Protein AF-A0A8I1U226-F1 (afdb_monomer_lite)

pLDDT: mean 81.76, std 13.39, range [40.84, 98.75]

Sequence (430 aa):
MSIFFKITAPNGEVSYLFGVLHKGDTEDVTLPLEVKKAFEQATTCVFEVDTVSLMNDPIITSELTLEWQNAQTPYLSRIPQDYIYSIRRNYIKTLDKQMKESPGLSFLLDKITENLVKLPPIQFVQEMMARDAEPVDSAKLINGLDILLMKYATLKNKKTVYLESHEEQLSAGYGYKLNILEQIVLYRFIESELAKGRKFSSLKELEHAYHQQDIQKLQDMFRVFPDTMDVPVPVRRYFDELSVSRDIIMAERMKPSLDNGNAFVAVGACHLKGITDKLKMEGYTIESVSLGKRHYPIEGSIEDGEKVAAFRKIYTALFSAQTSFFKKRGFVPTDDRVVSLQEIQDYMSTNKNTRTHKAWELAEKHYKNISSANCELLKSICQEGYARSSSFLGLFRRTKINLNDAQSVAEASPETRTGAVRAILNGPPI

Radius of gyration: 27.27 Å; chains: 1; bounding box: 68×65×68 Å

Secondary structure (DSSP, 8-state):
--SEEEEE-TTS-EEEEEEE-S---TTTTEE-HHHHHHHHH-SEEEESS-HHHHHH-HHHHHHHHHHHHHHHGGGGGGS-HHHHHHHHHHHHHHHHHHHHH-TTHHHHHHHHHHHHTTS-HHHHHHHHHHTTSPPP-HHHHTT-HHHHHHHHHHHTTPEEEESS-HHHHHHHHTTTTS-HHHHHHHHHHHHHHHHTTPPPPPHHHHHHHHHTT-HHHHHHHHT-S-TTS---HHHHHHHHHHTHHHHHHHHHHHHHHHHT--EEEEEETTTHHHHHHHHHHTT-EEEEPPP--S-EESSS-HHHHHHHHHHHHHHHHHHHTS-GGGTTSS----TT----HHHHHHHHHH-TT-HHHHHHHHHHHHTT--STT-HHHHHHHHHHHHHTS--STT-S------TT-HHHHHT--TTSHHHHHHHHHHSPP-

Foldseek 3Di:
DAQKKWKADPVRFIAIEGAWDLWDDLLLLFFFPVLLVLLVQFLEEEEAEPVVVCVVDVPLVVVVLVVLLVVCVVCPVVPDPVLLVLLLVLVCVLCVVVCVVPVVCPVVSNVVSVVLLSDQLLVNVVVLQCSPADDDDVVGSVSTSRNLSVVVCVVVVRHYHHLDYPCLLVCLSRPVVDDSVLSSLQNVVSSVCVVVVDHQDYPVNLVVCVVVNPLVSLLVSQQRDDPPDPRPPSNNVSSCSNALVSLLSSLVSCVVVRVVHSYYYYYHSNSVVNSVVNVVVVPMDIGRDDGDRGQHRSDDDVLQSLLRLQLLLLLVLLLLLADPVPNPDDDDDDPPRHDHPVNLVVRPVVDPPDSSVLSSVLSVVASVPQALLPLVSLLSSNVSRVVNYDPPVVPDDPPPQVSVDSVSLVPDDCPDSSVVSRCSSHDDGD

Structure (mmCIF, N/CA/C/O backbone):
data_AF-A0A8I1U226-F1
#
_entry.id   AF-A0A8I1U226-F1
#
loop_
_atom_site.group_PDB
_atom_site.id
_atom_site.type_symbol
_atom_site.label_atom_id
_atom_site.label_alt_id
_atom_site.label_comp_id
_atom_site.label_asym_id
_atom_site.label_entity_id
_atom_site.label_seq_id
_atom_site.pdbx_PDB_ins_code
_atom_site.Cartn_x
_atom_site.Cartn_y
_atom_site.Cartn_z
_atom_site.occupancy
_atom_site.B_iso_or_equiv
_atom_site.auth_seq_id
_atom_site.auth_comp_id
_atom_site.auth_asym_id
_atom_site.auth_atom_id
_atom_site.pdbx_PDB_model_num
ATOM 1 N N . MET A 1 1 ? -14.201 -2.824 -6.798 1.00 61.69 1 MET A N 1
ATOM 2 C CA . MET A 1 1 ? -13.405 -3.999 -6.365 1.00 61.69 1 MET A CA 1
ATOM 3 C C . MET A 1 1 ? -12.846 -3.682 -4.978 1.00 61.69 1 MET A C 1
ATOM 5 O O . MET A 1 1 ? -13.134 -2.597 -4.500 1.00 61.69 1 MET A O 1
ATOM 9 N N . SER A 1 2 ? -12.190 -4.614 -4.281 1.00 88.12 2 SER A N 1
ATOM 10 C CA . SER A 1 2 ? -11.558 -4.355 -2.970 1.00 88.12 2 SER A CA 1
ATOM 11 C C . SER A 1 2 ? -10.037 -4.310 -3.132 1.00 88.12 2 SER A C 1
ATOM 13 O O . SER A 1 2 ? -9.522 -4.883 -4.086 1.00 88.12 2 SER A O 1
ATOM 15 N N . ILE A 1 3 ? -9.323 -3.668 -2.206 1.00 94.12 3 ILE A N 1
ATOM 16 C CA . ILE A 1 3 ? -7.851 -3.745 -2.083 1.00 94.12 3 ILE A CA 1
ATOM 17 C C . ILE A 1 3 ? -7.411 -4.750 -1.005 1.00 94.12 3 ILE A C 1
ATOM 19 O O . ILE A 1 3 ? -6.229 -4.836 -0.682 1.00 94.12 3 ILE A O 1
ATOM 23 N N . PHE A 1 4 ? -8.355 -5.490 -0.418 1.00 97.38 4 PHE A N 1
ATOM 24 C CA . PHE A 1 4 ? -8.091 -6.491 0.608 1.00 97.38 4 PHE A CA 1
ATOM 25 C C . PHE A 1 4 ? -8.834 -7.789 0.308 1.00 97.38 4 PHE A C 1
ATOM 27 O O . PHE A 1 4 ? -10.051 -7.803 0.098 1.00 97.38 4 PHE A O 1
ATOM 34 N N . PHE A 1 5 ? -8.089 -8.888 0.294 1.00 98.31 5 PHE A N 1
ATOM 35 C CA . PHE A 1 5 ? -8.583 -10.193 -0.111 1.00 98.31 5 PHE A CA 1
ATOM 36 C C . PHE A 1 5 ? -8.291 -11.240 0.947 1.00 98.31 5 PHE A C 1
ATOM 38 O O . PHE A 1 5 ? -7.192 -11.301 1.496 1.00 98.31 5 PHE A O 1
ATOM 45 N N . LYS A 1 6 ? -9.271 -12.109 1.171 1.00 98.62 6 LYS A N 1
ATOM 46 C CA . LYS A 1 6 ? -9.060 -13.399 1.809 1.00 98.62 6 LYS A CA 1
ATOM 47 C C . LYS A 1 6 ? -8.684 -14.399 0.719 1.00 98.62 6 LYS A C 1
ATOM 49 O O . LYS A 1 6 ? -9.369 -14.503 -0.299 1.00 98.62 6 LYS A O 1
ATOM 54 N N . ILE A 1 7 ? -7.590 -15.110 0.941 1.00 98.69 7 ILE A N 1
ATOM 55 C CA . ILE A 1 7 ? -7.069 -16.148 0.060 1.00 98.69 7 ILE A CA 1
ATOM 56 C C . ILE A 1 7 ? -7.265 -17.486 0.758 1.00 98.69 7 ILE A C 1
ATOM 58 O O . ILE A 1 7 ? -6.809 -17.666 1.886 1.00 98.69 7 ILE A O 1
ATOM 62 N N . THR A 1 8 ? -7.920 -18.425 0.084 1.00 98.75 8 THR A N 1
ATOM 63 C CA . THR A 1 8 ? -8.005 -19.818 0.526 1.00 98.75 8 THR A CA 1
ATOM 64 C C . THR A 1 8 ? -7.235 -20.696 -0.449 1.00 98.75 8 THR A C 1
ATOM 66 O O . THR A 1 8 ? -7.557 -20.744 -1.639 1.00 98.75 8 THR A O 1
ATOM 69 N N . ALA A 1 9 ? -6.194 -21.349 0.060 1.00 98.50 9 ALA A N 1
ATOM 70 C CA . ALA A 1 9 ? -5.361 -22.276 -0.689 1.00 98.50 9 ALA A CA 1
ATOM 71 C C . ALA A 1 9 ? -6.122 -23.573 -1.024 1.00 98.50 9 ALA A C 1
ATOM 73 O O . ALA A 1 9 ? -7.107 -23.897 -0.353 1.00 98.50 9 ALA A O 1
ATOM 74 N N . PRO A 1 10 ? -5.684 -24.351 -2.034 1.00 98.25 10 PRO A N 1
ATOM 75 C CA . PRO A 1 10 ? -6.336 -25.614 -2.400 1.00 98.25 10 PRO A CA 1
ATOM 76 C C . PRO A 1 10 ? -6.427 -26.633 -1.253 1.00 98.25 10 PRO A C 1
ATOM 78 O O . PRO A 1 10 ? -7.324 -27.473 -1.238 1.00 98.25 10 PRO A O 1
ATOM 81 N N . ASN A 1 11 ? -5.515 -26.554 -0.280 1.00 97.25 11 ASN A N 1
ATOM 82 C CA . ASN A 1 11 ? -5.513 -27.385 0.925 1.00 97.25 11 ASN A CA 1
ATOM 83 C C . ASN A 1 11 ? -6.445 -26.866 2.045 1.00 97.25 11 ASN A C 1
ATOM 85 O O . ASN A 1 11 ? -6.537 -27.501 3.092 1.00 97.25 11 ASN A O 1
ATOM 89 N N . GLY A 1 12 ? -7.143 -25.746 1.832 1.00 98.00 12 GLY A N 1
ATOM 90 C CA . GLY A 1 12 ? -8.072 -25.135 2.785 1.00 98.00 12 GLY A CA 1
ATOM 91 C C . GLY A 1 12 ? -7.453 -24.085 3.710 1.00 98.00 12 GLY A C 1
ATOM 92 O O . GLY A 1 12 ? -8.197 -23.423 4.435 1.00 98.00 12 GLY A O 1
ATOM 93 N N . GLU A 1 13 ? -6.133 -23.889 3.670 1.00 98.38 13 GLU A N 1
ATOM 94 C CA . GLU A 1 13 ? -5.461 -22.881 4.489 1.00 98.38 13 GLU A CA 1
ATOM 95 C C . GLU A 1 13 ? -5.864 -21.458 4.091 1.00 98.38 13 GLU A C 1
ATOM 97 O O . GLU A 1 13 ? -6.092 -21.152 2.917 1.00 98.38 13 GLU A O 1
ATOM 102 N N . VAL A 1 14 ? -5.971 -20.571 5.085 1.00 98.50 14 VAL A N 1
ATOM 103 C CA . VAL A 1 14 ? -6.454 -19.196 4.896 1.00 98.50 14 VAL A CA 1
ATOM 104 C C . VAL A 1 14 ? -5.346 -18.193 5.178 1.00 98.50 14 VAL A C 1
ATOM 106 O O . VAL A 1 14 ? -4.723 -18.219 6.236 1.00 98.50 14 VAL A O 1
ATOM 109 N N . SER A 1 15 ? -5.161 -17.264 4.247 1.00 98.75 15 SER A N 1
ATOM 110 C CA . SER A 1 15 ? -4.250 -16.123 4.346 1.00 98.75 15 SER A CA 1
ATOM 111 C C . SER A 1 15 ? -4.931 -14.859 3.814 1.00 98.75 15 SER A C 1
ATOM 113 O O . SER A 1 15 ? -6.027 -14.920 3.255 1.00 98.75 15 SER A O 1
ATOM 115 N N . TYR A 1 16 ? -4.302 -13.699 3.979 1.00 98.75 16 TYR A N 1
ATOM 116 C CA . TYR A 1 16 ? -4.841 -12.423 3.507 1.00 98.75 16 TYR A CA 1
ATOM 117 C C . TYR A 1 16 ? -3.837 -11.678 2.633 1.00 98.75 16 TYR A C 1
ATOM 119 O O . TYR A 1 16 ? -2.643 -11.700 2.913 1.00 98.75 16 TYR A O 1
ATOM 127 N N . LEU A 1 17 ? -4.333 -10.998 1.600 1.00 98.62 17 LEU A N 1
ATOM 128 C CA . LEU A 1 17 ? -3.557 -10.160 0.686 1.00 98.62 17 LEU A CA 1
ATOM 129 C C . LEU A 1 17 ? -4.091 -8.732 0.719 1.00 98.62 17 LEU A C 1
ATOM 131 O O . LEU A 1 17 ? -5.279 -8.498 0.492 1.00 98.62 17 LEU A O 1
ATOM 135 N N . PHE A 1 18 ? -3.204 -7.782 0.985 1.00 97.62 18 PHE A N 1
ATOM 136 C CA . PHE A 1 18 ? -3.514 -6.372 1.137 1.00 97.62 18 PHE A CA 1
ATOM 137 C C . PHE A 1 18 ? -2.693 -5.517 0.170 1.00 97.62 18 PHE A C 1
ATOM 139 O O . PHE A 1 18 ? -1.472 -5.640 0.096 1.00 97.62 18 PHE A O 1
ATOM 146 N N . GLY A 1 19 ? -3.381 -4.640 -0.560 1.00 95.38 19 GLY A N 1
ATOM 147 C CA . GLY A 1 19 ? -2.763 -3.615 -1.390 1.00 95.38 19 GLY A CA 1
ATOM 148 C C . GLY A 1 19 ? -2.311 -2.435 -0.547 1.00 95.38 19 GLY A C 1
ATOM 149 O O . GLY A 1 19 ? -3.132 -1.855 0.159 1.00 95.38 19 GLY A O 1
ATOM 150 N N . VAL A 1 20 ? -1.045 -2.047 -0.658 1.00 92.69 20 VAL A N 1
ATOM 151 C CA . VAL A 1 20 ? -0.460 -0.897 0.045 1.00 92.69 20 VAL A CA 1
ATOM 152 C C . VAL A 1 20 ? -0.028 0.198 -0.932 1.00 92.69 20 VAL A C 1
ATOM 154 O O . VAL A 1 20 ? 0.165 -0.055 -2.122 1.00 92.69 20 VAL A O 1
ATOM 157 N N . LEU A 1 21 ? 0.110 1.427 -0.433 1.00 86.12 21 LEU A N 1
ATOM 158 C CA . LEU A 1 21 ? 0.778 2.522 -1.138 1.00 86.12 21 LEU A CA 1
ATOM 159 C C . LEU A 1 21 ? 2.082 2.864 -0.413 1.00 86.12 21 LEU A C 1
ATOM 161 O O . LEU A 1 21 ? 2.112 2.925 0.816 1.00 86.12 21 LEU A O 1
ATOM 165 N N . HIS A 1 22 ? 3.128 3.178 -1.178 1.00 78.62 22 HIS A N 1
ATOM 166 C CA . HIS A 1 22 ? 4.405 3.697 -0.670 1.00 78.62 22 HIS A CA 1
ATOM 167 C C . HIS A 1 22 ? 4.305 5.192 -0.316 1.00 78.62 22 HIS A C 1
ATOM 169 O O . HIS A 1 22 ? 5.108 6.019 -0.748 1.00 78.62 22 HIS A O 1
ATOM 175 N N . LYS A 1 23 ? 3.256 5.563 0.420 1.00 70.06 23 LYS A N 1
ATOM 176 C CA . LYS A 1 23 ? 3.022 6.913 0.926 1.00 70.06 23 LYS A CA 1
ATOM 177 C C . LYS A 1 23 ? 2.471 6.826 2.346 1.00 70.06 23 LYS A C 1
ATOM 179 O O . LYS A 1 23 ? 1.689 5.932 2.651 1.00 70.06 23 LYS A O 1
ATOM 184 N N . GLY A 1 24 ? 2.931 7.743 3.188 1.00 58.28 24 GLY A N 1
ATOM 185 C CA . GLY A 1 24 ? 2.425 8.003 4.523 1.00 58.28 24 GLY A CA 1
ATOM 186 C C . GLY A 1 24 ? 1.699 9.339 4.580 1.00 58.28 24 GLY A C 1
ATOM 187 O O . GLY A 1 24 ? 2.328 10.379 4.772 1.00 58.28 24 GLY A O 1
ATOM 188 N N . ASP A 1 25 ? 0.382 9.349 4.418 1.00 56.69 25 ASP A N 1
ATOM 189 C CA . ASP A 1 25 ? -0.462 10.363 5.050 1.00 56.69 25 ASP A CA 1
ATOM 190 C C . ASP A 1 25 ? -0.946 9.882 6.434 1.00 56.69 25 ASP A C 1
ATOM 192 O O . ASP A 1 25 ? -0.798 8.727 6.822 1.00 56.69 25 ASP A O 1
ATOM 196 N N . THR A 1 26 ? -1.545 10.782 7.203 1.00 50.59 26 THR A N 1
ATOM 197 C CA . THR A 1 26 ? -2.247 10.519 8.465 1.00 50.59 26 THR A CA 1
ATOM 198 C C . THR A 1 26 ? -3.309 9.415 8.361 1.00 50.59 26 THR A C 1
ATOM 200 O O . THR A 1 26 ? -3.564 8.724 9.346 1.00 50.59 26 THR A O 1
ATOM 203 N N . GLU A 1 27 ? -3.898 9.182 7.183 1.00 54.16 27 GLU A N 1
ATOM 204 C CA . GLU A 1 27 ? -4.762 8.015 6.954 1.00 54.16 27 GLU A CA 1
ATOM 205 C C . GLU A 1 27 ? -3.971 6.703 6.811 1.00 54.16 27 GLU A C 1
ATOM 207 O O . GLU A 1 27 ? -4.455 5.646 7.225 1.00 54.16 27 GLU A O 1
ATOM 212 N N . ASP A 1 28 ? -2.742 6.766 6.293 1.00 60.16 28 ASP A N 1
ATOM 213 C CA . ASP A 1 28 ? -1.876 5.615 6.009 1.00 60.16 28 ASP A CA 1
ATOM 214 C C . ASP A 1 28 ? -1.169 5.071 7.254 1.00 60.16 28 ASP A C 1
ATOM 216 O O . ASP A 1 28 ? -0.664 3.955 7.227 1.00 60.16 28 ASP A O 1
ATOM 220 N N . VAL A 1 29 ? -1.188 5.792 8.380 1.00 68.88 29 VAL A N 1
ATOM 221 C CA . VAL A 1 29 ? -0.778 5.237 9.686 1.00 68.88 29 VAL A CA 1
ATOM 222 C C . VAL A 1 29 ? -1.887 4.411 10.349 1.00 68.88 29 VAL A C 1
ATOM 224 O O . VAL A 1 29 ? -1.701 3.881 11.449 1.00 68.88 29 VAL A O 1
ATOM 227 N N . THR A 1 30 ? -3.047 4.286 9.693 1.00 77.94 30 THR A N 1
ATOM 228 C CA . THR A 1 30 ? -4.180 3.496 10.176 1.00 77.94 30 THR A CA 1
ATOM 229 C C . THR A 1 30 ? -4.708 2.500 9.143 1.00 77.94 30 THR A C 1
ATOM 231 O O . THR A 1 30 ? -4.589 2.647 7.927 1.00 77.94 30 THR A O 1
ATOM 234 N N . LEU A 1 31 ? -5.334 1.454 9.662 1.00 86.06 31 LEU A N 1
ATOM 235 C CA . LEU A 1 31 ? -5.888 0.327 8.943 1.00 86.06 31 LEU A CA 1
ATOM 236 C C . LEU A 1 31 ? -7.405 0.267 9.153 1.00 86.06 31 LEU A C 1
ATOM 238 O O . LEU A 1 31 ? -7.915 0.673 10.207 1.00 86.06 31 LEU A O 1
ATOM 242 N N . PRO A 1 32 ? -8.146 -0.290 8.185 1.00 88.31 32 PRO A N 1
ATOM 243 C CA . PRO A 1 32 ? -9.465 -0.848 8.449 1.00 88.31 32 PRO A CA 1
ATOM 244 C C . PRO A 1 32 ? -9.381 -1.990 9.474 1.00 88.31 32 PRO A C 1
ATOM 246 O O . PRO A 1 32 ? -8.353 -2.668 9.582 1.00 88.31 32 PRO A O 1
ATOM 249 N N . LEU A 1 33 ? -10.471 -2.235 10.206 1.00 87.88 33 LEU A N 1
ATOM 250 C CA . LEU A 1 33 ? -10.517 -3.251 11.266 1.00 87.88 33 LEU A CA 1
ATOM 251 C C . LEU A 1 33 ? -10.161 -4.647 10.749 1.00 87.88 33 LEU A C 1
ATOM 253 O O . LEU A 1 33 ? -9.456 -5.403 11.414 1.00 87.88 33 LEU A O 1
ATOM 257 N N . GLU A 1 34 ? -10.662 -4.992 9.569 1.00 93.38 34 GLU A N 1
ATOM 258 C CA . GLU A 1 34 ? -10.491 -6.299 8.941 1.00 93.38 34 GLU A CA 1
ATOM 259 C C . GLU A 1 34 ? -9.014 -6.559 8.628 1.00 93.38 34 GLU A C 1
ATOM 261 O O . GLU A 1 34 ? -8.491 -7.629 8.938 1.00 93.38 34 GLU A O 1
ATOM 266 N N . VAL A 1 35 ? -8.324 -5.540 8.108 1.00 95.12 35 VAL A N 1
ATOM 267 C CA . VAL A 1 35 ? -6.887 -5.589 7.815 1.00 95.12 35 VAL A CA 1
ATOM 268 C C . VAL A 1 35 ? -6.087 -5.696 9.109 1.00 95.12 35 VAL A C 1
ATOM 270 O O . VAL A 1 35 ? -5.216 -6.556 9.214 1.00 95.12 35 VAL A O 1
ATOM 273 N N . LYS A 1 36 ? -6.415 -4.884 10.127 1.00 93.38 36 LYS A N 1
ATOM 274 C CA . LYS A 1 36 ? -5.753 -4.943 11.441 1.00 93.38 36 LYS A CA 1
ATOM 275 C C . LYS A 1 36 ? -5.896 -6.329 12.071 1.00 93.38 36 LYS A C 1
ATOM 277 O O . LYS A 1 36 ? -4.908 -6.879 12.540 1.00 93.38 36 LYS A O 1
ATOM 282 N N . LYS A 1 37 ? -7.092 -6.925 12.053 1.00 94.56 37 LYS A N 1
ATOM 283 C CA . LYS A 1 37 ? -7.327 -8.277 12.588 1.00 94.56 37 LYS A CA 1
ATOM 284 C C . LYS A 1 37 ? -6.486 -9.329 11.871 1.00 94.56 37 LYS A C 1
ATOM 286 O O . LYS A 1 37 ? -5.826 -10.116 12.543 1.00 94.56 37 LYS A O 1
ATOM 291 N N . ALA A 1 38 ? -6.485 -9.320 10.539 1.00 97.06 38 ALA A N 1
ATOM 292 C CA . ALA A 1 38 ? -5.687 -10.256 9.753 1.00 97.06 38 ALA A CA 1
ATOM 293 C C . ALA A 1 38 ? -4.185 -10.093 10.020 1.00 97.06 38 ALA A C 1
ATOM 295 O O . ALA A 1 38 ? -3.486 -11.081 10.231 1.00 97.06 38 ALA A O 1
ATOM 296 N N . PHE A 1 39 ? -3.700 -8.850 10.085 1.00 96.62 39 PHE A N 1
ATOM 297 C CA . PHE A 1 39 ? -2.306 -8.560 10.403 1.00 96.62 39 PHE A CA 1
ATOM 298 C C . PHE A 1 39 ? -1.920 -9.052 11.808 1.00 96.62 39 PHE A C 1
ATOM 300 O O . PHE A 1 39 ? -0.888 -9.700 11.977 1.00 96.62 39 PHE A O 1
ATOM 307 N N . GLU A 1 40 ? -2.745 -8.784 12.827 1.00 94.44 40 GLU A N 1
ATOM 308 C CA . GLU A 1 40 ? -2.479 -9.209 14.210 1.00 94.44 40 GLU A CA 1
ATOM 309 C C . GLU A 1 40 ? -2.463 -10.735 14.358 1.00 94.44 40 GLU A C 1
ATOM 311 O O . GLU A 1 40 ? -1.587 -11.268 15.040 1.00 94.44 40 GLU A O 1
ATOM 316 N N . GLN A 1 41 ? -3.380 -11.436 13.688 1.00 95.50 41 GLN A N 1
ATOM 317 C CA . GLN A 1 41 ? -3.505 -12.898 13.753 1.00 95.50 41 GLN A CA 1
ATOM 318 C C . GLN A 1 41 ? -2.405 -13.633 12.979 1.00 95.50 41 GLN A C 1
ATOM 320 O O . GLN A 1 41 ? -2.010 -14.730 13.381 1.00 95.50 41 GLN A O 1
ATOM 325 N N . ALA A 1 42 ? -1.884 -13.025 11.912 1.00 97.81 42 ALA A N 1
ATOM 326 C CA . ALA A 1 42 ? -0.868 -13.639 11.072 1.00 97.81 42 ALA A CA 1
ATOM 327 C C . ALA A 1 42 ? 0.424 -13.957 11.839 1.00 97.81 42 ALA A C 1
ATOM 329 O O . ALA A 1 42 ? 0.971 -13.127 12.572 1.00 97.81 42 ALA A O 1
ATOM 330 N N . THR A 1 43 ? 0.951 -15.159 11.629 1.00 95.56 43 THR A N 1
ATOM 331 C CA . THR A 1 43 ? 2.266 -15.584 12.139 1.00 95.56 43 THR A CA 1
ATOM 332 C C . THR A 1 43 ? 3.388 -15.242 11.162 1.00 95.56 43 THR A C 1
ATOM 334 O O . THR A 1 43 ? 4.524 -15.017 11.587 1.00 95.56 43 THR A O 1
ATOM 337 N N . THR A 1 44 ? 3.064 -15.169 9.868 1.00 98.31 44 THR A N 1
ATOM 338 C CA . THR A 1 44 ? 3.988 -14.789 8.794 1.00 98.31 44 THR A CA 1
ATOM 339 C C . THR A 1 44 ? 3.485 -13.536 8.084 1.00 98.31 44 THR A C 1
ATOM 341 O O . THR A 1 44 ? 2.342 -13.491 7.636 1.00 98.31 44 THR A O 1
ATOM 344 N N . CYS A 1 45 ? 4.343 -12.533 7.942 1.00 98.44 45 CYS A N 1
ATOM 345 C CA . CYS A 1 45 ? 4.113 -11.367 7.102 1.00 98.44 45 CYS A CA 1
ATOM 346 C C . CYS A 1 45 ? 4.974 -11.471 5.841 1.00 98.44 45 CYS A C 1
ATOM 348 O O . CYS A 1 45 ? 6.173 -11.727 5.924 1.00 98.44 45 CYS A O 1
ATOM 350 N N . VAL A 1 46 ? 4.361 -11.280 4.681 1.00 98.62 46 VAL A N 1
ATOM 351 C CA . VAL A 1 46 ? 5.019 -11.350 3.377 1.00 98.62 46 VAL A CA 1
ATOM 352 C C . VAL A 1 46 ? 4.969 -9.964 2.744 1.00 98.62 46 VAL A C 1
ATOM 354 O O . VAL A 1 46 ? 3.894 -9.375 2.666 1.00 98.62 46 VAL A O 1
ATOM 357 N N . PHE A 1 47 ? 6.107 -9.445 2.302 1.00 97.81 47 PHE A N 1
ATOM 358 C CA . PHE A 1 47 ? 6.241 -8.123 1.688 1.00 97.81 47 PHE A CA 1
ATOM 359 C C . PHE A 1 47 ? 6.923 -8.240 0.324 1.00 97.81 47 PHE A C 1
ATOM 361 O O . PHE A 1 47 ? 7.568 -9.249 0.049 1.00 97.81 47 PHE A O 1
ATOM 368 N N . GLU A 1 48 ? 6.807 -7.224 -0.533 1.00 95.25 48 GLU A N 1
ATOM 369 C CA . GLU A 1 48 ? 7.498 -7.235 -1.833 1.00 95.25 48 GLU A CA 1
ATOM 370 C C . GLU A 1 48 ? 9.008 -7.329 -1.665 1.00 95.25 48 GLU A C 1
ATOM 372 O O . GLU A 1 48 ? 9.632 -8.258 -2.156 1.00 95.25 48 GLU A O 1
ATOM 377 N N . VAL A 1 49 ? 9.577 -6.399 -0.905 1.00 93.44 49 VAL A N 1
ATOM 378 C CA . VAL A 1 49 ? 11.015 -6.216 -0.730 1.00 93.44 49 VAL A CA 1
ATOM 379 C C . VAL A 1 49 ? 11.278 -5.718 0.690 1.00 93.44 49 VAL A C 1
ATOM 381 O O . VAL A 1 49 ? 10.394 -5.131 1.320 1.00 93.44 49 VAL A O 1
ATOM 384 N N . ASP A 1 50 ? 12.493 -5.903 1.199 1.00 91.69 50 ASP A N 1
ATOM 385 C CA . ASP A 1 50 ? 12.904 -5.307 2.472 1.00 91.69 50 ASP A CA 1
ATOM 386 C C . ASP A 1 50 ? 13.232 -3.811 2.312 1.00 91.69 50 ASP A C 1
ATOM 388 O O . ASP A 1 50 ? 14.397 -3.397 2.295 1.00 91.69 50 ASP A O 1
ATOM 392 N N . THR A 1 51 ? 12.191 -2.987 2.175 1.00 85.00 51 THR A N 1
ATOM 393 C CA . THR A 1 51 ? 12.322 -1.528 2.029 1.00 85.00 51 THR A CA 1
ATOM 394 C C . THR A 1 51 ? 12.966 -0.892 3.261 1.00 85.00 51 THR A C 1
ATOM 396 O O . THR A 1 51 ? 13.674 0.106 3.147 1.00 85.00 51 THR A O 1
ATOM 399 N N . VAL A 1 52 ? 12.763 -1.465 4.453 1.00 82.44 52 VAL A N 1
ATOM 400 C CA . VAL A 1 52 ? 13.344 -0.937 5.696 1.00 82.44 52 VAL A CA 1
ATOM 401 C C . VAL A 1 52 ? 14.867 -1.020 5.651 1.00 82.44 52 VAL A C 1
ATOM 403 O O . VAL A 1 52 ? 15.536 -0.035 5.967 1.00 82.44 52 VAL A O 1
ATOM 406 N N . SER A 1 53 ? 15.417 -2.155 5.216 1.00 82.81 53 SER A N 1
ATOM 407 C CA . SER A 1 53 ? 16.863 -2.300 5.032 1.00 82.81 53 SER A CA 1
ATOM 408 C C . SER A 1 53 ? 17.400 -1.368 3.940 1.00 82.81 53 SER A C 1
ATOM 410 O O . SER A 1 53 ? 18.410 -0.711 4.176 1.00 82.81 53 SER A O 1
ATOM 412 N N . LEU A 1 54 ? 16.692 -1.201 2.810 1.00 76.50 54 LEU A N 1
ATOM 413 C CA . LEU A 1 54 ? 17.077 -0.227 1.769 1.00 76.50 54 LEU A CA 1
ATOM 414 C C . LEU A 1 54 ? 17.168 1.206 2.293 1.00 76.50 54 LEU A C 1
ATOM 416 O O . LEU A 1 54 ? 18.080 1.943 1.936 1.00 76.50 54 LEU A O 1
ATOM 420 N N . MET A 1 55 ? 16.204 1.621 3.114 1.00 72.69 55 MET A N 1
ATOM 421 C CA . MET A 1 55 ? 16.160 2.986 3.640 1.00 72.69 55 MET A CA 1
ATOM 422 C C . MET A 1 55 ? 17.250 3.256 4.675 1.00 72.69 55 MET A C 1
ATOM 424 O O . MET A 1 55 ? 17.705 4.391 4.804 1.00 72.69 55 MET A O 1
ATOM 428 N N . ASN A 1 56 ? 17.635 2.231 5.433 1.00 73.06 56 ASN A N 1
ATOM 429 C CA . ASN A 1 56 ? 18.658 2.349 6.463 1.00 73.06 56 ASN A CA 1
ATOM 430 C C . ASN A 1 56 ? 20.079 2.218 5.899 1.00 73.06 56 ASN A C 1
ATOM 432 O O . ASN A 1 56 ? 21.022 2.631 6.574 1.00 73.06 56 ASN A O 1
ATOM 436 N N . ASP A 1 57 ? 20.230 1.681 4.685 1.00 72.31 57 ASP A N 1
ATOM 437 C CA . ASP A 1 57 ? 21.517 1.520 4.020 1.00 72.31 57 ASP A CA 1
ATOM 438 C C . ASP A 1 57 ? 21.584 2.283 2.679 1.00 72.31 57 ASP A C 1
ATOM 440 O O . ASP A 1 57 ? 21.309 1.732 1.605 1.00 72.31 57 ASP A O 1
ATOM 444 N N . PRO A 1 58 ? 21.987 3.569 2.703 1.00 69.94 58 PRO A N 1
ATOM 445 C CA . PRO A 1 58 ? 22.136 4.359 1.485 1.00 69.94 58 PRO A CA 1
ATOM 446 C C . PRO A 1 58 ? 23.247 3.831 0.563 1.00 69.94 58 PRO A C 1
ATOM 448 O O . PRO A 1 58 ? 23.284 4.225 -0.605 1.00 69.94 58 PRO A O 1
ATOM 451 N N . ILE A 1 59 ? 24.130 2.942 1.043 1.00 76.69 59 ILE A N 1
ATOM 452 C CA . ILE A 1 59 ? 25.227 2.388 0.245 1.00 76.69 59 ILE A CA 1
ATOM 453 C C . ILE A 1 59 ? 24.651 1.545 -0.890 1.00 76.69 59 ILE A C 1
ATOM 455 O O . ILE A 1 59 ? 25.020 1.782 -2.037 1.00 76.69 59 ILE A O 1
ATOM 459 N N . ILE A 1 60 ? 23.668 0.682 -0.611 1.00 72.06 60 ILE A N 1
ATOM 460 C CA . ILE A 1 60 ? 23.059 -0.227 -1.600 1.00 72.06 60 ILE A CA 1
ATOM 461 C C . ILE A 1 60 ? 22.544 0.542 -2.824 1.00 72.06 60 ILE A C 1
ATOM 463 O O . ILE A 1 60 ? 22.867 0.223 -3.970 1.00 72.06 60 ILE A O 1
ATOM 467 N N . THR A 1 61 ? 21.762 1.601 -2.593 1.00 71.62 61 THR A N 1
ATOM 468 C CA . THR A 1 61 ? 21.204 2.410 -3.692 1.00 71.62 61 THR A CA 1
ATOM 469 C C . THR A 1 61 ? 22.286 3.191 -4.439 1.00 71.62 61 THR A C 1
ATOM 471 O O . THR A 1 61 ? 22.218 3.327 -5.664 1.00 71.62 61 THR A O 1
ATOM 474 N N . SER A 1 62 ? 23.309 3.678 -3.731 1.00 78.12 62 SER A N 1
ATOM 475 C CA . SER A 1 62 ? 24.427 4.401 -4.337 1.00 78.12 62 SER A CA 1
ATOM 476 C C . SER A 1 62 ? 25.330 3.494 -5.181 1.00 78.12 62 SER A C 1
ATOM 478 O O . SER A 1 62 ? 25.716 3.888 -6.282 1.00 78.12 62 SER A O 1
ATOM 480 N N . GLU A 1 63 ? 25.598 2.269 -4.723 1.00 81.38 63 GLU A N 1
ATOM 481 C CA . GLU A 1 63 ? 26.429 1.278 -5.409 1.00 81.38 63 GLU A CA 1
ATOM 482 C C . GLU A 1 63 ? 25.764 0.820 -6.700 1.00 81.38 63 GLU A C 1
ATOM 484 O O . GLU A 1 63 ? 26.379 0.917 -7.757 1.00 81.38 63 GLU A O 1
ATOM 489 N N . LEU A 1 64 ? 24.483 0.443 -6.655 1.00 76.56 64 LEU A N 1
ATOM 490 C CA . LEU A 1 64 ? 23.744 0.026 -7.850 1.00 76.56 64 LEU A CA 1
ATOM 491 C C . LEU A 1 64 ? 23.583 1.159 -8.870 1.00 76.56 64 LEU A C 1
ATOM 493 O O . LEU A 1 64 ? 23.581 0.922 -10.078 1.00 76.56 64 LEU A O 1
ATOM 497 N N . THR A 1 65 ? 23.460 2.405 -8.403 1.00 80.94 65 THR A N 1
ATOM 498 C CA . THR A 1 65 ? 23.440 3.584 -9.286 1.00 80.94 65 THR A CA 1
ATOM 499 C C . THR A 1 65 ? 24.785 3.778 -9.963 1.00 80.94 65 THR A C 1
ATOM 501 O O . THR A 1 65 ? 24.833 3.996 -11.174 1.00 80.94 65 THR A O 1
ATOM 504 N N . LEU A 1 66 ? 25.875 3.670 -9.207 1.00 83.12 66 LEU A N 1
ATOM 505 C CA . LEU A 1 66 ? 27.221 3.805 -9.742 1.00 83.12 66 LEU A CA 1
ATOM 506 C C . LEU A 1 66 ? 27.560 2.658 -10.702 1.00 83.12 66 LEU A C 1
ATOM 508 O O . LEU A 1 66 ? 28.120 2.898 -11.768 1.00 83.12 66 LEU A O 1
ATOM 512 N N . GLU A 1 67 ? 27.186 1.426 -10.363 1.00 84.25 67 GLU A N 1
ATOM 513 C CA . GLU A 1 67 ? 27.331 0.252 -11.221 1.00 84.25 67 GLU A CA 1
ATOM 514 C C . GLU A 1 67 ? 26.588 0.446 -12.542 1.00 84.25 67 GLU A C 1
ATOM 516 O O . GLU A 1 67 ? 27.188 0.314 -13.612 1.00 84.25 67 GLU A O 1
ATOM 521 N N . TRP A 1 68 ? 25.319 0.856 -12.480 1.00 86.19 68 TRP A N 1
ATOM 522 C CA . TRP A 1 68 ? 24.531 1.151 -13.671 1.00 86.19 68 TRP A CA 1
ATOM 523 C C . TRP A 1 68 ? 25.191 2.240 -14.524 1.00 86.19 68 TRP A C 1
ATOM 525 O O . TRP A 1 68 ? 25.358 2.070 -15.732 1.00 86.19 68 TRP A O 1
ATOM 535 N N . GLN A 1 69 ? 25.640 3.338 -13.909 1.00 81.56 69 GLN A N 1
ATOM 536 C CA . GLN A 1 69 ? 26.328 4.425 -14.613 1.00 81.56 69 GLN A CA 1
ATOM 537 C C . GLN A 1 69 ? 27.622 3.945 -15.279 1.00 81.56 69 GLN A C 1
ATOM 539 O O . GLN A 1 69 ? 27.886 4.273 -16.440 1.00 81.56 69 GLN A O 1
ATOM 544 N N . ASN A 1 70 ? 28.416 3.133 -14.583 1.00 83.62 70 ASN A N 1
ATOM 545 C CA . ASN A 1 70 ? 29.644 2.552 -15.117 1.00 83.62 70 ASN A CA 1
ATOM 546 C C . ASN A 1 70 ? 29.352 1.615 -16.295 1.00 83.62 70 ASN A C 1
ATOM 548 O O . ASN A 1 70 ? 30.049 1.680 -17.308 1.00 83.62 70 ASN A O 1
ATOM 552 N N . ALA A 1 71 ? 28.287 0.812 -16.216 1.00 81.81 71 ALA A N 1
ATOM 553 C CA . ALA A 1 71 ? 27.848 -0.056 -17.305 1.00 81.81 71 ALA A CA 1
ATOM 554 C C . ALA A 1 71 ? 27.395 0.737 -18.546 1.00 81.81 71 ALA A C 1
ATOM 556 O O . ALA A 1 71 ? 27.646 0.309 -19.675 1.00 81.81 71 ALA A O 1
ATOM 557 N N . GLN A 1 72 ? 26.781 1.913 -18.363 1.00 77.31 72 GLN A N 1
ATOM 558 C CA . GLN A 1 72 ? 26.378 2.785 -19.475 1.00 77.31 72 GLN A CA 1
ATOM 559 C C . GLN A 1 72 ? 27.527 3.636 -20.039 1.00 77.31 72 GLN A C 1
ATOM 561 O O . GLN A 1 72 ? 27.490 4.018 -21.211 1.00 77.31 72 GLN A O 1
ATOM 566 N N . THR A 1 73 ? 28.562 3.924 -19.245 1.00 78.75 73 THR A N 1
ATOM 567 C CA . THR A 1 73 ? 29.648 4.862 -19.592 1.00 78.75 73 THR A CA 1
ATOM 568 C C . THR A 1 73 ? 30.297 4.604 -20.964 1.00 78.75 73 THR A C 1
ATOM 570 O O . THR A 1 73 ? 30.416 5.560 -21.738 1.00 78.75 73 THR A O 1
ATOM 573 N N . PRO A 1 74 ? 30.648 3.358 -21.351 1.00 81.44 74 PRO A N 1
ATOM 574 C CA . PRO A 1 74 ? 31.232 3.069 -22.667 1.00 81.44 74 PRO A CA 1
ATOM 575 C C . PRO A 1 74 ? 30.331 3.428 -23.857 1.00 81.44 74 PRO A C 1
ATOM 577 O O . PRO A 1 74 ? 30.803 3.529 -24.991 1.00 81.44 74 PRO A O 1
ATOM 580 N N . TYR A 1 75 ? 29.034 3.603 -23.613 1.00 78.00 75 TYR A N 1
ATOM 581 C CA . TYR A 1 75 ? 28.028 3.847 -24.633 1.00 78.00 75 TYR A CA 1
ATOM 582 C C . TYR A 1 75 ? 27.519 5.289 -24.668 1.00 78.00 75 TYR A C 1
ATOM 584 O O . TYR A 1 75 ? 26.800 5.639 -25.602 1.00 78.00 75 TYR A O 1
ATOM 592 N N . LEU A 1 76 ? 27.920 6.144 -23.720 1.00 72.06 76 LEU A N 1
ATOM 593 C CA . LEU A 1 76 ? 27.494 7.548 -23.682 1.00 72.06 76 LEU A CA 1
ATOM 594 C C . LEU A 1 76 ? 27.875 8.308 -24.963 1.00 72.06 76 LEU A C 1
ATOM 596 O O . LEU A 1 76 ? 27.114 9.142 -25.439 1.00 72.06 76 LEU A O 1
ATOM 600 N N . SER A 1 77 ? 29.012 7.970 -25.578 1.00 73.69 77 SER A N 1
ATOM 601 C CA . SER A 1 77 ? 29.442 8.538 -26.866 1.00 73.69 77 SER A CA 1
ATOM 602 C C . SER A 1 77 ? 28.568 8.119 -28.055 1.00 73.69 77 SER A C 1
ATOM 604 O O . SER A 1 77 ? 28.643 8.734 -29.116 1.00 73.69 77 SER A O 1
ATOM 606 N N . ARG A 1 78 ? 27.740 7.076 -27.897 1.00 74.81 78 ARG A N 1
ATOM 607 C CA . ARG A 1 78 ? 26.789 6.597 -28.913 1.00 74.81 78 ARG A CA 1
ATOM 608 C C . ARG A 1 78 ? 25.420 7.259 -28.795 1.00 74.81 78 ARG A C 1
ATOM 610 O O . ARG A 1 78 ? 24.555 6.987 -29.626 1.00 74.81 78 ARG A O 1
ATOM 617 N N . ILE A 1 79 ? 25.206 8.092 -27.776 1.00 75.31 79 ILE A N 1
ATOM 618 C CA . ILE A 1 79 ? 23.964 8.841 -27.623 1.00 75.31 79 ILE A CA 1
ATOM 619 C C . ILE A 1 79 ? 23.851 9.826 -28.800 1.00 75.31 79 ILE A C 1
ATOM 621 O O . ILE A 1 79 ? 24.736 10.664 -28.976 1.00 75.31 79 ILE A O 1
ATOM 625 N N . PRO A 1 80 ? 22.784 9.754 -29.620 1.00 78.44 80 PRO A N 1
ATOM 626 C CA . PRO A 1 80 ? 22.626 10.645 -30.761 1.00 78.44 80 PRO A CA 1
ATOM 627 C C . PRO A 1 80 ? 22.552 12.112 -30.325 1.00 78.44 80 PRO A C 1
ATOM 629 O O . PRO A 1 80 ? 21.773 12.469 -29.441 1.00 78.44 80 PRO A O 1
ATOM 632 N N . GLN A 1 81 ? 23.327 12.988 -30.964 1.00 78.56 81 GLN A N 1
ATOM 633 C CA . GLN A 1 81 ? 23.384 14.405 -30.590 1.00 78.56 81 GLN A CA 1
ATOM 634 C C . GLN A 1 81 ? 22.014 15.101 -30.710 1.00 78.56 81 GLN A C 1
ATOM 636 O O . GLN A 1 81 ? 21.671 15.984 -29.924 1.00 78.56 81 GLN A O 1
ATOM 641 N N . ASP A 1 82 ? 21.188 14.678 -31.667 1.00 80.38 82 ASP A N 1
ATOM 642 C CA . ASP A 1 82 ? 19.826 15.176 -31.852 1.00 80.38 82 ASP A CA 1
ATOM 643 C C . ASP A 1 82 ? 18.885 14.803 -30.690 1.00 80.38 82 ASP A C 1
ATOM 645 O O . ASP A 1 82 ? 17.937 15.544 -30.422 1.00 80.38 82 ASP A O 1
ATOM 649 N N . TYR A 1 83 ? 19.166 13.716 -29.960 1.00 77.81 83 TYR A N 1
ATOM 650 C CA . TYR A 1 83 ? 18.463 13.371 -28.720 1.00 77.81 83 TYR A CA 1
ATOM 651 C C . TYR A 1 83 ? 18.776 14.376 -27.612 1.00 77.81 83 TYR A C 1
ATOM 653 O O . TYR A 1 83 ? 17.875 14.922 -26.980 1.00 77.81 83 TYR A O 1
ATOM 661 N N . ILE A 1 84 ? 20.060 14.684 -27.421 1.00 74.56 84 ILE A N 1
ATOM 662 C CA . ILE A 1 84 ? 20.506 15.660 -26.420 1.00 74.56 84 ILE A CA 1
ATOM 663 C C . ILE A 1 84 ? 19.843 17.020 -26.696 1.00 74.56 84 ILE A C 1
ATOM 665 O O . ILE A 1 84 ? 19.312 17.667 -25.789 1.00 74.56 84 ILE A O 1
ATOM 669 N N . TYR A 1 85 ? 19.767 17.423 -27.970 1.00 74.62 85 TYR A N 1
ATOM 670 C CA . TYR A 1 85 ? 19.048 18.633 -28.372 1.00 74.62 85 TYR A CA 1
ATOM 671 C C . TYR A 1 85 ? 17.528 18.559 -28.152 1.00 74.62 85 TYR A C 1
ATOM 673 O O . TYR A 1 85 ? 16.914 19.594 -27.866 1.00 74.62 85 TYR A O 1
ATOM 681 N N . SER A 1 86 ? 16.889 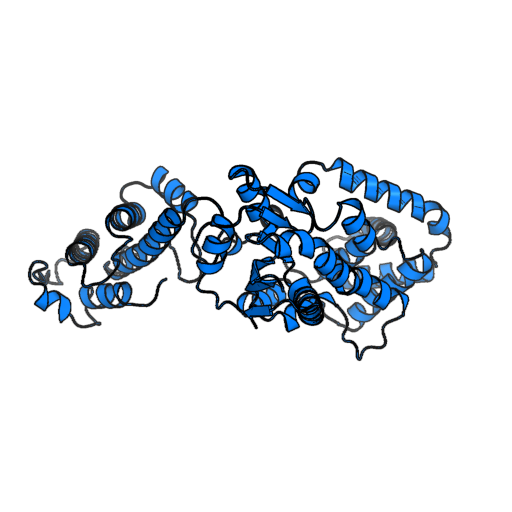17.390 -28.305 1.00 74.69 86 SER A N 1
ATOM 682 C CA . SER A 1 86 ? 15.448 17.249 -28.060 1.00 74.69 86 SER A CA 1
ATOM 683 C C . SER A 1 86 ? 15.111 17.380 -26.581 1.00 74.69 86 SER A C 1
ATOM 685 O O . SER A 1 86 ? 14.223 18.174 -26.261 1.00 74.69 86 SER A O 1
ATOM 687 N N . ILE A 1 87 ? 15.869 16.714 -25.699 1.00 73.06 87 ILE A N 1
ATOM 688 C CA . ILE A 1 87 ? 15.683 16.845 -24.247 1.00 73.06 87 ILE A CA 1
ATOM 689 C C . ILE A 1 87 ? 15.850 18.294 -23.842 1.00 73.06 87 ILE A C 1
ATOM 691 O O . ILE A 1 87 ? 14.967 18.868 -23.213 1.00 73.06 87 ILE A O 1
ATOM 695 N N . ARG A 1 88 ? 16.952 18.925 -24.264 1.00 72.06 88 ARG A N 1
ATOM 696 C CA . ARG A 1 88 ? 17.238 20.318 -23.926 1.00 72.06 88 ARG A CA 1
ATOM 697 C C . ARG A 1 88 ? 16.104 21.248 -24.334 1.00 72.06 88 ARG A C 1
ATOM 699 O O . ARG A 1 88 ? 15.664 22.059 -23.524 1.00 72.06 88 ARG A O 1
ATOM 706 N N . ARG A 1 89 ? 15.594 21.125 -25.564 1.00 72.12 89 ARG A N 1
ATOM 707 C CA . ARG A 1 89 ? 14.465 21.950 -26.021 1.00 72.12 89 ARG A CA 1
ATOM 708 C C . ARG A 1 89 ? 13.204 21.719 -25.200 1.00 72.12 89 ARG A C 1
ATOM 710 O O . ARG A 1 89 ? 12.527 22.691 -24.876 1.00 72.12 89 ARG A O 1
ATOM 717 N N . ASN A 1 90 ? 12.874 20.469 -24.895 1.00 68.75 90 ASN A N 1
ATOM 718 C CA . ASN A 1 90 ? 11.667 20.150 -24.141 1.00 68.75 90 ASN A CA 1
ATOM 719 C C . ASN A 1 90 ? 11.786 20.611 -22.680 1.00 68.75 90 ASN A C 1
ATOM 721 O O . ASN A 1 90 ? 10.855 21.230 -22.179 1.00 68.75 90 ASN A O 1
ATOM 725 N N . TYR A 1 91 ? 12.952 20.433 -22.048 1.00 69.94 91 TYR A N 1
ATOM 726 C CA . TYR A 1 91 ? 13.243 20.926 -20.697 1.00 69.94 91 TYR A CA 1
ATOM 727 C C . TYR A 1 91 ? 13.141 22.451 -20.603 1.00 69.94 91 TYR A C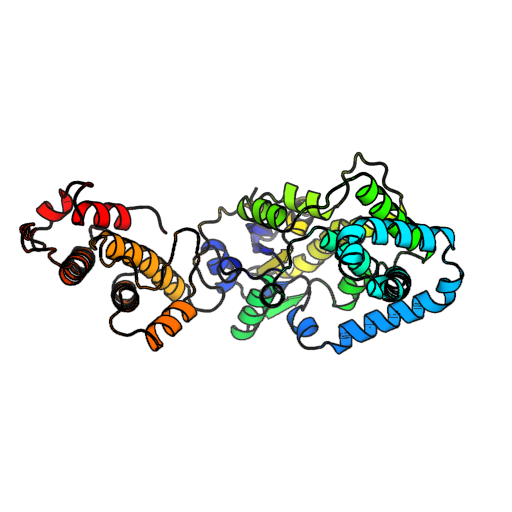 1
ATOM 729 O O . TYR A 1 91 ? 12.475 22.982 -19.718 1.00 69.94 91 TYR A O 1
ATOM 737 N N . ILE A 1 92 ? 13.757 23.162 -21.556 1.00 67.19 92 ILE A N 1
ATOM 738 C CA . ILE A 1 92 ? 13.715 24.629 -21.632 1.00 67.19 92 ILE A CA 1
ATOM 739 C C . ILE A 1 92 ? 12.277 25.130 -21.763 1.00 67.19 92 ILE A C 1
ATOM 741 O O . ILE A 1 92 ? 11.898 26.069 -21.074 1.00 67.19 92 ILE A O 1
ATOM 745 N N . LYS A 1 93 ? 11.460 24.509 -22.626 1.00 67.19 93 LYS A N 1
ATOM 746 C CA . LYS A 1 93 ? 10.056 24.912 -22.802 1.00 67.19 93 LYS A CA 1
ATOM 747 C C . LYS A 1 93 ? 9.263 24.824 -21.500 1.00 67.19 93 LYS A C 1
ATOM 749 O O . LYS A 1 93 ? 8.458 25.709 -21.233 1.00 67.19 93 LYS A O 1
ATOM 754 N N . THR A 1 94 ? 9.488 23.783 -20.702 1.00 63.47 94 THR A N 1
ATOM 755 C CA . THR A 1 94 ? 8.794 23.598 -19.421 1.00 63.47 94 THR A CA 1
ATOM 756 C C . THR A 1 94 ? 9.290 24.582 -18.356 1.00 63.47 94 THR A C 1
ATOM 758 O O . THR A 1 94 ? 8.492 25.110 -17.587 1.00 63.47 94 THR A O 1
ATOM 761 N N . LEU A 1 95 ? 10.589 24.893 -18.343 1.00 64.75 95 LEU A N 1
ATOM 762 C CA . LEU A 1 95 ? 11.198 25.807 -17.371 1.00 64.75 95 LEU A CA 1
ATOM 763 C C . LEU A 1 95 ? 11.182 27.284 -17.793 1.00 64.75 95 LEU A C 1
ATOM 765 O O . LEU A 1 95 ? 11.652 28.123 -17.030 1.00 64.75 95 LEU A O 1
ATOM 769 N N . ASP A 1 96 ? 10.626 27.632 -18.958 1.00 64.94 96 ASP A N 1
ATOM 770 C CA . ASP A 1 96 ? 10.659 28.986 -19.540 1.00 64.94 96 ASP A CA 1
ATOM 771 C C . ASP A 1 96 ? 10.208 30.076 -18.550 1.00 64.94 96 ASP A C 1
ATOM 773 O O . ASP A 1 96 ? 10.804 31.151 -18.471 1.00 64.94 96 ASP A O 1
ATOM 777 N N . LYS A 1 97 ? 9.206 29.776 -17.714 1.00 64.38 97 LYS A N 1
ATOM 778 C CA . LYS A 1 97 ? 8.753 30.680 -16.647 1.00 64.38 97 LYS A CA 1
ATOM 779 C C . LYS A 1 97 ? 9.833 30.918 -15.578 1.00 64.38 97 LYS A C 1
ATOM 781 O O . LYS A 1 97 ? 10.134 32.067 -15.277 1.00 64.38 97 LYS A O 1
ATOM 786 N N . GLN A 1 98 ? 10.445 29.857 -15.050 1.00 64.00 98 GLN A N 1
ATOM 787 C CA . GLN A 1 98 ? 11.518 29.951 -14.049 1.00 64.00 98 GLN A CA 1
ATOM 788 C C . GLN A 1 98 ? 12.803 30.556 -14.641 1.00 64.00 98 GLN A C 1
ATOM 790 O O . GLN A 1 98 ? 13.508 31.306 -13.973 1.00 64.00 98 GLN A O 1
ATOM 795 N N . MET A 1 99 ? 13.087 30.290 -15.919 1.00 64.31 99 MET A N 1
ATOM 796 C CA . MET A 1 99 ? 14.225 30.864 -16.642 1.00 64.31 99 MET A CA 1
ATOM 797 C C . MET A 1 99 ? 14.106 32.381 -16.815 1.00 64.31 99 MET A C 1
ATOM 799 O O . MET A 1 99 ? 15.103 33.086 -16.668 1.00 64.31 99 MET A O 1
ATOM 803 N N . LYS A 1 100 ? 12.899 32.898 -17.092 1.00 66.56 100 LYS A N 1
ATOM 804 C CA . LYS A 1 100 ? 12.635 34.347 -17.172 1.00 66.56 100 LYS A CA 1
ATOM 805 C C . LYS A 1 100 ? 12.870 35.058 -15.839 1.00 66.56 100 LYS A C 1
ATOM 807 O O . LYS A 1 100 ? 13.294 36.209 -15.828 1.00 66.56 100 LYS A O 1
ATOM 812 N N . GLU A 1 101 ? 12.628 34.364 -14.732 1.00 68.81 101 GLU A N 1
ATOM 813 C CA . GLU A 1 101 ? 12.815 34.868 -13.369 1.00 68.81 101 GLU A CA 1
ATOM 814 C C . GLU A 1 101 ? 14.259 34.679 -12.858 1.00 68.81 101 GLU A C 1
ATOM 816 O O . GLU A 1 101 ? 14.634 35.259 -11.840 1.00 68.81 101 GLU A O 1
ATOM 821 N N . SER A 1 102 ? 15.100 33.888 -13.540 1.00 67.50 102 SER A N 1
ATOM 822 C CA . SER A 1 102 ? 16.474 33.575 -13.112 1.00 67.50 102 SER A CA 1
ATOM 823 C C . SER A 1 102 ? 17.430 33.328 -14.296 1.00 67.50 102 SER A C 1
ATOM 825 O O . SER A 1 102 ? 17.709 32.182 -14.648 1.00 67.50 102 SER A O 1
ATOM 827 N N . PRO A 1 103 ? 18.029 34.384 -14.884 1.00 64.38 103 PRO A N 1
ATOM 828 C CA . PRO A 1 103 ? 18.900 34.281 -16.066 1.00 64.38 103 PRO A CA 1
ATOM 829 C C . PRO A 1 103 ? 20.144 33.384 -15.900 1.00 64.38 103 PRO A C 1
ATOM 831 O O . PRO A 1 103 ? 20.653 32.839 -16.879 1.00 64.38 103 PRO A O 1
ATOM 834 N N . GLY A 1 104 ? 20.621 33.177 -14.665 1.00 66.25 104 GLY A N 1
ATOM 835 C CA . GLY A 1 104 ? 21.727 32.257 -14.349 1.00 66.25 104 GLY A CA 1
ATOM 836 C C . GLY A 1 104 ? 21.392 30.768 -14.528 1.00 66.25 104 GLY A C 1
ATOM 837 O O . GLY A 1 104 ? 22.292 29.928 -14.508 1.00 66.25 104 GLY A O 1
ATOM 838 N N . LEU A 1 105 ? 20.117 30.428 -14.752 1.00 65.50 105 LEU A N 1
ATOM 839 C CA . LEU A 1 105 ? 19.643 29.053 -14.917 1.00 65.50 105 LEU A CA 1
ATOM 840 C C . LEU A 1 105 ? 20.152 28.407 -16.220 1.00 65.50 105 LEU A C 1
ATOM 842 O O . LEU A 1 105 ? 20.234 27.187 -16.298 1.00 65.50 105 LEU A O 1
ATOM 846 N N . SER A 1 106 ? 20.583 29.188 -17.222 1.00 63.19 106 SER A N 1
ATOM 847 C CA . SER A 1 106 ? 21.038 28.642 -18.512 1.00 63.19 106 SER A CA 1
ATOM 848 C C . SER A 1 106 ? 22.264 27.726 -18.415 1.00 63.19 106 SER A C 1
ATOM 850 O O . SER A 1 106 ? 22.330 26.735 -19.134 1.00 63.19 106 SER A O 1
ATOM 852 N N . PHE A 1 107 ? 23.226 28.027 -17.537 1.00 65.62 107 PHE A N 1
ATOM 853 C CA . PHE A 1 107 ? 24.392 27.159 -17.306 1.00 65.62 107 PHE A CA 1
ATOM 854 C C . PHE A 1 107 ? 24.009 25.884 -16.540 1.00 65.62 107 PHE A C 1
ATOM 856 O O . PHE A 1 107 ? 24.573 24.813 -16.762 1.00 65.62 107 PHE A O 1
ATOM 863 N N . LEU A 1 108 ? 23.018 25.991 -15.651 1.00 64.38 108 LEU A N 1
ATOM 864 C CA . LEU A 1 108 ? 22.467 24.844 -14.938 1.00 64.38 108 LEU A CA 1
ATOM 865 C C . LEU A 1 108 ? 21.709 23.917 -15.893 1.00 64.38 108 LEU A C 1
ATOM 867 O O . LEU A 1 108 ? 21.797 22.710 -15.726 1.00 64.38 108 LEU A O 1
ATOM 871 N N . LEU A 1 109 ? 21.045 24.444 -16.927 1.00 64.75 109 LEU A N 1
ATOM 872 C CA . LEU A 1 109 ? 20.322 23.639 -17.918 1.00 64.75 109 LEU A CA 1
ATOM 873 C C . LEU A 1 109 ? 21.228 22.702 -18.710 1.00 64.75 109 LEU A C 1
ATOM 875 O O . LEU A 1 109 ? 20.848 21.554 -18.913 1.00 64.75 109 LEU A O 1
ATOM 879 N N . ASP A 1 110 ? 22.416 23.151 -19.118 1.00 65.50 110 ASP A N 1
ATOM 880 C CA . ASP A 1 110 ? 23.365 22.277 -19.817 1.00 65.50 110 ASP A CA 1
ATOM 881 C C . ASP A 1 110 ? 23.763 21.101 -18.915 1.00 65.50 110 ASP A C 1
ATOM 883 O O . ASP A 1 110 ? 23.574 19.946 -19.294 1.00 65.50 110 ASP A O 1
ATOM 887 N N . LYS A 1 111 ? 24.131 21.375 -17.657 1.00 66.38 111 LYS A N 1
ATOM 888 C CA . LYS A 1 111 ? 24.416 20.327 -16.663 1.00 66.38 111 LYS A CA 1
ATOM 889 C C . LYS A 1 111 ? 23.216 19.429 -16.356 1.00 66.38 111 LYS A C 1
ATOM 891 O O . LYS A 1 111 ? 23.381 18.225 -16.207 1.00 66.38 111 LYS A O 1
ATOM 896 N N . ILE A 1 112 ? 22.011 19.988 -16.254 1.00 66.75 112 ILE A N 1
ATOM 897 C CA . ILE A 1 112 ? 20.786 19.219 -16.009 1.00 66.75 112 ILE A CA 1
ATOM 898 C C . ILE A 1 112 ? 20.514 18.287 -17.193 1.00 66.75 112 ILE A C 1
ATOM 900 O O . ILE A 1 112 ? 20.312 17.097 -16.990 1.00 66.75 112 ILE A O 1
ATOM 904 N N . THR A 1 113 ? 20.579 18.780 -18.431 1.00 67.75 113 THR A N 1
ATOM 905 C CA . THR A 1 113 ? 20.343 17.961 -19.633 1.00 67.75 113 THR A CA 1
ATOM 906 C C . THR A 1 113 ? 21.397 16.870 -19.822 1.00 67.75 113 THR A C 1
ATOM 908 O O . THR A 1 113 ? 21.042 15.739 -20.151 1.00 67.75 113 THR A O 1
ATOM 911 N N . GLU A 1 114 ? 22.666 17.160 -19.524 1.00 68.56 114 GLU A N 1
ATOM 912 C CA . GLU A 1 114 ? 23.740 16.159 -19.466 1.00 68.56 114 GLU A CA 1
ATOM 913 C C . GLU A 1 114 ? 23.534 15.109 -18.366 1.00 68.56 114 GLU A C 1
ATOM 915 O O . GLU A 1 114 ? 24.001 13.978 -18.507 1.00 68.56 114 GLU A O 1
ATOM 920 N N . ASN A 1 115 ? 22.849 15.457 -17.276 1.00 71.56 115 ASN A N 1
ATOM 921 C CA . ASN A 1 115 ? 22.552 14.524 -16.193 1.00 71.56 115 ASN A CA 1
ATOM 922 C C . ASN A 1 115 ? 21.299 13.687 -16.474 1.00 71.56 115 ASN A C 1
ATOM 924 O O . ASN A 1 115 ? 21.288 12.510 -16.134 1.00 71.56 115 ASN A O 1
ATOM 928 N N . LEU A 1 116 ? 20.288 14.236 -17.156 1.00 73.44 116 LEU A N 1
ATOM 929 C CA . LEU A 1 116 ? 19.067 13.508 -17.529 1.00 73.44 116 LEU A CA 1
ATOM 930 C C . LEU A 1 116 ? 19.360 12.291 -18.411 1.00 73.44 116 LEU A C 1
ATOM 932 O O . LEU A 1 116 ? 18.747 11.244 -18.236 1.00 73.44 116 LEU A O 1
ATOM 936 N N . VAL A 1 117 ? 20.329 12.400 -19.327 1.00 71.25 117 VAL A N 1
ATOM 937 C CA . VAL A 1 117 ? 20.753 11.269 -20.174 1.00 71.25 117 VAL A CA 1
ATOM 938 C C . VAL A 1 117 ? 21.527 10.189 -19.411 1.00 71.25 117 VAL A C 1
ATOM 940 O O . VAL A 1 117 ? 21.766 9.116 -19.958 1.00 71.25 117 VAL A O 1
ATOM 943 N N . LYS A 1 118 ? 21.916 10.467 -18.162 1.00 75.94 118 LYS A N 1
ATOM 944 C CA . LYS A 1 118 ? 22.619 9.554 -17.250 1.00 75.94 118 LYS A CA 1
ATOM 945 C C . LYS A 1 118 ? 21.719 9.066 -16.115 1.00 75.94 118 LYS A C 1
ATOM 947 O O . LYS A 1 118 ? 22.219 8.438 -15.183 1.00 75.94 118 LYS A O 1
ATOM 952 N N . LEU A 1 119 ? 20.423 9.375 -16.159 1.00 81.75 119 LEU A N 1
ATOM 953 C CA . LEU A 1 119 ? 19.470 8.816 -15.214 1.00 81.75 119 LEU A CA 1
ATOM 954 C C . LEU A 1 119 ? 19.092 7.395 -15.649 1.00 81.75 119 LEU A C 1
ATOM 956 O O . LEU A 1 119 ? 18.824 7.176 -16.835 1.00 81.75 119 LEU A O 1
ATOM 960 N N . PRO A 1 120 ? 19.018 6.443 -14.705 1.00 88.12 120 PRO A N 1
ATOM 961 C CA . PRO A 1 120 ? 18.309 5.194 -14.906 1.00 88.12 120 PRO A CA 1
ATOM 962 C C . PRO A 1 120 ? 16.861 5.438 -15.360 1.00 88.12 120 PRO A C 1
ATOM 964 O O . PRO A 1 120 ? 16.249 6.426 -14.941 1.00 88.12 120 PRO A O 1
ATOM 967 N N . PRO A 1 121 ? 16.268 4.520 -16.140 1.00 90.44 121 PRO A N 1
ATOM 968 C CA . PRO A 1 121 ? 14.912 4.631 -16.650 1.00 90.44 121 PRO A CA 1
ATOM 969 C C . PRO A 1 121 ? 13.846 5.057 -15.646 1.00 90.44 121 PRO A C 1
ATOM 971 O O . PRO A 1 121 ? 13.103 5.997 -15.929 1.00 90.44 121 PRO A O 1
ATOM 974 N N . ILE A 1 122 ? 13.798 4.444 -14.460 1.00 87.81 122 ILE A N 1
ATOM 975 C CA . ILE A 1 122 ? 12.783 4.801 -13.462 1.00 87.81 122 ILE A CA 1
ATOM 976 C C . ILE A 1 122 ? 12.982 6.224 -12.932 1.00 87.81 122 ILE A C 1
ATOM 978 O O . ILE A 1 122 ? 12.008 6.953 -12.776 1.00 87.81 122 ILE A O 1
ATOM 982 N N . GLN A 1 123 ? 14.233 6.651 -12.732 1.00 85.06 123 GLN A N 1
ATOM 983 C CA . GLN A 1 123 ? 14.552 8.005 -12.276 1.00 85.06 123 GLN A CA 1
ATOM 984 C C . GLN A 1 123 ? 14.233 9.034 -13.361 1.00 85.06 123 GLN A C 1
ATOM 986 O O . GLN A 1 123 ? 13.694 10.094 -13.062 1.00 85.06 123 GLN A O 1
ATOM 991 N N . PHE A 1 124 ? 14.498 8.707 -14.631 1.00 86.25 124 PHE A N 1
ATOM 992 C CA . PHE A 1 124 ? 14.084 9.541 -15.753 1.00 86.25 124 PHE A CA 1
ATOM 993 C C . PHE A 1 124 ? 12.560 9.705 -15.773 1.00 86.25 124 PHE A C 1
ATOM 995 O O . PHE A 1 124 ? 12.077 10.832 -15.773 1.00 86.25 124 PHE A O 1
ATOM 1002 N N . VAL A 1 125 ? 11.795 8.605 -15.731 1.00 84.31 125 VAL A N 1
ATOM 1003 C CA . VAL A 1 125 ? 10.320 8.629 -15.692 1.00 84.31 125 VAL A CA 1
ATOM 1004 C C . VAL A 1 125 ? 9.817 9.472 -14.515 1.00 84.31 125 VAL A C 1
ATOM 1006 O O . VAL A 1 125 ? 8.962 10.334 -14.708 1.00 84.31 125 VAL A O 1
ATOM 1009 N N . GLN A 1 126 ? 10.368 9.268 -13.317 1.00 80.06 126 GLN A N 1
ATOM 1010 C CA . GLN A 1 126 ? 10.009 10.025 -12.115 1.00 80.06 126 GLN A CA 1
ATOM 1011 C C . GLN A 1 126 ? 10.285 11.522 -12.274 1.00 80.06 126 GLN A C 1
ATOM 1013 O O . GLN A 1 126 ? 9.399 12.328 -11.998 1.00 80.06 126 GLN A O 1
ATOM 1018 N N . GLU A 1 127 ? 11.460 11.899 -12.783 1.00 78.94 127 GLU A N 1
ATOM 1019 C CA . GLU A 1 127 ? 11.809 13.296 -13.053 1.00 78.94 127 GLU A CA 1
ATOM 1020 C C . GLU A 1 127 ? 10.851 13.910 -14.081 1.00 78.94 127 GLU A C 1
ATOM 1022 O O . GLU A 1 127 ? 10.382 15.031 -13.909 1.00 78.94 127 GLU A O 1
ATOM 1027 N N . MET A 1 128 ? 10.498 13.163 -15.133 1.00 77.56 128 MET A N 1
ATOM 1028 C CA . MET A 1 128 ? 9.541 13.609 -16.147 1.00 77.56 128 MET A CA 1
ATOM 1029 C C . MET A 1 128 ? 8.151 13.857 -15.550 1.00 77.56 128 MET A C 1
ATOM 1031 O O . MET A 1 128 ? 7.507 14.850 -15.888 1.00 77.56 128 MET A O 1
ATOM 1035 N N . MET A 1 129 ? 7.695 12.964 -14.671 1.00 74.00 129 MET A N 1
ATOM 1036 C CA . MET A 1 129 ? 6.397 13.052 -13.998 1.00 74.00 129 MET A CA 1
ATOM 1037 C C . MET A 1 129 ? 6.359 14.163 -12.943 1.00 74.00 129 MET A C 1
ATOM 1039 O O . MET A 1 129 ? 5.322 14.800 -12.766 1.00 74.00 129 MET A O 1
ATOM 1043 N N . ALA A 1 130 ? 7.480 14.425 -12.270 1.00 70.88 130 ALA A N 1
ATOM 1044 C CA . ALA A 1 130 ? 7.586 15.451 -11.238 1.00 70.88 130 ALA A CA 1
ATOM 1045 C C . ALA A 1 130 ? 7.451 16.882 -11.787 1.00 70.88 130 ALA A C 1
ATOM 1047 O O . ALA A 1 130 ? 7.091 17.784 -11.034 1.00 70.88 130 ALA A O 1
ATOM 1048 N N . ARG A 1 131 ? 7.680 17.098 -13.093 1.00 66.19 131 ARG A N 1
ATOM 1049 C CA . ARG A 1 131 ? 7.652 18.429 -13.735 1.00 66.19 131 ARG A CA 1
ATOM 1050 C C . ARG A 1 131 ? 6.350 19.205 -13.523 1.00 66.19 131 ARG A C 1
ATOM 1052 O O . ARG A 1 131 ? 6.399 20.421 -13.365 1.00 66.19 131 ARG A O 1
ATOM 1059 N N . ASP A 1 132 ? 5.218 18.504 -13.508 1.00 57.50 132 ASP A N 1
ATOM 1060 C CA . ASP A 1 132 ? 3.883 19.088 -13.317 1.00 57.50 132 ASP A CA 1
ATOM 1061 C C . ASP A 1 132 ? 3.253 18.685 -11.968 1.00 57.50 132 ASP A C 1
ATOM 1063 O O . ASP A 1 132 ? 2.077 18.965 -11.715 1.00 57.50 132 ASP A O 1
ATOM 1067 N N . ALA A 1 133 ? 4.009 17.998 -11.104 1.00 61.28 133 ALA A N 1
ATOM 1068 C CA . ALA A 1 133 ? 3.516 17.512 -9.824 1.00 61.28 133 ALA A CA 1
ATOM 1069 C C . ALA A 1 133 ? 3.596 18.600 -8.742 1.00 61.28 133 ALA A C 1
ATOM 1071 O O . ALA A 1 133 ? 4.530 19.400 -8.691 1.00 61.28 133 ALA A O 1
ATOM 1072 N N . GLU A 1 134 ? 2.620 18.609 -7.830 1.00 60.78 134 GLU A N 1
ATOM 1073 C CA . GLU A 1 134 ? 2.761 19.379 -6.593 1.00 60.78 134 GLU A CA 1
ATOM 1074 C C . GLU A 1 134 ? 3.945 18.825 -5.776 1.00 60.78 134 GLU A C 1
ATOM 1076 O O . GLU A 1 134 ? 4.120 17.603 -5.732 1.00 60.78 134 GLU A O 1
ATOM 1081 N N . PRO A 1 135 ? 4.745 19.686 -5.115 1.00 59.06 135 PRO A N 1
ATOM 1082 C CA . PRO A 1 135 ? 5.839 19.237 -4.263 1.00 59.06 135 PRO A CA 1
ATOM 1083 C C . PRO A 1 135 ? 5.334 18.233 -3.225 1.00 59.06 135 PRO A C 1
ATOM 1085 O O . PRO A 1 135 ? 4.438 18.538 -2.435 1.00 59.06 135 PRO A O 1
ATOM 1088 N N . VAL A 1 136 ? 5.909 17.032 -3.228 1.00 57.25 136 VAL A N 1
ATOM 1089 C CA . VAL A 1 136 ? 5.610 16.011 -2.224 1.00 57.25 136 VAL A CA 1
ATOM 1090 C C . VAL A 1 136 ? 6.547 16.221 -1.041 1.00 57.25 136 VAL A C 1
ATOM 1092 O O . VAL A 1 136 ? 7.761 16.319 -1.208 1.00 57.25 136 VAL A O 1
ATOM 1095 N N . ASP A 1 137 ? 5.983 16.285 0.161 1.00 60.88 137 ASP A N 1
ATOM 1096 C CA . ASP A 1 137 ? 6.758 16.278 1.398 1.00 60.88 137 ASP A CA 1
ATOM 1097 C C . ASP A 1 137 ? 7.506 14.941 1.527 1.00 60.88 137 ASP A C 1
ATOM 1099 O O . ASP A 1 137 ? 6.888 13.880 1.641 1.00 60.88 137 ASP A O 1
ATOM 1103 N N . SER A 1 138 ? 8.840 14.984 1.496 1.00 56.84 138 SER A N 1
ATOM 1104 C CA . SER A 1 138 ? 9.693 13.795 1.565 1.00 56.84 138 SER A CA 1
ATOM 1105 C C . SER A 1 138 ? 9.510 13.008 2.865 1.00 56.84 138 SER A C 1
ATOM 1107 O O . SER A 1 138 ? 9.675 11.788 2.862 1.00 56.84 138 SER A O 1
ATOM 1109 N N . ALA A 1 139 ? 9.073 13.653 3.954 1.00 56.12 139 ALA A N 1
ATOM 1110 C CA . ALA A 1 139 ? 8.733 12.967 5.198 1.00 56.12 139 ALA A CA 1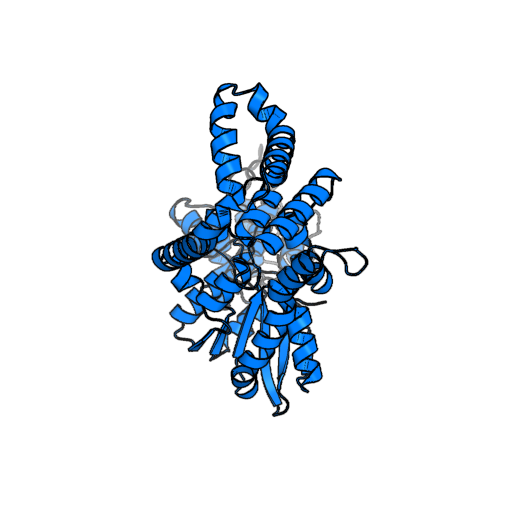
ATOM 1111 C C . ALA A 1 139 ? 7.543 12.002 5.032 1.00 56.12 139 ALA A C 1
ATOM 1113 O O . ALA A 1 139 ? 7.476 10.983 5.723 1.00 56.12 139 ALA A O 1
ATOM 1114 N N . LYS A 1 140 ? 6.634 12.268 4.082 1.00 57.31 140 LYS A N 1
ATOM 1115 C CA . LYS A 1 140 ? 5.513 11.369 3.760 1.00 57.31 140 LYS A CA 1
ATOM 1116 C C . LYS A 1 140 ? 5.966 10.111 3.020 1.00 57.31 140 LYS A C 1
ATOM 1118 O O . LYS A 1 140 ? 5.333 9.074 3.165 1.00 57.31 140 LYS A O 1
ATOM 1123 N N . LEU A 1 141 ? 7.064 10.156 2.267 1.00 58.12 141 LEU A N 1
ATOM 1124 C CA . LEU A 1 141 ? 7.611 8.965 1.598 1.00 58.12 141 LEU A CA 1
ATOM 1125 C C . LEU A 1 141 ? 8.283 8.006 2.598 1.00 58.12 141 LEU A C 1
ATOM 1127 O O . LEU A 1 141 ? 8.241 6.795 2.419 1.00 58.12 141 LEU A O 1
ATOM 1131 N N . ILE A 1 142 ? 8.832 8.536 3.697 1.00 57.56 142 ILE A N 1
ATOM 1132 C CA . ILE A 1 142 ? 9.507 7.756 4.752 1.00 57.56 142 ILE A CA 1
ATOM 1133 C C . ILE A 1 142 ? 8.517 6.915 5.592 1.00 57.56 142 ILE A C 1
ATOM 1135 O O . ILE A 1 142 ? 8.917 5.952 6.250 1.00 57.56 142 ILE A O 1
ATOM 1139 N N . ASN A 1 143 ? 7.223 7.244 5.543 1.00 68.31 143 ASN A N 1
ATOM 1140 C CA . ASN A 1 143 ? 6.158 6.610 6.326 1.00 68.31 143 ASN A CA 1
ATOM 1141 C C . ASN A 1 143 ? 5.167 5.810 5.462 1.00 68.31 143 ASN A C 1
ATOM 1143 O O . ASN A 1 143 ? 3.985 5.750 5.790 1.00 68.31 143 ASN A O 1
ATOM 1147 N N . GLY A 1 144 ? 5.634 5.202 4.366 1.00 79.19 144 GLY A N 1
ATOM 1148 C CA . GLY A 1 144 ? 4.820 4.307 3.537 1.00 79.19 144 GLY A CA 1
ATOM 1149 C C . GLY A 1 144 ? 4.115 3.215 4.348 1.00 79.19 144 GLY A C 1
ATOM 1150 O O . GLY A 1 144 ? 4.671 2.681 5.311 1.00 79.19 144 GLY A O 1
ATOM 1151 N N . LEU A 1 145 ? 2.882 2.878 3.965 1.00 85.81 145 LEU A N 1
ATOM 1152 C CA . LEU A 1 145 ? 2.065 1.874 4.654 1.00 85.81 145 LEU A CA 1
ATOM 1153 C C . LEU A 1 145 ? 2.766 0.505 4.728 1.00 85.81 145 LEU A C 1
ATOM 1155 O O . LEU A 1 145 ? 2.710 -0.173 5.753 1.00 85.81 145 LEU A O 1
ATOM 1159 N N . ASP A 1 146 ? 3.474 0.123 3.668 1.00 88.06 146 ASP A N 1
ATOM 1160 C CA . ASP A 1 146 ? 4.335 -1.060 3.610 1.00 88.06 146 ASP A CA 1
ATOM 1161 C C . ASP A 1 146 ? 5.459 -1.018 4.657 1.00 88.06 146 ASP A C 1
ATOM 1163 O O . ASP A 1 146 ? 5.640 -1.973 5.413 1.00 88.06 146 ASP A O 1
ATOM 1167 N N . ILE A 1 147 ? 6.170 0.109 4.752 1.00 87.25 147 ILE A N 1
ATOM 1168 C CA . ILE A 1 147 ? 7.278 0.327 5.690 1.00 87.25 147 ILE A CA 1
ATOM 1169 C C . ILE A 1 147 ? 6.777 0.267 7.135 1.00 87.25 147 ILE A C 1
ATOM 1171 O O . ILE A 1 147 ? 7.416 -0.346 7.993 1.00 87.25 147 ILE A O 1
ATOM 1175 N N . LEU A 1 148 ? 5.632 0.889 7.422 1.00 86.75 148 LEU A N 1
ATOM 1176 C CA . LEU A 1 148 ? 5.028 0.880 8.754 1.00 86.75 148 LEU A CA 1
ATOM 1177 C C . LEU A 1 148 ? 4.593 -0.532 9.164 1.00 86.75 148 LEU A C 1
ATOM 1179 O O . LEU A 1 148 ? 4.871 -0.956 10.288 1.00 86.75 148 LEU A O 1
ATOM 1183 N N . LEU A 1 149 ? 3.970 -1.284 8.251 1.00 92.25 149 LEU A N 1
ATOM 1184 C CA . LEU A 1 149 ? 3.605 -2.684 8.481 1.00 92.25 149 LEU A CA 1
ATOM 1185 C C . LEU A 1 149 ? 4.842 -3.564 8.703 1.00 92.25 149 LEU A C 1
ATOM 1187 O O . LEU A 1 149 ? 4.839 -4.377 9.627 1.00 92.25 149 LEU A O 1
ATOM 1191 N N . MET A 1 150 ? 5.909 -3.377 7.919 1.00 92.25 150 MET A N 1
ATOM 1192 C CA . MET A 1 150 ? 7.183 -4.088 8.089 1.00 92.25 150 MET A CA 1
ATOM 1193 C C . MET A 1 150 ? 7.810 -3.814 9.457 1.00 92.25 150 MET A C 1
ATOM 1195 O O . MET A 1 150 ? 8.094 -4.749 10.206 1.00 92.25 150 MET A O 1
ATOM 1199 N N . LYS A 1 151 ? 7.973 -2.535 9.826 1.00 89.38 151 LYS A N 1
ATOM 1200 C CA . LYS A 1 151 ? 8.521 -2.134 11.133 1.00 89.38 151 LYS A CA 1
ATOM 1201 C C . LYS A 1 151 ? 7.726 -2.751 12.281 1.00 89.38 151 LYS A C 1
ATOM 1203 O O . LYS A 1 151 ? 8.310 -3.276 13.230 1.00 89.38 151 LYS A O 1
ATOM 1208 N N . TYR A 1 152 ? 6.399 -2.727 12.182 1.00 90.62 152 TYR A N 1
ATOM 1209 C CA . TYR A 1 152 ? 5.541 -3.265 13.227 1.00 90.62 152 TYR A CA 1
ATOM 1210 C C . TYR A 1 152 ? 5.534 -4.802 13.272 1.00 90.62 152 TYR A C 1
ATOM 1212 O O . TYR A 1 152 ? 5.501 -5.381 14.359 1.00 90.62 152 TYR A O 1
ATOM 1220 N N . ALA A 1 153 ? 5.647 -5.483 12.126 1.00 94.00 153 ALA A N 1
ATOM 1221 C CA . ALA A 1 153 ? 5.823 -6.935 12.076 1.00 94.00 153 ALA A CA 1
ATOM 1222 C C . ALA A 1 153 ? 7.106 -7.363 12.805 1.00 94.00 153 ALA A C 1
ATOM 1224 O O . ALA A 1 153 ? 7.060 -8.271 13.640 1.00 94.00 153 ALA A O 1
ATOM 1225 N N . THR A 1 154 ? 8.211 -6.649 12.566 1.00 90.88 154 THR A N 1
ATOM 1226 C CA . THR A 1 154 ? 9.488 -6.845 13.266 1.00 90.88 154 THR A CA 1
ATOM 1227 C C . THR A 1 154 ? 9.349 -6.601 14.766 1.00 90.88 154 THR A C 1
ATOM 1229 O O . THR A 1 154 ? 9.750 -7.450 15.559 1.00 90.88 154 THR A O 1
ATOM 1232 N N . LEU A 1 155 ? 8.707 -5.501 15.179 1.00 90.25 155 LEU A N 1
ATOM 1233 C CA . LEU A 1 155 ? 8.453 -5.206 16.597 1.00 90.25 155 LEU A CA 1
ATOM 1234 C C . LEU A 1 155 ? 7.658 -6.327 17.295 1.00 90.25 155 LEU A C 1
ATOM 1236 O O . LEU A 1 155 ? 7.869 -6.612 18.473 1.00 90.25 155 LEU A O 1
ATOM 1240 N N . LYS A 1 156 ? 6.742 -6.976 16.569 1.00 91.75 156 LYS A N 1
ATOM 1241 C CA . LYS A 1 156 ? 5.925 -8.096 17.057 1.00 91.75 156 LYS A CA 1
ATOM 1242 C C . LYS A 1 156 ? 6.591 -9.466 16.923 1.00 91.75 156 LYS A C 1
ATOM 1244 O O . LYS A 1 156 ? 5.946 -10.460 17.249 1.00 91.75 156 LYS A O 1
ATOM 1249 N N . ASN A 1 157 ? 7.851 -9.535 16.486 1.00 94.56 157 ASN A N 1
ATOM 1250 C CA . ASN A 1 157 ? 8.574 -10.782 16.220 1.00 94.56 157 ASN A CA 1
ATOM 1251 C C . ASN A 1 157 ? 7.813 -11.729 15.271 1.00 94.56 157 ASN A C 1
ATOM 1253 O O . ASN A 1 157 ? 7.884 -12.951 15.410 1.00 94.56 157 ASN A O 1
ATOM 1257 N N . LYS A 1 158 ? 7.048 -11.174 14.321 1.00 95.94 158 LYS A N 1
ATOM 1258 C CA . LYS A 1 158 ? 6.404 -11.965 13.265 1.00 95.94 158 LYS A CA 1
ATOM 1259 C C . LYS A 1 158 ? 7.471 -12.424 12.275 1.00 95.94 158 LYS A C 1
ATOM 1261 O O . LYS A 1 158 ? 8.426 -11.697 12.007 1.00 95.94 158 LYS A O 1
ATOM 1266 N N . LYS A 1 159 ? 7.306 -13.618 11.701 1.00 97.56 159 LYS A N 1
ATOM 1267 C CA . LYS A 1 159 ? 8.198 -14.086 10.634 1.00 97.56 159 LYS A CA 1
ATOM 1268 C C . LYS A 1 159 ? 7.994 -13.204 9.404 1.00 97.56 159 LYS A C 1
ATOM 1270 O O . LYS A 1 159 ? 6.868 -13.116 8.927 1.00 97.56 159 LYS A O 1
ATOM 1275 N N . THR A 1 160 ? 9.050 -12.598 8.875 1.00 97.19 160 THR A N 1
ATOM 1276 C CA . THR A 1 160 ? 8.990 -11.816 7.633 1.00 97.19 160 THR A CA 1
ATOM 1277 C C . THR A 1 160 ? 9.535 -12.615 6.449 1.00 97.19 160 THR A C 1
ATOM 1279 O O . THR A 1 160 ? 10.484 -13.388 6.582 1.00 97.19 160 THR A O 1
ATOM 1282 N N . VAL A 1 161 ? 8.892 -12.473 5.291 1.00 97.88 161 VAL A N 1
ATOM 1283 C CA . VAL A 1 161 ? 9.304 -13.055 4.007 1.00 97.88 161 VAL A CA 1
ATOM 1284 C C . VAL A 1 161 ? 9.237 -11.957 2.953 1.00 97.88 161 VAL A C 1
ATOM 1286 O O . VAL A 1 161 ? 8.272 -11.197 2.930 1.00 97.88 161 VAL A O 1
ATOM 1289 N N . TYR A 1 162 ? 10.236 -11.891 2.080 1.00 97.56 162 TYR A N 1
ATOM 1290 C CA . TYR A 1 162 ? 10.290 -10.928 0.982 1.00 97.56 162 TYR A CA 1
ATOM 1291 C C . TYR A 1 162 ? 10.157 -11.660 -0.353 1.00 97.56 162 TYR A C 1
ATOM 1293 O O . TYR A 1 162 ? 10.774 -12.711 -0.545 1.00 97.56 162 TYR A O 1
ATOM 1301 N N . LEU A 1 163 ? 9.310 -11.145 -1.243 1.00 98.00 163 LEU A N 1
ATOM 1302 C CA . LEU A 1 163 ? 9.025 -11.756 -2.543 1.00 98.00 163 LEU A CA 1
ATOM 1303 C C . LEU A 1 163 ? 10.095 -11.442 -3.583 1.00 98.00 163 LEU A C 1
ATOM 1305 O O . LEU A 1 163 ? 10.206 -12.165 -4.566 1.00 98.00 163 LEU A O 1
ATOM 1309 N N . GLU A 1 164 ? 10.879 -10.397 -3.378 1.00 95.56 164 GLU A N 1
ATOM 1310 C CA . GLU A 1 164 ? 11.923 -9.922 -4.271 1.00 95.56 164 GLU A CA 1
ATOM 1311 C C . GLU A 1 164 ? 13.145 -9.500 -3.455 1.00 95.56 164 GLU A C 1
ATOM 1313 O O . GLU A 1 164 ? 13.037 -9.064 -2.303 1.00 95.56 164 GLU A O 1
ATOM 1318 N N . SER A 1 165 ? 14.325 -9.626 -4.059 1.00 92.44 165 SER A N 1
ATOM 1319 C CA . SER A 1 165 ? 15.530 -9.005 -3.518 1.00 92.44 165 SER A CA 1
ATOM 1320 C C . SER A 1 165 ? 15.594 -7.516 -3.876 1.00 92.44 165 SER A C 1
ATOM 1322 O O . SER A 1 165 ? 14.946 -7.038 -4.810 1.00 92.44 165 SER A O 1
ATOM 1324 N N . HIS A 1 166 ? 16.436 -6.778 -3.152 1.00 87.56 166 HIS A N 1
ATOM 1325 C CA . HIS A 1 166 ? 16.782 -5.391 -3.478 1.00 87.56 166 HIS A CA 1
ATOM 1326 C C . HIS A 1 166 ? 17.313 -5.244 -4.902 1.00 87.56 166 HIS A C 1
ATOM 1328 O O . HIS A 1 166 ? 16.918 -4.330 -5.622 1.00 87.56 166 HIS A O 1
ATOM 1334 N N . GLU A 1 167 ? 18.187 -6.168 -5.297 1.00 86.44 167 GLU A N 1
ATOM 1335 C CA . GLU A 1 167 ? 18.793 -6.216 -6.624 1.00 86.44 167 GLU A CA 1
ATOM 1336 C C . GLU A 1 167 ? 17.726 -6.425 -7.699 1.00 86.44 167 GLU A C 1
ATOM 1338 O O . GLU A 1 167 ? 17.653 -5.639 -8.633 1.00 86.44 167 GLU A O 1
ATOM 1343 N N . GLU A 1 168 ? 16.829 -7.404 -7.539 1.00 90.12 168 GLU A N 1
ATOM 1344 C CA . GLU A 1 168 ? 15.765 -7.669 -8.515 1.00 90.12 168 GLU A CA 1
ATOM 1345 C C . GLU A 1 168 ? 14.868 -6.443 -8.730 1.00 90.12 168 GLU A C 1
ATOM 1347 O O . GLU A 1 168 ? 14.600 -6.058 -9.873 1.00 90.12 168 GLU A O 1
ATOM 1352 N N . GLN A 1 169 ? 14.438 -5.802 -7.638 1.00 87.31 169 GLN A N 1
ATOM 1353 C CA . GLN A 1 169 ? 13.542 -4.654 -7.716 1.00 87.31 169 GLN A CA 1
ATOM 1354 C C . GLN A 1 169 ? 14.229 -3.435 -8.353 1.00 87.31 169 GLN A C 1
ATOM 1356 O O . GLN A 1 169 ? 13.658 -2.780 -9.234 1.00 87.31 169 GLN A O 1
ATOM 1361 N N . LEU A 1 170 ? 15.472 -3.142 -7.955 1.00 86.25 170 LEU A N 1
ATOM 1362 C CA . LEU A 1 170 ? 16.236 -2.020 -8.500 1.00 86.25 170 LEU A CA 1
ATOM 1363 C C . LEU A 1 170 ? 16.661 -2.275 -9.948 1.00 86.25 170 LEU A C 1
ATOM 1365 O O . LEU A 1 170 ? 16.550 -1.367 -10.770 1.00 86.25 170 LEU A O 1
ATOM 1369 N N . SER A 1 171 ? 17.067 -3.495 -10.305 1.00 88.06 171 SER A N 1
ATOM 1370 C CA . SER A 1 171 ? 17.451 -3.851 -11.674 1.00 88.06 171 SER A CA 1
ATOM 1371 C C . SER A 1 171 ? 16.293 -3.712 -12.663 1.00 88.06 171 SER A C 1
ATOM 1373 O O . SER A 1 171 ? 16.502 -3.217 -13.777 1.00 88.06 171 SER A O 1
ATOM 1375 N N . ALA A 1 172 ? 15.074 -4.084 -12.255 1.00 90.00 172 ALA A N 1
ATOM 1376 C CA . ALA A 1 172 ? 13.867 -3.852 -13.046 1.00 90.00 172 ALA A CA 1
ATOM 1377 C C . ALA A 1 172 ? 13.631 -2.345 -13.253 1.00 90.00 172 ALA A C 1
ATOM 1379 O O . ALA A 1 172 ? 13.505 -1.883 -14.389 1.00 90.00 172 ALA A O 1
ATOM 1380 N N . GLY A 1 173 ? 13.675 -1.553 -12.173 1.00 90.06 173 GLY A N 1
ATOM 1381 C CA . GLY A 1 173 ? 13.578 -0.089 -12.226 1.00 90.06 173 GLY A CA 1
ATOM 1382 C C . GLY A 1 173 ? 14.630 0.553 -13.135 1.00 90.06 173 GLY A C 1
ATOM 1383 O O . GLY A 1 173 ? 14.335 1.438 -13.941 1.00 90.06 173 GLY A O 1
ATOM 1384 N N . TYR A 1 174 ? 15.867 0.081 -13.058 1.00 90.62 174 TYR A N 1
ATOM 1385 C CA . TYR A 1 174 ? 17.005 0.629 -13.791 1.00 90.62 174 TYR A CA 1
ATOM 1386 C C . TYR A 1 174 ? 17.076 0.111 -15.234 1.00 90.62 174 TYR A C 1
ATOM 1388 O O . TYR A 1 174 ? 17.972 0.491 -15.990 1.00 90.62 174 TYR A O 1
ATOM 1396 N N . GLY A 1 175 ? 16.125 -0.733 -15.646 1.00 90.06 175 GLY A N 1
ATOM 1397 C CA . GLY A 1 175 ? 16.007 -1.213 -17.015 1.00 90.06 175 GLY A CA 1
ATOM 1398 C C . GLY A 1 175 ? 17.268 -1.922 -17.494 1.00 90.06 175 GLY A C 1
ATOM 1399 O O . GLY A 1 175 ? 17.695 -1.699 -18.624 1.00 90.06 175 GLY A O 1
ATOM 1400 N N . TYR A 1 176 ? 17.870 -2.775 -16.656 1.00 88.94 176 TYR A N 1
ATOM 1401 C CA . TYR A 1 176 ? 19.071 -3.546 -17.021 1.00 88.94 176 TYR A CA 1
ATOM 1402 C C . TYR A 1 176 ? 18.847 -4.468 -18.235 1.00 88.94 176 TYR A C 1
ATOM 1404 O O . TYR A 1 176 ? 19.800 -4.828 -18.924 1.00 88.94 176 TYR A O 1
ATOM 1412 N N . LYS A 1 177 ? 17.589 -4.810 -18.554 1.00 89.88 177 LYS A N 1
ATOM 1413 C CA . LYS A 1 177 ? 17.212 -5.533 -19.782 1.00 89.88 177 LYS A CA 1
ATOM 1414 C C . LYS A 1 177 ? 17.072 -4.641 -21.022 1.00 89.88 177 LYS A C 1
ATOM 1416 O O . LYS A 1 177 ? 16.707 -5.138 -22.091 1.00 89.88 177 LYS A O 1
ATOM 1421 N N . LEU A 1 178 ? 17.310 -3.336 -20.905 1.00 89.25 178 LEU A N 1
ATOM 1422 C CA . LEU A 1 178 ? 17.376 -2.406 -22.028 1.00 89.25 178 LEU A CA 1
ATOM 1423 C C . LEU A 1 178 ? 18.835 -2.066 -22.318 1.00 89.25 178 LEU A C 1
ATOM 1425 O O . LEU A 1 178 ? 19.565 -1.605 -21.439 1.00 89.25 178 LEU A O 1
ATOM 1429 N N . ASN A 1 179 ? 19.243 -2.199 -23.578 1.00 86.94 179 ASN A N 1
ATOM 1430 C CA . ASN A 1 179 ? 20.487 -1.571 -24.009 1.00 86.94 179 ASN A CA 1
ATOM 1431 C C . ASN A 1 179 ? 20.315 -0.042 -24.126 1.00 86.94 179 ASN A C 1
ATOM 1433 O O . ASN A 1 179 ? 19.201 0.477 -24.182 1.00 86.94 179 ASN A O 1
ATOM 1437 N N . ILE A 1 180 ? 21.421 0.694 -24.218 1.00 82.69 180 ILE A N 1
ATOM 1438 C CA . ILE A 1 180 ? 21.415 2.165 -24.291 1.00 82.69 180 ILE A CA 1
ATOM 1439 C C . ILE A 1 180 ? 20.524 2.744 -25.407 1.00 82.69 180 ILE A C 1
ATOM 1441 O O . ILE A 1 180 ? 19.862 3.759 -25.205 1.00 82.69 180 ILE A O 1
ATOM 1445 N N . LEU A 1 181 ? 20.462 2.108 -26.584 1.00 84.38 181 LEU A N 1
ATOM 1446 C CA . LEU A 1 181 ? 19.634 2.586 -27.697 1.00 84.38 181 LEU A CA 1
ATOM 1447 C C . LEU A 1 181 ? 18.149 2.384 -27.391 1.00 84.38 181 LEU A C 1
ATOM 1449 O O . LEU A 1 181 ? 17.330 3.246 -27.698 1.00 84.38 181 LEU A O 1
ATOM 1453 N N . GLU A 1 182 ? 17.805 1.275 -26.743 1.00 90.94 182 GLU A N 1
ATOM 1454 C CA . GLU A 1 182 ? 16.453 0.995 -26.262 1.00 90.94 182 GLU A CA 1
ATOM 1455 C C . GLU A 1 182 ? 16.021 1.962 -25.150 1.00 90.94 182 GLU A C 1
ATOM 1457 O O . GLU A 1 182 ? 14.885 2.436 -25.162 1.00 90.94 182 GLU A O 1
ATOM 1462 N N . GLN A 1 183 ? 16.929 2.328 -24.241 1.00 87.94 183 GLN A N 1
ATOM 1463 C CA . GLN A 1 183 ? 16.678 3.367 -23.236 1.00 87.94 183 GLN A CA 1
ATOM 1464 C C . GLN A 1 183 ? 16.432 4.733 -23.894 1.00 87.94 183 GLN A C 1
ATOM 1466 O O . GLN A 1 183 ? 15.487 5.430 -23.537 1.00 87.94 183 GLN A O 1
ATOM 1471 N N . ILE A 1 184 ? 17.201 5.099 -24.926 1.00 85.12 184 ILE A N 1
ATOM 1472 C CA . ILE A 1 184 ? 16.959 6.334 -25.694 1.00 85.12 184 ILE A CA 1
ATOM 1473 C C . ILE A 1 184 ? 15.581 6.308 -26.370 1.00 85.12 184 ILE A C 1
ATOM 1475 O O . ILE A 1 184 ? 14.897 7.333 -26.393 1.00 85.12 184 ILE A O 1
ATOM 1479 N N . VAL A 1 185 ? 15.146 5.160 -26.907 1.00 90.25 185 VAL A N 1
ATOM 1480 C CA . VAL A 1 185 ? 13.785 5.003 -27.457 1.00 90.25 185 VAL A CA 1
ATOM 1481 C C . VAL A 1 185 ? 12.734 5.265 -26.377 1.00 90.25 185 VAL A C 1
ATOM 1483 O O . VAL A 1 185 ? 11.791 6.017 -26.629 1.00 90.25 185 VAL A O 1
ATOM 1486 N N . LEU A 1 186 ? 12.917 4.711 -25.175 1.00 90.88 186 LEU A N 1
ATOM 1487 C CA . LEU A 1 186 ? 12.049 4.964 -24.023 1.00 90.88 186 LEU A CA 1
ATOM 1488 C C . LEU A 1 186 ? 11.975 6.442 -23.666 1.00 90.88 186 LEU A C 1
ATOM 1490 O O . LEU A 1 186 ? 10.879 6.997 -23.567 1.00 90.88 186 LEU A O 1
ATOM 1494 N N . TYR A 1 187 ? 13.122 7.091 -23.530 1.00 87.88 187 TYR A N 1
ATOM 1495 C CA . TYR A 1 187 ? 13.165 8.483 -23.119 1.00 87.88 187 TYR A CA 1
ATOM 1496 C C . TYR A 1 187 ? 12.514 9.399 -24.153 1.00 87.88 187 TYR A C 1
ATOM 1498 O O . TYR A 1 187 ? 11.628 10.183 -23.814 1.00 87.88 187 TYR A O 1
ATOM 1506 N N . ARG A 1 188 ? 12.853 9.233 -25.438 1.00 86.75 188 ARG A N 1
ATOM 1507 C CA . ARG A 1 188 ? 12.238 9.996 -26.534 1.00 86.75 188 ARG A CA 1
ATOM 1508 C C . ARG A 1 188 ? 10.731 9.807 -26.602 1.00 86.75 188 ARG A C 1
ATOM 1510 O O . ARG A 1 188 ? 10.018 10.764 -26.898 1.00 86.75 188 ARG A O 1
ATOM 1517 N N . PHE A 1 189 ? 10.252 8.589 -26.367 1.00 89.31 189 PHE A N 1
ATOM 1518 C CA . PHE A 1 189 ? 8.825 8.305 -26.388 1.00 89.31 189 PHE A CA 1
ATOM 1519 C C . PHE A 1 189 ? 8.097 9.043 -25.262 1.00 89.31 189 PHE A C 1
ATOM 1521 O O . PHE A 1 189 ? 7.152 9.780 -25.538 1.00 89.31 189 PHE A O 1
ATOM 1528 N N . ILE A 1 190 ? 8.586 8.934 -24.021 1.00 86.50 190 ILE A N 1
ATOM 1529 C CA . ILE A 1 190 ? 8.022 9.644 -22.862 1.00 86.50 190 ILE A CA 1
ATOM 1530 C C . ILE A 1 190 ? 8.005 11.156 -23.106 1.00 86.50 190 ILE A C 1
ATOM 1532 O O . ILE A 1 190 ? 6.976 11.804 -22.919 1.00 86.50 190 ILE A O 1
ATOM 1536 N N . GLU A 1 191 ? 9.118 11.725 -23.574 1.00 83.62 191 GLU A N 1
ATOM 1537 C CA . GLU A 1 191 ? 9.192 13.154 -23.880 1.00 83.62 191 GLU A CA 1
ATOM 1538 C C . GLU A 1 191 ? 8.230 13.573 -24.990 1.00 83.62 191 GLU A C 1
ATOM 1540 O O . GLU A 1 191 ? 7.617 14.637 -24.904 1.00 83.62 191 GLU A O 1
ATOM 1545 N N . SER A 1 192 ? 8.100 12.759 -26.040 1.00 84.69 192 SER A N 1
ATOM 1546 C CA . SER A 1 192 ? 7.183 13.034 -27.145 1.00 84.69 192 SER A CA 1
ATOM 1547 C C . SER A 1 192 ? 5.737 13.054 -26.666 1.00 84.69 192 SER A C 1
ATOM 1549 O O . SER A 1 192 ? 4.988 13.957 -27.036 1.00 84.69 192 SER A O 1
ATOM 1551 N N . GLU A 1 193 ? 5.350 12.107 -25.814 1.00 85.44 193 GLU A N 1
ATOM 1552 C CA . GLU A 1 193 ? 4.002 12.053 -25.258 1.00 85.44 193 GLU A CA 1
ATOM 1553 C C . GLU A 1 193 ? 3.711 13.248 -24.345 1.00 85.44 193 GLU A C 1
ATOM 1555 O O . GLU A 1 193 ? 2.664 13.886 -24.488 1.00 85.44 193 GLU A O 1
ATOM 1560 N N . LEU A 1 194 ? 4.658 13.628 -23.484 1.00 80.25 194 LEU A N 1
ATOM 1561 C CA . LEU A 1 194 ? 4.549 14.850 -22.682 1.00 80.25 194 LEU A CA 1
ATOM 1562 C C . LEU A 1 194 ? 4.434 16.104 -23.556 1.00 80.25 194 LEU A C 1
ATOM 1564 O O . LEU A 1 194 ? 3.591 16.961 -23.304 1.00 80.25 194 LEU A O 1
ATOM 1568 N N . ALA A 1 195 ? 5.226 16.204 -24.627 1.00 79.19 195 ALA A N 1
ATOM 1569 C CA . ALA A 1 195 ? 5.171 17.332 -25.557 1.00 79.19 195 ALA A CA 1
ATOM 1570 C C . ALA A 1 195 ? 3.839 17.412 -26.329 1.00 79.19 195 ALA A C 1
ATOM 1572 O O . ALA A 1 195 ? 3.438 18.502 -26.738 1.00 79.19 195 ALA A O 1
ATOM 1573 N N . LYS A 1 196 ? 3.134 16.284 -26.501 1.00 84.06 196 LYS A N 1
ATOM 1574 C CA . LYS A 1 196 ? 1.757 16.226 -27.028 1.00 84.06 196 LYS A CA 1
ATOM 1575 C C . LYS A 1 196 ? 0.697 16.584 -25.976 1.00 84.06 196 LYS A C 1
ATOM 1577 O O . LYS A 1 196 ? -0.490 16.579 -26.287 1.00 84.06 196 LYS A O 1
ATOM 1582 N N . GLY A 1 197 ? 1.105 16.890 -24.744 1.00 80.56 197 GLY A N 1
ATOM 1583 C CA . GLY A 1 197 ? 0.215 17.235 -23.639 1.00 80.56 197 GLY A CA 1
ATOM 1584 C C . GLY A 1 197 ? -0.358 16.028 -22.898 1.00 80.56 197 GLY A C 1
ATOM 1585 O O . GLY A 1 197 ? -1.312 16.200 -22.135 1.00 80.56 197 GLY A O 1
ATOM 1586 N N . ARG A 1 198 ? 0.185 14.812 -23.096 1.00 82.00 198 ARG A N 1
ATOM 1587 C CA . ARG A 1 198 ? -0.180 13.665 -22.253 1.00 82.00 198 ARG A CA 1
ATOM 1588 C C . ARG A 1 198 ? 0.177 14.001 -20.813 1.00 82.00 198 ARG A C 1
ATOM 1590 O O . ARG A 1 198 ? 1.300 14.397 -20.525 1.00 82.00 198 ARG A O 1
ATOM 1597 N N . LYS A 1 199 ? -0.776 13.792 -19.913 1.00 78.00 199 LYS A N 1
ATOM 1598 C CA . LYS A 1 199 ? -0.535 13.841 -18.475 1.00 78.00 199 LYS A CA 1
ATOM 1599 C C . LYS A 1 199 ? -0.365 12.422 -17.970 1.00 78.00 199 LYS A C 1
ATOM 1601 O O . LYS A 1 199 ? -1.176 11.555 -18.296 1.00 78.00 199 LYS A O 1
ATOM 1606 N N . PHE A 1 200 ? 0.691 12.193 -17.202 1.00 76.31 200 PHE A N 1
ATOM 1607 C CA . PHE A 1 200 ? 0.773 10.992 -16.388 1.00 76.31 200 PHE A CA 1
ATOM 1608 C C . PHE A 1 200 ? -0.184 11.113 -15.212 1.00 76.31 200 PHE A C 1
ATOM 1610 O O . PHE A 1 200 ? -0.563 12.217 -14.810 1.00 76.31 200 PHE A O 1
ATOM 1617 N N . SER A 1 201 ? -0.581 9.964 -14.682 1.00 77.19 201 SER A N 1
ATOM 1618 C CA . SER A 1 201 ? -1.460 9.933 -13.532 1.00 77.19 201 SER A CA 1
ATOM 1619 C C . SER A 1 201 ? -0.857 10.665 -12.342 1.00 77.19 201 SER A C 1
ATOM 1621 O O . SER A 1 201 ? 0.307 10.460 -11.997 1.00 77.19 201 SER A O 1
ATOM 1623 N N . SER A 1 202 ? -1.660 11.526 -11.721 1.00 76.94 202 SER A N 1
ATOM 1624 C CA . SER A 1 202 ? -1.211 12.291 -10.558 1.00 76.94 202 SER A CA 1
ATOM 1625 C C . SER A 1 202 ? -1.281 11.456 -9.279 1.00 76.94 202 SER A C 1
ATOM 1627 O O . SER A 1 202 ? -2.071 10.517 -9.170 1.00 76.94 202 SER A O 1
ATOM 1629 N N . LEU A 1 203 ? -0.514 11.851 -8.261 1.00 76.06 203 LEU A N 1
ATOM 1630 C CA . LEU A 1 203 ? -0.597 11.238 -6.933 1.00 76.06 203 LEU A CA 1
ATOM 1631 C C . LEU A 1 203 ? -2.021 11.323 -6.346 1.00 76.06 203 LEU A C 1
ATOM 1633 O O . LEU A 1 203 ? -2.499 10.362 -5.753 1.00 76.06 203 LEU A O 1
ATOM 1637 N N . LYS A 1 204 ? -2.735 12.431 -6.594 1.00 79.50 204 LYS A N 1
ATOM 1638 C CA . LYS A 1 204 ? -4.134 12.619 -6.166 1.00 79.50 204 LYS A CA 1
ATOM 1639 C C . LYS A 1 204 ? -5.085 11.635 -6.848 1.00 79.50 204 LYS A C 1
ATOM 1641 O O . LYS A 1 204 ? -6.013 11.134 -6.222 1.00 79.50 204 LYS A O 1
ATOM 1646 N N . GLU A 1 205 ? -4.864 11.346 -8.130 1.00 84.50 205 GLU A N 1
ATOM 1647 C CA . GLU A 1 205 ? -5.638 10.319 -8.838 1.00 84.50 205 GLU A CA 1
ATOM 1648 C C . GLU A 1 205 ? -5.362 8.926 -8.266 1.00 84.50 205 GLU A C 1
ATOM 1650 O O . GLU A 1 205 ? -6.286 8.119 -8.176 1.00 84.50 205 GLU A O 1
ATOM 1655 N N . LEU A 1 206 ? -4.115 8.652 -7.860 1.00 84.94 206 LEU A N 1
ATOM 1656 C CA . LEU A 1 206 ? -3.714 7.353 -7.311 1.00 84.94 206 LEU A CA 1
ATOM 1657 C C . LEU A 1 206 ? -4.378 7.124 -5.956 1.00 84.94 206 LEU A C 1
ATOM 1659 O O . LEU A 1 206 ? -4.983 6.079 -5.730 1.00 84.94 206 LEU A O 1
ATOM 1663 N N . GLU A 1 207 ? -4.328 8.135 -5.092 1.00 83.50 207 GLU A N 1
ATOM 1664 C CA . GLU A 1 207 ? -5.037 8.152 -3.814 1.00 83.50 207 GLU A CA 1
ATOM 1665 C C . GLU A 1 207 ? -6.530 7.958 -4.015 1.00 83.50 207 GLU A C 1
ATOM 1667 O O . GLU A 1 207 ? -7.131 7.088 -3.390 1.00 83.50 207 GLU A O 1
ATOM 1672 N N . HIS A 1 208 ? -7.135 8.719 -4.930 1.00 86.56 208 HIS A N 1
ATOM 1673 C CA . HIS A 1 208 ? -8.558 8.598 -5.199 1.00 86.56 208 HIS A CA 1
ATOM 1674 C C . HIS A 1 208 ? -8.930 7.170 -5.617 1.00 86.56 208 HIS A C 1
ATOM 1676 O O . HIS A 1 208 ? -9.832 6.581 -5.024 1.00 86.56 208 HIS A O 1
ATOM 1682 N N . ALA A 1 209 ? -8.205 6.580 -6.572 1.00 89.88 209 ALA A N 1
ATOM 1683 C CA . ALA A 1 209 ? -8.427 5.199 -6.996 1.00 89.88 209 ALA A CA 1
ATOM 1684 C C . ALA A 1 209 ? -8.245 4.198 -5.840 1.00 89.88 209 ALA A C 1
ATOM 1686 O O . ALA A 1 209 ? -9.041 3.271 -5.693 1.00 89.88 209 ALA A O 1
ATOM 1687 N N . TYR A 1 210 ? -7.251 4.411 -4.977 1.00 89.62 210 TYR A N 1
ATOM 1688 C CA . TYR A 1 210 ? -6.991 3.567 -3.814 1.00 89.62 210 TYR A CA 1
ATOM 1689 C C . TYR A 1 210 ? -8.090 3.653 -2.747 1.00 89.62 210 TYR A C 1
ATOM 1691 O O . TYR A 1 210 ? -8.562 2.618 -2.273 1.00 89.62 210 TYR A O 1
ATOM 1699 N N . HIS A 1 211 ? -8.577 4.852 -2.417 1.00 85.44 211 HIS A N 1
ATOM 1700 C CA . HIS A 1 211 ? -9.696 5.033 -1.484 1.00 85.44 211 HIS A CA 1
ATOM 1701 C C . HIS A 1 211 ? -11.012 4.472 -2.036 1.00 85.44 211 HIS A C 1
ATOM 1703 O O . HIS A 1 211 ? -11.816 3.938 -1.272 1.00 85.44 211 HIS A O 1
ATOM 1709 N N . GLN A 1 212 ? -11.213 4.534 -3.358 1.00 89.25 212 GLN A N 1
ATOM 1710 C CA . GLN A 1 212 ? -12.331 3.869 -4.041 1.00 89.25 212 GLN A CA 1
ATOM 1711 C C . GLN A 1 212 ? -12.121 2.356 -4.223 1.00 89.25 212 GLN A C 1
ATOM 1713 O O . GLN A 1 212 ? -13.024 1.660 -4.687 1.00 89.25 212 GLN A O 1
ATOM 1718 N N . GLN A 1 213 ? -10.950 1.835 -3.840 1.00 90.69 213 GLN A N 1
ATOM 1719 C CA . GLN A 1 213 ? -10.570 0.428 -3.961 1.00 90.69 213 GLN A CA 1
ATOM 1720 C C . GLN A 1 213 ? -10.642 -0.093 -5.414 1.00 90.69 213 GLN A C 1
ATOM 1722 O O . GLN A 1 213 ? -10.939 -1.262 -5.687 1.00 90.69 213 GLN A O 1
ATOM 1727 N N . ASP A 1 214 ? -10.377 0.787 -6.381 1.00 92.00 214 ASP A N 1
ATOM 1728 C CA . ASP A 1 214 ? -10.429 0.482 -7.807 1.00 92.00 214 ASP A CA 1
ATOM 1729 C C . ASP A 1 214 ? -9.104 -0.128 -8.284 1.00 92.00 214 ASP A C 1
ATOM 1731 O O . ASP A 1 214 ? -8.243 0.539 -8.857 1.00 92.00 214 ASP A O 1
ATOM 1735 N N . ILE A 1 215 ? -8.933 -1.429 -8.030 1.00 92.25 215 ILE A N 1
ATOM 1736 C CA . ILE A 1 215 ? -7.711 -2.159 -8.406 1.00 92.25 215 ILE A CA 1
ATOM 1737 C C . ILE A 1 215 ? -7.450 -2.164 -9.913 1.00 92.25 215 ILE A C 1
ATOM 1739 O O . ILE A 1 215 ? -6.294 -2.255 -10.317 1.00 92.25 215 ILE A O 1
ATOM 1743 N N . GLN A 1 216 ? -8.498 -2.078 -10.743 1.00 91.06 216 GLN A N 1
ATOM 1744 C CA . GLN A 1 216 ? -8.314 -2.039 -12.191 1.00 91.06 216 GLN A CA 1
ATOM 1745 C C . GLN A 1 216 ? -7.713 -0.694 -12.578 1.00 91.06 216 GLN A C 1
ATOM 1747 O O . GLN A 1 216 ? -6.692 -0.653 -13.258 1.00 91.06 216 GLN A O 1
ATOM 1752 N N . LYS A 1 217 ? -8.277 0.399 -12.054 1.00 91.38 217 LYS A N 1
ATOM 1753 C CA . LYS A 1 217 ? -7.724 1.734 -12.260 1.00 91.38 217 LYS A CA 1
ATOM 1754 C C . LYS A 1 217 ? -6.289 1.841 -11.744 1.00 91.38 217 LYS A C 1
ATOM 1756 O O . LYS A 1 217 ? -5.450 2.386 -12.453 1.00 91.38 217 LYS A O 1
ATOM 1761 N N . LEU A 1 218 ? -5.985 1.291 -10.566 1.00 90.31 218 LEU A N 1
ATOM 1762 C CA . LEU A 1 218 ? -4.626 1.280 -10.008 1.00 90.31 218 LEU A CA 1
ATOM 1763 C C . LEU A 1 218 ? -3.625 0.546 -10.914 1.00 90.31 218 LEU A C 1
ATOM 1765 O O . LEU A 1 218 ? -2.524 1.050 -11.139 1.00 90.31 218 LEU A O 1
ATOM 1769 N N . GLN A 1 219 ? -4.003 -0.611 -11.465 1.00 88.88 219 GLN A N 1
ATOM 1770 C CA . GLN A 1 219 ? -3.164 -1.342 -12.418 1.00 88.88 219 GLN A CA 1
ATOM 1771 C C . GLN A 1 219 ? -2.982 -0.559 -13.731 1.00 88.88 219 GLN A C 1
ATOM 1773 O O . GLN A 1 219 ? -1.861 -0.438 -14.227 1.00 88.88 219 GLN A O 1
ATOM 1778 N N . ASP A 1 220 ? -4.058 0.012 -14.277 1.00 86.50 220 ASP A N 1
ATOM 1779 C CA . ASP A 1 220 ? -4.028 0.769 -15.535 1.00 86.50 220 ASP A CA 1
ATOM 1780 C C . ASP A 1 220 ? -3.148 2.022 -15.429 1.00 86.50 220 ASP A C 1
ATOM 1782 O O . ASP A 1 220 ? -2.429 2.369 -16.365 1.00 86.50 220 ASP A O 1
ATOM 1786 N N . MET A 1 221 ? -3.170 2.689 -14.271 1.00 83.69 221 MET A N 1
ATOM 1787 C CA . MET A 1 221 ? -2.306 3.836 -13.987 1.00 83.69 221 MET A CA 1
ATOM 1788 C C . MET A 1 221 ? -0.826 3.443 -13.964 1.00 83.69 221 MET A C 1
ATOM 1790 O O . MET A 1 221 ? 0.015 4.214 -14.424 1.00 83.69 221 MET A O 1
ATOM 1794 N N . PHE A 1 222 ? -0.506 2.241 -13.473 1.00 80.06 222 PHE A N 1
ATOM 1795 C CA . PHE A 1 222 ? 0.867 1.738 -13.410 1.00 80.06 222 PHE A CA 1
ATOM 1796 C C . PHE A 1 222 ? 1.384 1.212 -14.758 1.00 80.06 222 PHE A C 1
ATOM 1798 O O . PHE A 1 222 ? 2.574 1.317 -15.035 1.00 80.06 222 PHE A O 1
ATOM 1805 N N . ARG A 1 223 ? 0.510 0.705 -15.640 1.00 77.44 223 ARG A N 1
ATOM 1806 C CA . ARG A 1 223 ? 0.883 0.333 -17.020 1.00 77.44 223 ARG A CA 1
ATOM 1807 C C . ARG A 1 223 ? 1.320 1.526 -17.876 1.00 77.44 223 ARG A C 1
ATOM 1809 O O . ARG A 1 223 ? 1.937 1.321 -18.918 1.00 77.44 223 ARG A O 1
ATOM 1816 N N . VAL A 1 224 ? 1.047 2.756 -17.421 1.00 73.06 224 VAL A N 1
ATOM 1817 C CA . VAL A 1 224 ? 1.422 4.058 -18.010 1.00 73.06 224 VAL A CA 1
ATOM 1818 C C . VAL A 1 224 ? 0.792 4.349 -19.381 1.00 73.06 224 VAL A C 1
ATOM 1820 O O . VAL A 1 224 ? 0.337 5.471 -19.625 1.00 73.06 224 VAL A O 1
ATOM 1823 N N . PHE A 1 225 ? 0.704 3.358 -20.266 1.00 77.88 225 PHE A N 1
ATOM 1824 C CA . PHE A 1 225 ? 0.136 3.458 -21.604 1.00 77.88 225 PHE A CA 1
ATOM 1825 C C . PHE A 1 225 ? -0.973 2.415 -21.804 1.00 77.88 225 PHE A C 1
ATOM 1827 O O . PHE A 1 225 ? -0.810 1.263 -21.405 1.00 77.88 225 PHE A O 1
ATOM 1834 N N . PRO A 1 226 ? -2.102 2.788 -22.435 1.00 75.00 226 PRO A N 1
ATOM 1835 C CA . PRO A 1 226 ? -3.169 1.840 -22.730 1.00 75.00 226 PRO A CA 1
ATOM 1836 C C . PRO A 1 226 ? -2.729 0.848 -23.812 1.00 75.00 226 PRO A C 1
ATOM 1838 O O . PRO A 1 226 ? -1.970 1.201 -24.716 1.00 75.00 226 PRO A O 1
ATOM 1841 N N . ASP A 1 227 ? -3.286 -0.363 -23.794 1.00 75.06 227 ASP A N 1
ATOM 1842 C CA . ASP A 1 227 ? -2.936 -1.403 -24.772 1.00 75.06 227 ASP A CA 1
ATOM 1843 C C . ASP A 1 227 ? -3.223 -1.011 -26.224 1.00 75.06 227 ASP A C 1
ATOM 1845 O O . ASP A 1 227 ? -2.538 -1.473 -27.131 1.00 75.06 227 ASP A O 1
ATOM 1849 N N . THR A 1 228 ? -4.183 -0.110 -26.437 1.00 76.94 228 THR A N 1
ATOM 1850 C CA . THR A 1 228 ? -4.571 0.411 -27.754 1.00 76.94 228 THR A CA 1
ATOM 1851 C C . THR A 1 228 ? -3.581 1.420 -28.338 1.00 76.94 228 THR A C 1
ATOM 1853 O O . THR A 1 228 ? -3.769 1.869 -29.466 1.00 76.94 228 THR A O 1
ATOM 1856 N N . MET A 1 229 ? -2.576 1.850 -27.571 1.00 83.31 229 MET A N 1
ATOM 1857 C CA . MET A 1 229 ? -1.559 2.783 -28.041 1.00 83.31 229 MET A CA 1
ATOM 1858 C C . MET A 1 229 ? -0.438 2.049 -28.781 1.00 83.31 229 MET A C 1
ATOM 1860 O O . MET A 1 229 ? 0.066 1.021 -28.319 1.00 83.31 229 MET A O 1
ATOM 1864 N N . ASP A 1 230 ? -0.001 2.640 -29.895 1.00 87.81 230 ASP A N 1
ATOM 1865 C CA . ASP A 1 230 ? 1.233 2.252 -30.574 1.00 87.81 230 ASP A CA 1
ATOM 1866 C C . ASP A 1 230 ? 2.441 2.697 -29.735 1.00 87.81 230 ASP A C 1
ATOM 1868 O O . ASP A 1 230 ? 2.897 3.842 -29.790 1.00 87.81 230 ASP A O 1
ATOM 1872 N N . VAL A 1 231 ? 2.878 1.793 -28.860 1.00 90.62 231 VAL A N 1
ATOM 1873 C CA . VAL A 1 231 ? 4.000 1.974 -27.938 1.00 90.62 231 VAL A CA 1
ATOM 1874 C C . VAL A 1 231 ? 5.200 1.207 -28.498 1.00 90.62 231 VAL A C 1
ATOM 1876 O O . VAL A 1 231 ? 5.063 0.007 -28.758 1.00 90.62 231 VAL A O 1
ATOM 1879 N N . PRO A 1 232 ? 6.389 1.828 -28.638 1.00 94.88 232 PRO A N 1
ATOM 1880 C CA . PRO A 1 232 ? 7.570 1.121 -29.113 1.00 94.88 232 PRO A CA 1
ATOM 1881 C C . PRO A 1 232 ? 7.879 -0.109 -28.252 1.00 94.88 232 PRO A C 1
ATOM 1883 O O . PRO A 1 232 ? 7.792 -0.058 -27.024 1.00 94.88 232 PRO A O 1
ATOM 1886 N N . VAL A 1 233 ? 8.304 -1.204 -28.889 1.00 92.94 233 VAL A N 1
ATOM 1887 C CA . VAL A 1 233 ? 8.559 -2.492 -28.214 1.00 92.94 233 VAL A CA 1
ATOM 1888 C C . VAL A 1 233 ? 9.448 -2.364 -26.965 1.00 92.94 233 VAL A C 1
ATOM 1890 O O . VAL A 1 233 ? 9.069 -2.928 -25.938 1.00 92.94 233 VAL A O 1
ATOM 1893 N N . PRO A 1 234 ? 10.569 -1.607 -26.972 1.00 93.62 234 PRO A N 1
ATOM 1894 C CA . PRO A 1 234 ? 11.392 -1.457 -25.771 1.00 93.62 234 PRO A CA 1
ATOM 1895 C C . PRO A 1 234 ? 10.667 -0.775 -24.605 1.00 93.62 234 PRO A C 1
ATOM 1897 O O . PRO A 1 234 ? 10.901 -1.118 -23.451 1.00 93.62 234 PRO A O 1
ATOM 1900 N N . VAL A 1 235 ? 9.757 0.156 -24.904 1.00 92.56 235 VAL A N 1
ATOM 1901 C CA . VAL A 1 235 ? 8.956 0.860 -23.895 1.00 92.56 235 VAL A CA 1
ATOM 1902 C C . VAL A 1 235 ? 7.956 -0.085 -23.261 1.00 92.56 235 VAL A C 1
ATOM 1904 O O . VAL A 1 235 ? 7.896 -0.178 -22.039 1.00 92.56 235 VAL A O 1
ATOM 1907 N N . ARG A 1 236 ? 7.214 -0.833 -24.083 1.00 90.75 236 ARG A N 1
ATOM 1908 C CA . ARG A 1 236 ? 6.256 -1.825 -23.588 1.00 90.75 236 ARG A CA 1
ATOM 1909 C C . ARG A 1 236 ? 6.955 -2.885 -22.734 1.00 90.75 236 ARG A C 1
ATOM 1911 O O . ARG A 1 236 ? 6.534 -3.127 -21.611 1.00 90.75 236 ARG A O 1
ATOM 1918 N N . ARG A 1 237 ? 8.089 -3.415 -23.211 1.00 91.12 237 ARG A N 1
ATOM 1919 C CA . ARG A 1 237 ? 8.897 -4.405 -22.480 1.00 91.12 237 ARG A CA 1
ATOM 1920 C C . ARG A 1 237 ? 9.344 -3.902 -21.105 1.00 91.12 237 ARG A C 1
ATOM 1922 O O . ARG A 1 237 ? 9.295 -4.662 -20.148 1.00 91.12 237 ARG A O 1
ATOM 1929 N N . TYR A 1 238 ? 9.756 -2.638 -21.007 1.00 92.56 238 TYR A N 1
ATOM 1930 C CA . TYR A 1 238 ? 10.167 -2.031 -19.742 1.00 92.56 238 TYR A CA 1
ATOM 1931 C C . TYR A 1 238 ? 9.014 -1.948 -18.729 1.00 92.56 238 TYR A C 1
ATOM 1933 O O . TYR A 1 238 ? 9.158 -2.399 -17.598 1.00 92.56 238 TYR A O 1
ATOM 1941 N N . PHE A 1 239 ? 7.843 -1.444 -19.129 1.00 89.88 239 PHE A N 1
ATOM 1942 C CA . PHE A 1 239 ? 6.694 -1.353 -18.215 1.00 89.88 239 PHE A CA 1
ATOM 1943 C C . PHE A 1 239 ? 6.081 -2.723 -17.873 1.00 89.88 239 PHE A C 1
ATOM 1945 O O . PHE A 1 239 ? 5.610 -2.919 -16.749 1.00 89.88 239 PHE A O 1
ATOM 1952 N N . ASP A 1 240 ? 6.142 -3.697 -18.785 1.00 88.69 240 ASP A N 1
ATOM 1953 C CA . ASP A 1 240 ? 5.755 -5.089 -18.511 1.00 88.69 240 ASP A CA 1
ATOM 1954 C C . ASP A 1 240 ? 6.701 -5.764 -17.504 1.00 88.69 240 ASP A C 1
ATOM 1956 O O . ASP A 1 240 ? 6.275 -6.604 -16.707 1.00 88.69 240 ASP A O 1
ATOM 1960 N N . GLU A 1 241 ? 7.985 -5.398 -17.510 1.00 88.81 241 GLU A N 1
ATOM 1961 C CA . GLU A 1 241 ? 8.965 -5.851 -16.522 1.00 88.81 241 GLU A CA 1
ATOM 1962 C C . GLU A 1 241 ? 8.712 -5.237 -15.140 1.00 88.81 241 GLU A C 1
ATOM 1964 O O . GLU A 1 241 ? 8.842 -5.935 -14.140 1.00 88.81 241 GLU A O 1
ATOM 1969 N N . LEU A 1 242 ? 8.276 -3.977 -15.067 1.00 88.50 242 LEU A N 1
ATOM 1970 C CA . LEU A 1 242 ? 7.914 -3.336 -13.797 1.00 88.50 242 LEU A CA 1
ATOM 1971 C C . LEU A 1 242 ? 6.609 -3.869 -13.187 1.00 88.50 242 LEU A C 1
ATOM 1973 O O . LEU A 1 242 ? 6.402 -3.700 -11.984 1.00 88.50 242 LEU A O 1
ATOM 1977 N N . SER A 1 243 ? 5.734 -4.470 -14.002 1.00 87.94 243 SER A N 1
ATOM 1978 C CA . SER A 1 243 ? 4.383 -4.901 -13.612 1.00 87.94 243 SER A CA 1
ATOM 1979 C C . SER A 1 243 ? 4.134 -6.387 -13.866 1.00 87.94 243 SER A C 1
ATOM 1981 O O . SER A 1 243 ? 4.447 -7.212 -13.018 1.00 87.94 243 SER A O 1
ATOM 1983 N N . VAL A 1 244 ? 3.604 -6.746 -15.037 1.00 87.69 244 VAL A N 1
ATOM 1984 C CA . VAL A 1 244 ? 3.074 -8.076 -15.384 1.00 87.69 244 VAL A CA 1
ATOM 1985 C C . VAL A 1 244 ? 4.044 -9.205 -15.044 1.00 87.69 244 VAL A C 1
ATOM 1987 O O . VAL A 1 244 ? 3.646 -10.221 -14.477 1.00 87.69 244 VAL A O 1
ATOM 1990 N N . SER A 1 245 ? 5.323 -9.032 -15.378 1.00 89.62 245 SER A N 1
ATOM 1991 C CA . SER A 1 245 ? 6.342 -10.054 -15.120 1.00 89.62 245 SER A CA 1
ATOM 1992 C C . SER A 1 245 ? 6.568 -10.248 -13.618 1.00 89.62 245 SER A C 1
ATOM 1994 O O . SER A 1 245 ? 6.685 -11.381 -13.152 1.00 89.62 245 SER A O 1
ATOM 1996 N N . ARG A 1 246 ? 6.576 -9.148 -12.857 1.00 93.06 246 ARG A N 1
ATOM 1997 C CA . ARG A 1 246 ? 6.718 -9.149 -11.398 1.00 93.06 246 ARG A CA 1
ATOM 1998 C C . ARG A 1 246 ? 5.478 -9.708 -10.707 1.00 93.06 246 ARG A C 1
ATOM 2000 O O . ARG A 1 246 ? 5.636 -10.515 -9.801 1.00 93.06 246 ARG A O 1
ATOM 2007 N N . ASP A 1 247 ? 4.270 -9.392 -11.177 1.00 95.31 247 ASP A N 1
ATOM 2008 C CA . ASP A 1 247 ? 3.012 -9.939 -10.637 1.00 95.31 247 ASP A CA 1
ATOM 2009 C C . ASP A 1 247 ? 3.023 -11.474 -10.641 1.00 95.31 247 ASP A C 1
ATOM 2011 O O . ASP A 1 247 ? 2.668 -12.114 -9.650 1.00 95.31 247 ASP A O 1
ATOM 2015 N N . ILE A 1 248 ? 3.465 -12.068 -11.756 1.00 95.56 248 ILE A N 1
ATOM 2016 C CA . ILE A 1 248 ? 3.562 -13.524 -11.918 1.00 95.56 248 ILE A CA 1
ATOM 2017 C C . ILE A 1 248 ? 4.585 -14.102 -10.938 1.00 95.56 248 ILE A C 1
ATOM 2019 O O . ILE A 1 248 ? 4.284 -15.068 -10.241 1.00 95.56 248 ILE A O 1
ATOM 2023 N N . ILE A 1 249 ? 5.781 -13.513 -10.867 1.00 96.31 249 ILE A N 1
ATOM 2024 C CA . ILE A 1 249 ? 6.857 -13.982 -9.984 1.00 96.31 249 ILE A CA 1
ATOM 2025 C C . ILE A 1 249 ? 6.446 -13.864 -8.510 1.00 96.31 249 ILE A C 1
ATOM 2027 O O . ILE A 1 249 ? 6.621 -14.813 -7.747 1.00 96.31 249 ILE A O 1
ATOM 2031 N N . MET A 1 250 ? 5.856 -12.735 -8.112 1.00 97.94 250 MET A N 1
ATOM 2032 C CA . MET A 1 250 ? 5.351 -12.508 -6.759 1.00 97.94 250 MET A CA 1
ATOM 2033 C C . MET A 1 250 ? 4.267 -13.516 -6.381 1.00 97.94 250 MET A C 1
ATOM 2035 O O . MET A 1 250 ? 4.318 -14.077 -5.286 1.00 97.94 250 MET A O 1
ATOM 2039 N N . ALA A 1 251 ? 3.315 -13.779 -7.283 1.00 98.31 251 ALA A N 1
ATOM 2040 C CA . ALA A 1 251 ? 2.275 -14.778 -7.065 1.00 98.31 251 ALA A CA 1
ATOM 2041 C C . ALA A 1 251 ? 2.873 -16.175 -6.845 1.00 98.31 251 ALA A C 1
ATOM 2043 O O . ALA A 1 251 ? 2.473 -16.853 -5.906 1.00 98.31 251 ALA A O 1
ATOM 2044 N N . GLU A 1 252 ? 3.874 -16.581 -7.634 1.00 98.25 252 GLU A N 1
ATOM 2045 C CA . GLU A 1 252 ? 4.555 -17.868 -7.436 1.00 98.25 252 GLU A CA 1
ATOM 2046 C C . GLU A 1 252 ? 5.294 -17.935 -6.092 1.00 98.25 252 GLU A C 1
ATOM 2048 O O . GLU A 1 252 ? 5.197 -18.918 -5.355 1.00 98.25 252 GLU A O 1
ATOM 2053 N N . ARG A 1 253 ? 6.024 -16.872 -5.742 1.00 98.50 253 ARG A N 1
ATOM 2054 C CA . ARG A 1 253 ? 6.870 -16.833 -4.542 1.00 98.50 253 ARG A CA 1
ATOM 2055 C C . ARG A 1 253 ? 6.077 -16.754 -3.240 1.00 98.50 253 ARG A C 1
ATOM 2057 O O . ARG A 1 253 ? 6.586 -17.194 -2.212 1.00 98.50 253 ARG A O 1
ATOM 2064 N N . MET A 1 254 ? 4.839 -16.253 -3.261 1.00 98.44 254 MET A N 1
ATOM 2065 C CA . MET A 1 254 ? 3.996 -16.225 -2.060 1.00 98.44 254 MET A CA 1
ATOM 2066 C C . MET A 1 254 ? 3.302 -17.558 -1.756 1.00 98.44 254 MET A C 1
ATOM 2068 O O . MET A 1 254 ? 2.902 -17.766 -0.611 1.00 98.44 254 MET A O 1
ATOM 2072 N N . LYS A 1 255 ? 3.188 -18.482 -2.723 1.00 98.44 255 LYS A N 1
ATOM 2073 C CA . LYS A 1 255 ? 2.474 -19.767 -2.553 1.00 98.44 255 LYS A CA 1
ATOM 2074 C C . LYS A 1 255 ? 2.920 -20.565 -1.330 1.00 98.44 255 LYS A C 1
ATOM 2076 O O . LYS A 1 255 ? 2.045 -20.940 -0.559 1.00 98.44 255 LYS A O 1
ATOM 2081 N N . PRO A 1 256 ? 4.226 -20.740 -1.037 1.00 98.38 256 PRO A N 1
ATOM 2082 C CA . PRO A 1 256 ? 4.640 -21.461 0.165 1.00 98.38 256 PRO A CA 1
ATOM 2083 C C . PRO A 1 256 ? 4.116 -20.827 1.460 1.00 98.38 256 PRO A C 1
ATOM 2085 O O . PRO A 1 256 ? 3.825 -21.532 2.421 1.00 98.38 256 PRO A O 1
ATOM 2088 N N . SER A 1 257 ? 3.990 -19.500 1.518 1.00 98.50 257 SER A N 1
ATOM 2089 C CA . SER A 1 257 ? 3.392 -18.813 2.667 1.00 98.50 257 SER A CA 1
ATOM 2090 C C . SER A 1 257 ? 1.874 -18.972 2.701 1.00 98.50 257 SER A C 1
ATOM 2092 O O . SER A 1 257 ? 1.321 -19.160 3.779 1.00 98.50 257 SER A O 1
ATOM 2094 N N . LEU A 1 258 ? 1.208 -18.932 1.543 1.00 98.56 258 LEU A N 1
ATOM 2095 C CA . LEU A 1 258 ? -0.240 -19.121 1.441 1.00 98.56 258 LEU A CA 1
ATOM 2096 C C . LEU A 1 258 ? -0.662 -20.551 1.810 1.00 98.56 258 LEU A C 1
ATOM 2098 O O . LEU A 1 258 ? -1.615 -20.720 2.565 1.00 98.56 258 LEU A O 1
ATOM 2102 N N . ASP A 1 259 ? 0.076 -21.552 1.330 1.00 98.12 259 ASP A N 1
ATOM 2103 C CA . ASP A 1 259 ? -0.190 -22.979 1.547 1.00 98.12 259 ASP A CA 1
ATOM 2104 C C . ASP A 1 259 ? 0.077 -23.414 2.989 1.00 98.12 259 ASP A C 1
ATOM 2106 O O . ASP A 1 259 ? -0.517 -24.379 3.455 1.00 98.12 259 ASP A O 1
ATOM 2110 N N . ASN A 1 260 ? 0.956 -22.706 3.704 1.00 97.88 260 ASN A N 1
ATOM 2111 C CA . ASN A 1 260 ? 1.155 -22.900 5.142 1.00 97.88 260 ASN A CA 1
ATOM 2112 C C . ASN A 1 260 ? 0.070 -22.220 5.993 1.00 97.88 260 ASN A C 1
ATOM 2114 O O . ASN A 1 260 ? -0.014 -22.495 7.189 1.00 97.88 260 ASN A O 1
ATOM 2118 N N . GLY A 1 261 ? -0.725 -21.325 5.398 1.00 97.00 261 GLY A N 1
ATOM 2119 C CA . GLY A 1 261 ? -1.779 -20.590 6.082 1.00 97.00 261 GLY A CA 1
ATOM 2120 C C . GLY A 1 261 ? -1.290 -19.493 7.023 1.00 97.00 261 GLY A C 1
ATOM 2121 O O . GLY A 1 261 ? -0.102 -19.316 7.301 1.00 97.00 261 GLY A O 1
ATOM 2122 N N . ASN A 1 262 ? -2.259 -18.725 7.516 1.00 96.69 262 ASN A N 1
ATOM 2123 C CA . ASN A 1 262 ? -2.077 -17.642 8.477 1.00 96.69 262 ASN A CA 1
ATOM 2124 C C . ASN A 1 262 ? -1.005 -16.609 8.069 1.00 96.69 262 ASN A C 1
ATOM 2126 O O . ASN A 1 262 ? -0.306 -16.040 8.918 1.00 96.69 262 ASN A O 1
ATOM 2130 N N . ALA A 1 263 ? -0.868 -16.372 6.761 1.00 98.56 263 ALA A N 1
ATOM 2131 C CA . ALA A 1 263 ? -0.006 -15.336 6.220 1.00 98.56 263 ALA A CA 1
ATOM 2132 C C . ALA A 1 263 ? -0.779 -14.027 6.004 1.00 98.56 263 ALA A C 1
ATOM 2134 O O . ALA A 1 263 ? -1.943 -14.021 5.597 1.00 98.56 263 ALA A O 1
ATOM 2135 N N . PHE A 1 264 ? -0.099 -12.908 6.236 1.00 98.69 264 PHE A N 1
ATOM 2136 C CA . PHE A 1 264 ? -0.530 -11.581 5.811 1.00 98.69 264 PHE A CA 1
ATOM 2137 C C . PHE A 1 264 ? 0.437 -11.072 4.744 1.00 98.69 264 PHE A C 1
ATOM 2139 O O . PHE A 1 264 ? 1.600 -10.808 5.037 1.00 98.69 264 PHE A O 1
ATOM 2146 N N . VAL A 1 265 ? -0.037 -10.955 3.510 1.00 98.69 265 VAL A N 1
ATOM 2147 C CA . VAL A 1 265 ? 0.738 -10.505 2.354 1.00 98.69 265 VAL A CA 1
ATOM 2148 C C . VAL A 1 265 ? 0.422 -9.037 2.080 1.00 98.69 265 VAL A C 1
ATOM 2150 O O . VAL A 1 265 ? -0.746 -8.681 1.937 1.00 98.69 265 VAL A O 1
ATOM 2153 N N . ALA A 1 266 ? 1.443 -8.190 1.988 1.00 97.50 266 ALA A N 1
ATOM 2154 C CA . ALA A 1 266 ? 1.328 -6.781 1.634 1.00 97.50 266 ALA A CA 1
ATOM 2155 C C . ALA A 1 266 ? 2.158 -6.482 0.380 1.00 97.50 266 ALA A C 1
ATOM 2157 O O . ALA A 1 266 ? 3.379 -6.626 0.387 1.00 9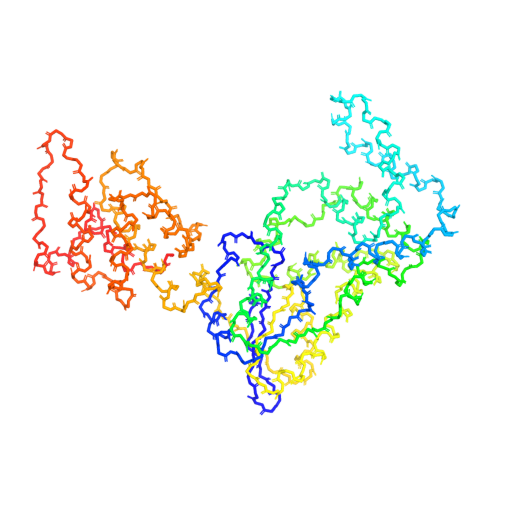7.50 266 ALA A O 1
ATOM 2158 N N . VAL A 1 267 ? 1.477 -6.057 -0.684 1.00 96.25 267 VAL A N 1
ATOM 2159 C CA . VAL A 1 267 ? 2.073 -5.696 -1.981 1.00 96.25 267 VAL A CA 1
ATOM 2160 C C . VAL A 1 267 ? 1.498 -4.374 -2.466 1.00 96.25 267 VAL A C 1
ATOM 2162 O O . VAL A 1 267 ? 0.370 -4.025 -2.114 1.00 96.25 267 VAL A O 1
ATOM 2165 N N . GLY A 1 268 ? 2.247 -3.624 -3.261 1.00 93.69 268 GLY A N 1
ATOM 2166 C CA . GLY A 1 268 ? 1.802 -2.422 -3.940 1.00 93.69 268 GLY A CA 1
ATOM 2167 C C . GLY A 1 268 ? 0.458 -2.658 -4.622 1.00 93.69 268 GLY A C 1
ATOM 2168 O O . GLY A 1 268 ? 0.246 -3.646 -5.327 1.00 93.69 268 GLY A O 1
ATOM 2169 N N . ALA A 1 269 ? -0.494 -1.755 -4.393 1.00 93.81 269 ALA A N 1
ATOM 2170 C CA . ALA A 1 269 ? -1.882 -1.978 -4.787 1.00 93.81 269 ALA A CA 1
ATOM 2171 C C . ALA A 1 269 ? -2.080 -2.156 -6.311 1.00 93.81 269 ALA A C 1
ATOM 2173 O O . ALA A 1 269 ? -3.064 -2.765 -6.731 1.00 93.81 269 ALA A O 1
ATOM 2174 N N . CYS A 1 270 ? -1.138 -1.682 -7.136 1.00 91.94 270 CYS A N 1
ATOM 2175 C CA . CYS A 1 270 ? -1.119 -1.910 -8.584 1.00 91.94 270 CYS A CA 1
ATOM 2176 C C . CYS A 1 270 ? -0.899 -3.386 -8.975 1.00 91.94 270 CYS A C 1
ATOM 2178 O O . CYS A 1 270 ? -1.403 -3.810 -10.014 1.00 91.94 270 CYS A O 1
ATOM 2180 N N . HIS A 1 271 ? -0.218 -4.174 -8.137 1.00 95.25 271 HIS A N 1
ATOM 2181 C CA . HIS A 1 271 ? 0.099 -5.585 -8.386 1.00 95.25 271 HIS A CA 1
ATOM 2182 C C . HIS A 1 271 ? -1.083 -6.528 -8.089 1.00 95.25 271 HIS A C 1
ATOM 2184 O O . HIS A 1 271 ? -1.149 -7.656 -8.584 1.00 95.25 271 HIS A O 1
ATOM 2190 N N . LEU A 1 272 ? -2.070 -6.068 -7.306 1.00 95.94 272 LEU A N 1
ATOM 2191 C CA . LEU A 1 272 ? -3.177 -6.896 -6.815 1.00 95.94 272 LEU A CA 1
ATOM 2192 C C . LEU A 1 272 ? -3.946 -7.611 -7.925 1.00 95.94 272 LEU A C 1
ATOM 2194 O O . LEU A 1 272 ? -4.298 -8.782 -7.776 1.00 95.94 272 LEU A O 1
ATOM 2198 N N . LYS A 1 273 ? -4.241 -6.926 -9.033 1.00 94.81 273 LYS A N 1
ATOM 2199 C CA . LYS A 1 273 ? -5.036 -7.515 -10.114 1.00 94.81 273 LYS A CA 1
ATOM 2200 C C . LYS A 1 273 ? -4.294 -8.680 -10.772 1.00 94.81 273 LYS A C 1
ATOM 2202 O O . LYS A 1 273 ? -4.872 -9.757 -10.887 1.00 94.81 273 LYS A O 1
ATOM 2207 N N . GLY A 1 274 ? -3.021 -8.498 -11.127 1.00 94.81 274 GLY A N 1
ATOM 2208 C CA . GLY A 1 274 ? -2.210 -9.555 -11.734 1.00 94.81 274 GLY A CA 1
ATOM 2209 C C . GLY A 1 274 ? -1.978 -10.734 -10.790 1.00 94.81 274 GLY A C 1
ATOM 2210 O O . GLY A 1 274 ? -2.173 -11.883 -11.187 1.00 94.81 274 GLY A O 1
ATOM 2211 N N . ILE A 1 275 ? -1.671 -10.461 -9.517 1.00 97.75 275 ILE A N 1
ATOM 2212 C CA . ILE A 1 275 ? -1.480 -11.501 -8.495 1.00 97.75 275 ILE A CA 1
ATOM 2213 C C . ILE A 1 275 ? -2.774 -12.291 -8.267 1.00 97.75 275 ILE A C 1
ATOM 2215 O O . ILE A 1 275 ? -2.765 -13.520 -8.302 1.00 97.75 275 ILE A O 1
ATOM 2219 N N . THR A 1 276 ? -3.908 -11.614 -8.060 1.00 97.50 276 THR A N 1
ATOM 2220 C CA . THR A 1 276 ? -5.182 -12.304 -7.791 1.00 97.50 276 THR A CA 1
ATOM 2221 C C . THR A 1 276 ? -5.681 -13.103 -8.990 1.00 97.50 276 THR A C 1
ATOM 2223 O O . THR A 1 276 ? -6.230 -14.187 -8.796 1.00 97.50 276 THR A O 1
ATOM 2226 N N . ASP A 1 277 ? -5.485 -12.623 -10.221 1.00 96.38 277 ASP A N 1
ATOM 2227 C CA . ASP A 1 277 ? -5.793 -13.396 -11.427 1.00 96.38 277 ASP A CA 1
ATOM 2228 C C . ASP A 1 277 ? -4.916 -14.650 -11.516 1.00 96.38 277 ASP A C 1
ATOM 2230 O O . ASP A 1 277 ? -5.429 -15.747 -11.749 1.00 96.38 277 ASP A O 1
ATOM 2234 N N . LYS A 1 278 ? -3.604 -14.504 -11.291 1.00 97.81 278 LYS A N 1
ATOM 2235 C CA . LYS A 1 278 ? -2.649 -15.616 -11.321 1.00 97.81 278 LYS A CA 1
ATOM 2236 C C . LYS A 1 278 ? -2.983 -16.674 -10.278 1.00 97.81 278 LYS A C 1
ATOM 2238 O O . LYS A 1 278 ? -3.123 -17.835 -10.641 1.00 97.81 278 LYS A O 1
ATOM 2243 N N . LEU A 1 279 ? -3.218 -16.286 -9.029 1.00 98.50 279 LEU A N 1
ATOM 2244 C CA . LEU A 1 279 ? -3.594 -17.224 -7.970 1.00 98.50 279 LEU A CA 1
ATOM 2245 C C . LEU A 1 279 ? -4.918 -17.953 -8.274 1.00 98.50 279 LEU A C 1
ATOM 2247 O O . LEU A 1 279 ? -5.010 -19.159 -8.057 1.00 98.50 279 LEU A O 1
ATOM 2251 N N . LYS A 1 280 ? -5.925 -17.277 -8.850 1.00 98.31 280 LYS A N 1
ATOM 2252 C CA . LYS A 1 280 ? -7.171 -17.944 -9.289 1.00 98.31 280 LYS A CA 1
ATOM 2253 C C . LYS A 1 280 ? -6.914 -19.008 -10.349 1.00 98.31 280 LYS A C 1
ATOM 2255 O O . LYS A 1 280 ? -7.485 -20.093 -10.267 1.00 98.31 280 LYS A O 1
ATOM 2260 N N . MET A 1 281 ? -6.064 -18.709 -11.335 1.00 98.19 281 MET A N 1
ATOM 2261 C CA . MET A 1 281 ? -5.679 -19.680 -12.370 1.00 98.19 281 MET A CA 1
ATOM 2262 C C . MET A 1 281 ? -4.979 -20.911 -11.780 1.00 98.19 281 MET A C 1
ATOM 2264 O O . MET A 1 281 ? -5.018 -21.980 -12.380 1.00 98.19 281 MET A O 1
ATOM 2268 N N . GLU A 1 282 ? -4.383 -20.779 -10.597 1.00 97.56 282 GLU A N 1
ATOM 2269 C CA . GLU A 1 282 ? -3.699 -21.857 -9.878 1.00 97.56 282 GLU A CA 1
ATOM 2270 C C . GLU A 1 282 ? -4.562 -22.564 -8.829 1.00 97.56 282 GLU A C 1
ATOM 2272 O O . GLU A 1 282 ? -4.066 -23.400 -8.078 1.00 97.56 282 GLU A O 1
ATOM 2277 N N . GLY A 1 283 ? -5.862 -22.265 -8.788 1.00 98.12 283 GLY A N 1
ATOM 2278 C CA . GLY A 1 283 ? -6.817 -22.956 -7.924 1.00 98.12 283 GLY A CA 1
ATOM 2279 C C . GLY A 1 283 ? -6.990 -22.349 -6.531 1.00 98.12 283 GLY A C 1
ATOM 2280 O O . GLY A 1 283 ? -7.726 -22.917 -5.725 1.00 98.12 283 GLY A O 1
ATOM 2281 N N . TYR A 1 284 ? -6.383 -21.195 -6.238 1.00 98.69 284 TYR A N 1
ATOM 2282 C CA . TYR A 1 284 ? -6.695 -20.451 -5.016 1.00 98.69 284 TYR A CA 1
ATOM 2283 C C . TYR A 1 284 ? -8.070 -19.789 -5.134 1.00 98.69 284 TYR A C 1
ATOM 2285 O O . TYR A 1 284 ? -8.421 -19.193 -6.156 1.00 98.69 284 TYR A O 1
ATOM 2293 N N . THR A 1 285 ? -8.840 -19.825 -4.049 1.00 98.69 285 THR A N 1
ATOM 2294 C CA . THR A 1 285 ? -10.076 -19.044 -3.937 1.00 98.69 285 THR A CA 1
ATOM 2295 C C . THR A 1 285 ? -9.742 -17.651 -3.417 1.00 98.69 285 THR A C 1
ATOM 2297 O O . THR A 1 285 ? -9.075 -17.511 -2.394 1.00 98.69 285 THR A O 1
ATOM 2300 N N . ILE A 1 286 ? -10.210 -16.617 -4.119 1.00 98.19 286 ILE A N 1
ATOM 2301 C CA . ILE A 1 286 ? -9.952 -15.213 -3.784 1.00 98.19 286 ILE A CA 1
ATOM 2302 C C . ILE A 1 286 ? -11.279 -14.515 -3.500 1.00 98.19 286 ILE A C 1
ATOM 2304 O O . ILE A 1 286 ? -12.091 -14.318 -4.408 1.00 98.19 286 ILE A O 1
ATOM 2308 N N . GLU A 1 287 ? -11.476 -14.096 -2.255 1.00 97.81 287 GLU A N 1
ATOM 2309 C CA . GLU A 1 287 ? -12.685 -13.416 -1.797 1.00 97.81 287 GLU A CA 1
ATOM 2310 C C . GLU A 1 287 ? -12.355 -11.967 -1.436 1.00 97.81 287 GLU A C 1
ATOM 2312 O O . GLU A 1 287 ? -11.444 -11.695 -0.655 1.00 97.81 287 GLU A O 1
ATOM 2317 N N . SER A 1 288 ? -13.096 -11.014 -2.004 1.00 96.00 288 SER A N 1
ATOM 2318 C CA . SER A 1 288 ? -12.955 -9.605 -1.621 1.00 96.00 288 SER A CA 1
ATOM 2319 C C . SER A 1 288 ? -13.506 -9.400 -0.216 1.00 96.00 288 SER A C 1
ATOM 2321 O O . SER A 1 288 ? -14.636 -9.795 0.068 1.00 96.00 288 SER A O 1
ATOM 2323 N N . VAL A 1 289 ? -12.741 -8.736 0.644 1.00 95.50 289 VAL A N 1
ATOM 2324 C CA . VAL A 1 289 ? -13.194 -8.345 1.979 1.00 95.50 289 VAL A CA 1
ATOM 2325 C C . VAL A 1 289 ? -13.606 -6.879 1.929 1.00 95.50 289 VAL A C 1
ATOM 2327 O O . VAL A 1 289 ? -12.849 -6.030 1.456 1.00 95.50 289 VAL A O 1
ATOM 2330 N N . SER A 1 290 ? -14.823 -6.579 2.384 1.00 90.00 290 SER A N 1
ATOM 2331 C CA . SER A 1 290 ? -15.303 -5.199 2.480 1.00 90.00 290 SER A CA 1
ATOM 2332 C C . SER A 1 290 ? -14.526 -4.464 3.565 1.00 90.00 290 SER A C 1
ATOM 2334 O O . SER A 1 290 ? -14.475 -4.925 4.703 1.00 90.00 290 SER A O 1
ATOM 2336 N N . LEU A 1 291 ? -13.951 -3.315 3.221 1.00 88.88 291 LEU A N 1
ATOM 2337 C CA . LEU A 1 291 ? -13.197 -2.497 4.163 1.00 88.88 291 LEU A CA 1
ATOM 2338 C C . LEU A 1 291 ? -14.085 -1.435 4.803 1.00 88.88 291 LEU A C 1
ATOM 2340 O O . LEU A 1 291 ? -14.794 -0.703 4.111 1.00 88.88 291 LEU A O 1
ATOM 2344 N N . GLY A 1 292 ? -14.019 -1.349 6.131 1.00 80.19 292 GLY A N 1
ATOM 2345 C CA . GLY A 1 292 ? -14.543 -0.211 6.877 1.00 80.19 292 GLY A CA 1
ATOM 2346 C C . GLY A 1 292 ? -13.632 1.018 6.796 1.00 80.19 292 GLY A C 1
ATOM 2347 O O . GLY A 1 292 ? -12.660 1.074 6.040 1.00 80.19 292 GLY A O 1
ATOM 2348 N N . LYS A 1 293 ? -13.934 2.018 7.626 1.00 77.94 293 LYS A N 1
ATOM 2349 C CA . LYS A 1 293 ? -13.086 3.204 7.783 1.00 77.94 293 LYS A CA 1
ATOM 2350 C C . LYS A 1 293 ? -11.713 2.850 8.374 1.00 77.94 293 LYS A C 1
ATOM 2352 O O . LYS A 1 293 ? -11.585 1.920 9.172 1.00 77.94 293 LYS A O 1
ATOM 2357 N N . ARG A 1 294 ? -10.698 3.641 8.020 1.00 79.06 294 ARG A N 1
ATOM 2358 C CA . ARG A 1 294 ? -9.328 3.540 8.542 1.00 79.06 294 ARG A CA 1
ATOM 2359 C C . ARG A 1 294 ? -9.236 4.256 9.891 1.00 79.06 294 ARG A C 1
ATOM 2361 O O . ARG A 1 294 ? -9.214 5.481 9.967 1.00 79.06 294 ARG A O 1
ATOM 2368 N N . HIS A 1 295 ? -9.298 3.485 10.970 1.00 73.31 295 HIS A N 1
ATOM 2369 C CA . HIS A 1 295 ? -9.313 4.017 12.342 1.00 73.31 295 HIS A CA 1
ATOM 2370 C C . HIS A 1 295 ? -8.297 3.352 13.260 1.00 73.31 295 HIS A C 1
ATOM 2372 O O . HIS A 1 295 ? -8.005 3.875 14.333 1.00 73.31 295 HIS A O 1
ATOM 2378 N N . TYR A 1 296 ? -7.781 2.192 12.866 1.00 78.25 296 TYR A N 1
ATOM 2379 C CA . TYR A 1 296 ? -6.975 1.365 13.746 1.00 78.25 296 TYR A CA 1
ATOM 2380 C C . TYR A 1 296 ? -5.510 1.639 13.465 1.00 78.25 296 TYR A C 1
ATOM 2382 O O . TYR A 1 296 ? -5.073 1.365 12.352 1.00 78.25 296 TYR A O 1
ATOM 2390 N N . PRO A 1 297 ? -4.739 2.175 14.415 1.00 77.75 297 PRO A N 1
ATOM 2391 C CA . PRO A 1 297 ? -3.338 2.456 14.163 1.00 77.75 297 PRO A CA 1
ATOM 2392 C C . PRO A 1 297 ? -2.590 1.161 13.819 1.00 77.75 297 PRO A C 1
ATOM 2394 O O . PRO A 1 297 ? -2.927 0.072 14.304 1.00 77.75 297 PRO A O 1
ATOM 2397 N N . ILE A 1 298 ? -1.601 1.275 12.929 1.00 80.94 298 ILE A N 1
ATOM 2398 C CA . ILE A 1 298 ? -0.750 0.136 12.565 1.00 80.94 298 ILE A CA 1
ATOM 2399 C C . ILE A 1 298 ? -0.042 -0.361 13.820 1.00 80.94 298 ILE A C 1
ATOM 2401 O O . ILE A 1 298 ? -0.204 -1.522 14.187 1.00 80.94 298 ILE A O 1
ATOM 2405 N N . GLU A 1 299 ? 0.645 0.540 14.523 1.00 79.38 299 GLU A N 1
ATOM 2406 C CA . GLU A 1 299 ? 1.203 0.286 15.846 1.00 79.38 299 GLU A CA 1
ATOM 2407 C C . GLU A 1 299 ? 0.138 0.422 16.949 1.00 79.38 299 GLU A C 1
ATOM 2409 O O . GLU A 1 299 ? -0.793 1.213 16.843 1.00 79.38 299 GLU A O 1
ATOM 2414 N N . GLY A 1 300 ? 0.273 -0.343 18.035 1.00 77.44 300 GLY A N 1
ATOM 2415 C CA . GLY A 1 300 ? -0.695 -0.358 19.142 1.00 77.44 300 GLY A CA 1
ATOM 2416 C C . GLY A 1 300 ? -1.762 -1.450 19.020 1.00 77.44 300 GLY A C 1
ATOM 2417 O O . GLY A 1 300 ? -1.792 -2.217 18.055 1.00 77.44 300 GLY A O 1
ATOM 2418 N N . SER A 1 301 ? -2.599 -1.588 20.048 1.00 80.75 301 SER A N 1
ATOM 2419 C CA . SER A 1 301 ? -3.594 -2.665 20.121 1.00 80.75 301 SER A CA 1
ATOM 2420 C C . SER A 1 301 ? -4.890 -2.328 19.367 1.00 80.75 301 SER A C 1
ATOM 2422 O O . SER A 1 301 ? -5.191 -1.166 19.093 1.00 80.75 301 SER A O 1
ATOM 2424 N N . ILE A 1 302 ? -5.701 -3.347 19.048 1.00 84.06 302 ILE A N 1
ATOM 2425 C CA . ILE A 1 302 ? -7.070 -3.128 18.538 1.00 84.06 302 ILE A CA 1
ATOM 2426 C C . ILE A 1 302 ? -7.878 -2.296 19.541 1.00 84.06 302 ILE A C 1
ATOM 2428 O O . ILE A 1 302 ? -8.587 -1.382 19.134 1.00 84.06 302 ILE A O 1
ATOM 2432 N N . GLU A 1 303 ? -7.714 -2.574 20.836 1.00 86.25 303 GLU A N 1
ATOM 2433 C CA . GLU A 1 303 ? -8.349 -1.822 21.919 1.00 86.25 303 GLU A CA 1
ATOM 2434 C C . GLU A 1 303 ? -7.965 -0.334 21.887 1.00 86.25 303 GLU A C 1
ATOM 2436 O O . GLU A 1 303 ? -8.829 0.527 22.051 1.00 86.25 303 GLU A O 1
ATOM 2441 N N . ASP A 1 304 ? -6.697 -0.005 21.634 1.00 84.38 304 ASP A N 1
ATOM 2442 C CA . ASP A 1 304 ? -6.263 1.388 21.488 1.00 84.38 304 ASP A CA 1
ATOM 2443 C C . ASP A 1 304 ? -6.951 2.060 20.297 1.00 84.38 304 ASP A C 1
ATOM 2445 O O . ASP A 1 304 ? -7.427 3.188 20.415 1.00 84.38 304 ASP A O 1
ATOM 2449 N N . GLY A 1 305 ? -7.088 1.350 19.173 1.00 80.19 305 GLY A N 1
ATOM 2450 C CA . GLY A 1 305 ? -7.865 1.820 18.024 1.00 80.19 305 GLY A CA 1
ATOM 2451 C C . GLY A 1 305 ? -9.345 2.047 18.352 1.00 80.19 305 GLY A C 1
ATOM 2452 O O . GLY A 1 305 ? -9.914 3.068 17.966 1.00 80.19 305 GLY A O 1
ATOM 2453 N N . GLU A 1 306 ? -9.972 1.153 19.121 1.00 86.31 306 GLU A N 1
ATOM 2454 C CA . GLU A 1 306 ? -11.351 1.330 19.595 1.00 86.31 306 GLU A CA 1
ATOM 2455 C C . GLU A 1 306 ? -11.487 2.554 20.512 1.00 86.31 306 GLU A C 1
ATOM 2457 O O . GLU A 1 306 ? -12.446 3.319 20.381 1.00 86.31 306 GLU A O 1
ATOM 2462 N N . LYS A 1 307 ? -10.511 2.793 21.397 1.00 88.31 307 LYS A N 1
ATOM 2463 C CA . LYS A 1 307 ? -10.457 3.994 22.247 1.00 88.31 307 LYS A CA 1
ATOM 2464 C C . LYS A 1 307 ? -10.275 5.264 21.423 1.00 88.31 307 LYS A C 1
ATOM 2466 O O . LYS A 1 307 ? -10.944 6.25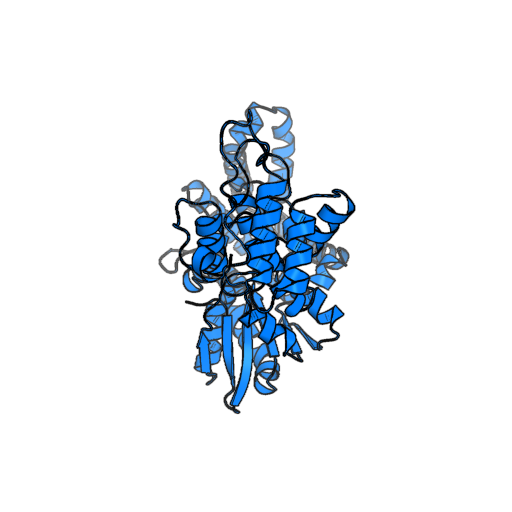4 21.701 1.00 88.31 307 LYS A O 1
ATOM 2471 N N . VAL A 1 308 ? -9.438 5.249 20.387 1.00 84.94 308 VAL A N 1
ATOM 2472 C CA . VAL A 1 308 ? -9.268 6.385 19.465 1.00 84.94 308 VAL A CA 1
ATOM 2473 C C . VAL A 1 308 ? -10.562 6.668 18.690 1.00 84.94 308 VAL A C 1
ATOM 2475 O O . VAL A 1 308 ? -10.999 7.820 18.620 1.00 84.94 308 VAL A O 1
ATOM 2478 N N . ALA A 1 309 ? -11.238 5.638 18.175 1.00 82.81 309 ALA A N 1
ATOM 2479 C CA . ALA A 1 309 ? -12.531 5.790 17.506 1.00 82.81 309 ALA A CA 1
ATOM 2480 C C . ALA A 1 309 ? -13.609 6.341 18.463 1.00 82.81 309 ALA A C 1
ATOM 2482 O O . ALA A 1 309 ? -14.342 7.280 18.132 1.00 82.81 309 ALA A O 1
ATOM 2483 N N . ALA A 1 310 ? -13.666 5.815 19.690 1.00 89.31 310 ALA A N 1
ATOM 2484 C CA . ALA A 1 310 ? -14.536 6.320 20.746 1.00 89.31 310 ALA A CA 1
ATOM 2485 C C . ALA A 1 310 ? -14.226 7.784 21.086 1.00 89.31 310 ALA A C 1
ATOM 2487 O O . ALA A 1 310 ? -15.143 8.603 21.182 1.00 89.31 310 ALA A O 1
ATOM 2488 N N . PHE A 1 311 ? -12.943 8.129 21.204 1.00 90.12 311 PHE A N 1
ATOM 2489 C CA . PHE A 1 311 ? -12.469 9.485 21.441 1.00 90.12 311 PHE A CA 1
ATOM 2490 C C . PHE A 1 311 ? -12.982 10.448 20.370 1.00 90.12 311 PHE A C 1
ATOM 2492 O O . PHE A 1 311 ? -13.534 11.483 20.734 1.00 90.12 311 PHE A O 1
ATOM 2499 N N . ARG A 1 312 ? -12.876 10.119 19.072 1.00 86.38 312 ARG A N 1
ATOM 2500 C CA . ARG A 1 312 ? -13.360 10.991 17.981 1.00 86.38 312 ARG A CA 1
ATOM 2501 C C . ARG A 1 312 ? -14.853 11.264 18.123 1.00 86.38 312 ARG A C 1
ATOM 2503 O O . ARG A 1 312 ? -15.281 12.419 18.148 1.00 86.38 312 ARG A O 1
ATOM 2510 N N . LYS A 1 313 ? -15.640 10.204 18.317 1.00 87.69 313 LYS A N 1
ATOM 2511 C CA . LYS A 1 313 ? -17.097 10.297 18.459 1.00 87.69 313 LYS A CA 1
ATOM 2512 C C . LYS A 1 313 ? -17.505 11.121 19.684 1.00 87.69 313 LYS A C 1
ATOM 2514 O O . LYS A 1 313 ? -18.351 12.013 19.584 1.00 87.69 313 LYS A O 1
ATOM 2519 N N . ILE A 1 314 ? -16.863 10.884 20.830 1.00 91.06 314 ILE A N 1
ATOM 2520 C CA . ILE A 1 314 ? -17.095 11.646 22.064 1.00 91.06 314 ILE A CA 1
ATOM 2521 C C . ILE A 1 314 ? -16.637 13.099 21.909 1.00 91.06 314 ILE A C 1
ATOM 2523 O O . ILE A 1 314 ? -17.324 14.010 22.370 1.00 91.06 314 ILE A O 1
ATOM 2527 N N . TYR A 1 315 ? -15.504 13.348 21.255 1.00 89.94 315 TYR A N 1
ATOM 2528 C CA . TYR A 1 315 ? -14.991 14.693 21.026 1.00 89.94 315 TYR A CA 1
ATOM 2529 C C . TYR A 1 315 ? -15.981 15.528 20.205 1.00 89.94 315 TYR A C 1
ATOM 2531 O O . TYR A 1 315 ? -16.306 16.657 20.588 1.00 89.94 315 TYR A O 1
ATOM 2539 N N . THR A 1 316 ? -16.510 14.958 19.120 1.00 87.12 316 THR A N 1
ATOM 2540 C CA . THR A 1 316 ? -17.528 15.584 18.263 1.00 87.12 316 THR A CA 1
ATOM 2541 C C . THR A 1 316 ? -18.828 15.835 19.025 1.00 87.12 316 THR A C 1
ATOM 2543 O O . THR A 1 316 ? -19.421 16.916 18.918 1.00 87.12 316 THR A O 1
ATOM 2546 N N . ALA A 1 317 ? -19.235 14.893 19.880 1.00 89.06 317 ALA A N 1
ATOM 2547 C CA . ALA A 1 317 ? -20.374 15.065 20.774 1.00 89.06 317 ALA A CA 1
ATOM 2548 C C . ALA A 1 317 ? -20.148 16.213 21.777 1.00 89.06 317 ALA A C 1
ATOM 2550 O O . ALA A 1 317 ? -20.988 17.104 21.893 1.00 89.06 317 ALA A O 1
ATOM 2551 N N . LEU A 1 318 ? -18.988 16.268 22.438 1.00 87.62 318 LEU A N 1
ATOM 2552 C CA . LEU A 1 318 ? -18.607 17.349 23.354 1.00 87.62 318 LEU A CA 1
ATOM 2553 C C . LEU A 1 318 ? -18.522 18.711 22.649 1.00 87.62 318 LEU A C 1
ATOM 2555 O O . LEU A 1 318 ? -18.872 19.731 23.240 1.00 87.62 318 LEU A O 1
ATOM 2559 N N . PHE A 1 319 ? -18.061 18.752 21.398 1.00 84.81 319 PHE A N 1
ATOM 2560 C CA . PHE A 1 319 ? -18.012 19.980 20.602 1.00 84.81 319 PHE A CA 1
ATOM 2561 C C . PHE A 1 319 ? -19.410 20.493 20.262 1.00 84.81 319 PHE A C 1
ATOM 2563 O O . PHE A 1 319 ? -19.693 21.685 20.412 1.00 84.81 319 PHE A O 1
ATOM 2570 N N . SER A 1 320 ? -20.297 19.593 19.843 1.00 83.38 320 SER A N 1
ATOM 2571 C CA . SER A 1 320 ? -21.699 19.906 19.543 1.00 83.38 320 SER A CA 1
ATOM 2572 C C . SER A 1 320 ? -22.474 20.294 20.795 1.00 83.38 320 SER A C 1
ATOM 2574 O O . SER A 1 320 ? -23.339 21.168 20.756 1.00 83.38 320 SER A O 1
ATOM 2576 N N . ALA A 1 321 ? -22.085 19.727 21.935 1.00 81.88 321 ALA A N 1
ATOM 2577 C CA . ALA A 1 321 ? -22.614 20.096 23.227 1.00 81.88 321 ALA A CA 1
ATOM 2578 C C . ALA A 1 321 ? -22.188 21.496 23.685 1.00 81.88 321 ALA A C 1
ATOM 2580 O O . ALA A 1 321 ? -22.695 21.888 24.719 1.00 81.88 321 ALA A O 1
ATOM 2581 N N . GLN A 1 322 ? -21.309 22.259 23.014 1.00 78.50 322 GLN A N 1
ATOM 2582 C CA . GLN A 1 322 ? -20.844 23.596 23.448 1.00 78.50 322 GLN A CA 1
ATOM 2583 C C . GLN A 1 322 ? -21.420 24.755 22.608 1.00 78.50 322 GLN A C 1
ATOM 2585 O O . GLN A 1 322 ? -21.672 24.616 21.412 1.00 78.50 322 GLN A O 1
ATOM 2590 N N . THR A 1 323 ? -21.573 25.944 23.210 1.00 69.38 323 THR A N 1
ATOM 2591 C CA . THR A 1 323 ? -21.981 27.174 22.495 1.00 69.38 323 THR A CA 1
ATOM 2592 C C . THR A 1 323 ? -20.869 27.744 21.605 1.00 69.38 323 THR A C 1
ATOM 2594 O O . THR A 1 323 ? -19.691 27.718 21.964 1.00 69.38 323 THR A O 1
ATOM 2597 N N . SER A 1 324 ? -21.252 28.337 20.470 1.00 60.06 324 SER A N 1
ATOM 2598 C CA . SER A 1 324 ? -20.387 28.798 19.367 1.00 60.06 324 SER A CA 1
ATOM 2599 C C . SER A 1 324 ? -19.234 29.722 19.777 1.00 60.06 324 SER A C 1
ATOM 2601 O O . SER A 1 324 ? -18.158 29.643 19.189 1.00 60.06 324 SER A O 1
ATOM 2603 N N . PHE A 1 325 ? -19.426 30.556 20.803 1.00 52.56 325 PHE A N 1
ATOM 2604 C CA . PHE A 1 325 ? -18.451 31.564 21.243 1.00 52.56 325 PHE A CA 1
ATOM 2605 C C . PHE A 1 325 ? -17.101 30.971 21.706 1.00 52.56 325 PHE A C 1
ATOM 2607 O O . PHE A 1 325 ? -16.073 31.627 21.580 1.00 52.56 325 PHE A O 1
ATOM 2614 N N . PHE A 1 326 ? -17.073 29.709 22.159 1.00 53.59 326 PHE A N 1
ATOM 2615 C CA . PHE A 1 326 ? -15.858 29.023 22.636 1.00 53.59 326 PHE A CA 1
ATOM 2616 C C . PHE A 1 326 ? -15.391 27.861 21.747 1.00 53.59 326 PHE A C 1
ATOM 2618 O O . PHE A 1 326 ? -14.425 27.175 22.078 1.00 53.59 326 PHE A O 1
ATOM 2625 N N . LYS A 1 327 ? -16.006 27.661 20.573 1.00 65.25 327 LYS A N 1
ATOM 2626 C CA . LYS A 1 327 ? -15.603 26.608 19.621 1.00 65.25 327 LYS A CA 1
ATOM 2627 C C . LYS A 1 327 ? -14.197 26.817 19.014 1.00 65.25 327 LYS A C 1
ATOM 2629 O O . LYS A 1 327 ? -13.709 25.925 18.333 1.00 65.25 327 LYS A O 1
ATOM 2634 N N . LYS A 1 328 ? -13.529 27.951 19.279 1.00 54.94 328 LYS A N 1
ATOM 2635 C CA . LYS A 1 328 ? -12.308 28.420 18.587 1.00 54.94 328 LYS A CA 1
ATOM 2636 C C . LYS A 1 328 ? -10.946 28.031 19.196 1.00 54.94 328 LYS A C 1
ATOM 2638 O O . LYS A 1 328 ? -9.930 28.544 18.741 1.00 54.94 328 LYS A O 1
ATOM 2643 N N . ARG A 1 329 ? -10.862 27.137 20.187 1.00 52.75 329 ARG A N 1
ATOM 2644 C CA . ARG A 1 329 ? -9.562 26.603 20.657 1.00 52.75 329 ARG A CA 1
ATOM 2645 C C . ARG A 1 329 ? -9.633 25.094 20.864 1.00 52.75 329 ARG A C 1
ATOM 2647 O O . ARG A 1 329 ? -10.454 24.638 21.659 1.00 52.75 329 ARG A O 1
ATOM 2654 N N . GLY A 1 330 ? -8.772 24.330 20.191 1.00 63.72 330 GLY A N 1
ATOM 2655 C CA . GLY A 1 330 ? -8.608 22.907 20.488 1.00 63.72 330 GLY A CA 1
ATOM 2656 C C . GLY A 1 330 ? -8.028 22.058 19.360 1.00 63.72 330 GLY A C 1
ATOM 2657 O O . GLY A 1 330 ? -7.965 22.477 18.211 1.00 63.72 330 GLY A O 1
ATOM 2658 N N . PHE A 1 331 ? -7.659 20.836 19.728 1.00 72.12 331 PHE A N 1
ATOM 2659 C CA . PHE A 1 331 ? -7.439 19.692 18.846 1.00 72.12 331 PHE A CA 1
ATOM 2660 C C . PHE A 1 331 ? -8.706 19.423 18.029 1.00 72.12 331 PHE A C 1
ATOM 2662 O O . PHE A 1 331 ? -9.738 19.189 18.639 1.00 72.12 331 PHE A O 1
ATOM 2669 N N . VAL A 1 332 ? -8.719 19.490 16.702 1.00 68.94 332 VAL A N 1
ATOM 2670 C CA . VAL A 1 332 ? -9.949 19.209 15.935 1.00 68.94 332 VAL A CA 1
ATOM 2671 C C . VAL A 1 332 ? -9.743 17.929 15.130 1.00 68.94 332 VAL A C 1
ATOM 2673 O O . VAL A 1 332 ? -9.078 17.985 14.096 1.00 68.94 332 VAL A O 1
ATOM 2676 N N . PRO A 1 333 ? -10.265 16.780 15.598 1.00 63.62 333 PRO A N 1
ATOM 2677 C CA . PRO A 1 333 ? -10.500 15.651 14.720 1.00 63.62 333 PRO A CA 1
ATOM 2678 C C . PRO A 1 333 ? -11.708 16.024 13.857 1.00 63.62 333 PRO A C 1
ATOM 2680 O O . PRO A 1 333 ? -12.824 16.150 14.360 1.00 63.62 333 PRO A O 1
ATOM 2683 N N . THR A 1 334 ? -11.476 16.314 12.587 1.00 62.72 334 THR A N 1
ATOM 2684 C CA . THR A 1 334 ? -12.543 16.408 11.591 1.00 62.72 334 THR A CA 1
ATOM 2685 C C . THR A 1 334 ? -12.823 15.010 11.029 1.00 62.72 334 THR A C 1
ATOM 2687 O O . THR A 1 334 ? -12.064 14.069 11.284 1.00 62.72 334 THR A O 1
ATOM 2690 N N . ASP A 1 335 ? -13.936 14.828 10.317 1.00 58.84 335 ASP A N 1
ATOM 2691 C CA . ASP A 1 335 ? -14.293 13.515 9.754 1.00 58.84 335 ASP A CA 1
ATOM 2692 C C . ASP A 1 335 ? -13.235 13.027 8.746 1.00 58.84 335 ASP A C 1
ATOM 2694 O O . ASP A 1 335 ? -12.937 11.835 8.696 1.00 58.84 335 ASP A O 1
ATOM 2698 N N . ASP A 1 336 ? -12.609 13.962 8.030 1.00 56.94 336 ASP A N 1
ATOM 2699 C CA . ASP A 1 336 ? -11.529 13.770 7.054 1.00 56.94 336 ASP A CA 1
ATOM 2700 C C . ASP A 1 336 ? -10.124 13.693 7.674 1.00 56.94 336 ASP A C 1
ATOM 2702 O O . ASP A 1 336 ? -9.182 13.308 6.992 1.00 56.94 336 ASP A O 1
ATOM 2706 N N . ARG A 1 337 ? -9.950 14.033 8.960 1.00 65.12 337 ARG A N 1
ATOM 2707 C CA . ARG A 1 337 ? -8.650 13.915 9.632 1.00 65.12 337 ARG A CA 1
ATOM 2708 C C . ARG A 1 337 ? -8.619 12.699 10.543 1.00 65.12 337 ARG A C 1
ATOM 2710 O O . ARG A 1 337 ? -9.205 12.695 11.630 1.00 65.12 337 ARG A O 1
ATOM 2717 N N . VAL A 1 338 ? -7.861 11.691 10.129 1.00 63.75 338 VAL A N 1
ATOM 2718 C CA . VAL A 1 338 ? -7.477 10.577 10.996 1.00 63.75 338 VAL A CA 1
ATOM 2719 C C . VAL A 1 338 ? -6.465 11.068 12.031 1.00 63.75 338 VAL A C 1
ATOM 2721 O O . VAL A 1 338 ? -5.581 11.869 11.740 1.00 63.75 338 VAL A O 1
ATOM 2724 N N . VAL A 1 339 ? -6.647 10.627 13.272 1.00 73.25 339 VAL A N 1
ATOM 2725 C CA . VAL A 1 339 ? -5.844 11.039 14.420 1.00 73.25 339 VAL A CA 1
ATOM 2726 C C . VAL A 1 339 ? -5.291 9.794 15.101 1.00 73.25 339 VAL A C 1
ATOM 2728 O O . VAL A 1 339 ? -6.053 8.882 15.417 1.00 73.25 339 VAL A O 1
ATOM 2731 N N . SER A 1 340 ? -3.988 9.780 15.368 1.00 73.31 340 SER A N 1
ATOM 2732 C CA . SER A 1 340 ? -3.308 8.701 16.088 1.00 73.31 340 SER A CA 1
ATOM 2733 C C . SER A 1 340 ? -3.423 8.832 17.613 1.00 73.31 340 SER A C 1
ATOM 2735 O O . SER A 1 340 ? -3.631 9.919 18.160 1.00 73.31 340 SER A O 1
ATOM 2737 N N . LEU A 1 341 ? -3.229 7.715 18.325 1.00 80.19 341 LEU A N 1
ATOM 2738 C CA . LEU A 1 341 ? -3.117 7.717 19.787 1.00 80.19 341 LEU A CA 1
ATOM 2739 C C . LEU A 1 341 ? -1.989 8.646 20.265 1.00 80.19 341 LEU A C 1
ATOM 2741 O O . LEU A 1 341 ? -2.194 9.423 21.197 1.00 80.19 341 LEU A O 1
ATOM 2745 N N . GLN A 1 342 ? -0.833 8.598 19.598 1.00 78.56 342 GLN A N 1
ATOM 2746 C CA . GLN A 1 342 ? 0.325 9.419 19.945 1.00 78.56 342 GLN A CA 1
ATOM 2747 C C . GLN A 1 342 ? 0.009 10.913 19.815 1.00 78.56 342 GLN A C 1
ATOM 2749 O O . GLN A 1 342 ? 0.257 11.665 20.749 1.00 78.56 342 GLN A O 1
ATOM 2754 N N . GLU A 1 343 ? -0.639 11.349 18.728 1.00 79.69 343 GLU A N 1
ATOM 2755 C CA . GLU A 1 343 ? -1.055 12.752 18.578 1.00 79.69 343 GLU A CA 1
ATOM 2756 C C . GLU A 1 343 ? -2.015 13.205 19.686 1.00 79.69 343 GLU A C 1
ATOM 2758 O O . GLU A 1 343 ? -1.936 14.345 20.152 1.00 79.69 343 GLU A O 1
ATOM 2763 N N . ILE A 1 344 ? -2.935 12.330 20.114 1.00 85.50 344 ILE A N 1
ATOM 2764 C CA . ILE A 1 344 ? -3.848 12.627 21.226 1.00 85.50 344 ILE A CA 1
ATOM 2765 C C . ILE A 1 344 ? -3.038 12.808 22.514 1.00 85.50 344 ILE A C 1
ATOM 2767 O O . ILE A 1 344 ? -3.240 13.790 23.232 1.00 85.50 344 ILE A O 1
ATOM 2771 N N . GLN A 1 345 ? -2.103 11.900 22.793 1.00 87.50 345 GLN A N 1
ATOM 2772 C CA . GLN A 1 345 ? -1.245 11.940 23.978 1.00 87.50 345 GLN A CA 1
ATOM 2773 C C . GLN A 1 345 ? -0.312 13.160 23.987 1.00 87.50 345 GLN A C 1
ATOM 2775 O O . GLN A 1 345 ? -0.244 13.864 24.996 1.00 87.50 345 GLN A O 1
ATOM 2780 N N . ASP A 1 346 ? 0.325 13.482 22.863 1.00 86.25 346 ASP A N 1
ATOM 2781 C CA . ASP A 1 346 ? 1.207 14.643 22.705 1.00 86.25 346 ASP A CA 1
ATOM 2782 C C . ASP A 1 346 ? 0.446 15.958 22.880 1.00 86.25 346 ASP A C 1
ATOM 2784 O O . ASP A 1 346 ? 0.897 16.887 23.562 1.00 86.25 346 ASP A O 1
ATOM 2788 N N . TYR A 1 347 ? -0.764 16.037 22.323 1.00 89.00 347 TYR A N 1
ATOM 2789 C CA . TYR A 1 347 ? -1.623 17.189 22.551 1.00 89.00 347 TYR A CA 1
ATOM 2790 C C . TYR A 1 347 ? -1.991 17.317 24.033 1.00 89.00 347 TYR A C 1
ATOM 2792 O O . TYR A 1 347 ? -1.958 18.419 24.587 1.00 89.00 347 TYR A O 1
ATOM 2800 N N . MET A 1 348 ? -2.339 16.208 24.695 1.00 90.94 348 MET A N 1
ATOM 2801 C CA . MET A 1 348 ? -2.698 16.211 26.113 1.00 90.94 348 MET A CA 1
ATOM 2802 C C . MET A 1 348 ? -1.514 16.574 27.023 1.00 90.94 348 MET A C 1
ATOM 2804 O O . MET A 1 348 ? -1.697 17.329 27.978 1.00 90.94 348 MET A O 1
ATOM 2808 N N . SER A 1 349 ? -0.293 16.139 26.709 1.00 90.31 349 SER A N 1
ATOM 2809 C CA . SER A 1 349 ? 0.894 16.450 27.520 1.00 90.31 349 SER A CA 1
ATOM 2810 C C . SER A 1 349 ? 1.186 17.957 27.586 1.00 90.31 349 SER A C 1
ATOM 2812 O O . SER A 1 349 ? 1.619 18.473 28.619 1.00 90.31 349 SER A O 1
ATOM 2814 N N . THR A 1 350 ? 0.866 18.685 26.513 1.00 88.62 350 THR A N 1
ATOM 2815 C CA . THR A 1 350 ? 1.117 20.126 26.376 1.00 88.62 350 THR A CA 1
ATOM 2816 C C . THR A 1 350 ? -0.107 21.004 26.664 1.00 88.62 350 THR A C 1
ATOM 2818 O O . THR A 1 350 ? 0.049 22.186 26.973 1.00 88.62 350 THR A O 1
ATOM 2821 N N . ASN A 1 351 ? -1.333 20.460 26.624 1.00 85.19 351 ASN A N 1
ATOM 2822 C CA . ASN A 1 351 ? -2.575 21.243 26.721 1.00 85.19 351 ASN A CA 1
ATOM 2823 C C . ASN A 1 351 ? -3.539 20.739 27.806 1.00 85.19 351 ASN A C 1
ATOM 2825 O O . ASN A 1 351 ? -4.497 20.013 27.522 1.00 85.19 351 ASN A O 1
ATOM 2829 N N . LYS A 1 352 ? -3.364 21.208 29.044 1.00 82.44 352 LYS A N 1
ATOM 2830 C CA . LYS A 1 352 ? -4.211 20.841 30.195 1.00 82.44 352 LYS A CA 1
ATOM 2831 C C . LYS A 1 352 ? -5.637 21.405 30.101 1.00 82.44 352 LYS A C 1
ATOM 2833 O O . LYS A 1 352 ? -5.880 22.437 29.478 1.00 82.44 352 LYS A O 1
ATOM 2838 N N . ASN A 1 353 ? -6.587 20.755 30.780 1.00 79.19 353 ASN A N 1
ATOM 2839 C CA . ASN A 1 353 ? -7.988 21.195 30.914 1.00 79.19 353 ASN A CA 1
ATOM 2840 C C . ASN A 1 353 ? -8.732 21.403 29.578 1.00 79.19 353 ASN A C 1
ATOM 2842 O O . ASN A 1 353 ? -9.649 22.224 29.477 1.00 79.19 353 ASN A O 1
ATOM 2846 N N . THR A 1 354 ? -8.381 20.643 28.545 1.00 84.31 354 THR A N 1
ATOM 2847 C CA . THR A 1 354 ? -8.983 20.732 27.206 1.00 84.31 354 THR A CA 1
ATOM 2848 C C . THR A 1 354 ? -10.141 19.756 27.003 1.00 84.31 354 THR A C 1
ATOM 2850 O O . THR A 1 354 ? -10.320 18.803 27.760 1.00 84.31 354 THR A O 1
ATOM 2853 N N . ARG A 1 355 ? -10.933 19.975 25.942 1.00 86.88 355 ARG A N 1
ATOM 2854 C CA . ARG A 1 355 ? -11.954 19.010 25.495 1.00 86.88 355 ARG A CA 1
ATOM 2855 C C . ARG A 1 355 ? -11.330 17.655 25.158 1.00 86.88 355 ARG A C 1
ATOM 2857 O O . ARG A 1 355 ? -11.951 16.638 25.424 1.00 86.88 355 ARG A O 1
ATOM 2864 N N . THR A 1 356 ? -10.104 17.659 24.635 1.00 89.12 356 THR A N 1
ATOM 2865 C CA . THR A 1 356 ? -9.325 16.455 24.324 1.00 89.12 356 THR A CA 1
ATOM 2866 C C . THR A 1 356 ? -9.163 15.569 25.551 1.00 89.12 356 THR A C 1
ATOM 2868 O O . THR A 1 356 ? -9.545 14.410 25.498 1.00 89.12 356 THR A O 1
ATOM 2871 N N . HIS A 1 357 ? -8.717 16.127 26.681 1.00 90.31 357 HIS A N 1
ATOM 2872 C CA . HIS A 1 357 ? -8.590 15.360 27.924 1.00 90.31 357 HIS A CA 1
ATOM 2873 C C . HIS A 1 357 ? -9.907 14.712 28.334 1.00 90.31 357 HIS A C 1
ATOM 2875 O O . HIS A 1 357 ? -9.945 13.523 28.630 1.00 90.31 357 HIS A O 1
ATOM 2881 N N . LYS A 1 358 ? -11.004 15.482 28.311 1.00 90.56 358 LYS A N 1
ATOM 2882 C CA . LYS A 1 358 ? -12.296 14.943 28.734 1.00 90.56 358 LYS A CA 1
ATOM 2883 C C . LYS A 1 358 ? -12.830 13.888 27.769 1.00 90.56 358 LYS A C 1
ATOM 2885 O O . LYS A 1 358 ? -13.417 12.904 28.204 1.00 90.56 358 LYS A O 1
ATOM 2890 N N . ALA A 1 359 ? -12.631 14.088 26.469 1.00 92.06 359 ALA A N 1
ATOM 2891 C CA . ALA A 1 359 ? -12.995 13.104 25.461 1.00 92.06 359 ALA A CA 1
ATOM 2892 C C . ALA A 1 359 ? -12.206 11.803 25.647 1.00 92.06 359 ALA A C 1
ATOM 2894 O O . ALA A 1 359 ? -12.801 10.734 25.562 1.00 92.06 359 ALA A O 1
ATOM 2895 N N . TRP A 1 360 ? -10.906 11.896 25.947 1.00 93.50 360 TRP A N 1
ATOM 2896 C CA . TRP A 1 360 ? -10.047 10.732 26.167 1.00 93.50 360 TRP A CA 1
ATOM 2897 C C . TRP A 1 360 ? -10.424 9.970 27.438 1.00 93.50 360 TRP A C 1
ATOM 2899 O O . TRP A 1 360 ? -10.674 8.775 27.364 1.00 93.50 360 TRP A O 1
ATOM 2909 N N . GLU A 1 361 ? -10.607 10.664 28.566 1.00 94.12 361 GLU A N 1
ATOM 2910 C CA . GLU A 1 361 ? -11.071 10.066 29.830 1.00 94.12 361 GLU A CA 1
ATOM 2911 C C . GLU A 1 361 ? -12.379 9.274 29.642 1.00 94.12 361 GLU A C 1
ATOM 2913 O O . GLU A 1 361 ? -12.531 8.145 30.112 1.00 94.12 361 GLU A O 1
ATOM 2918 N N . LEU A 1 362 ? -13.342 9.859 28.921 1.00 94.88 362 LEU A N 1
ATOM 2919 C CA . LEU A 1 362 ? -14.612 9.199 28.626 1.00 94.88 362 LEU A CA 1
ATOM 2920 C C . LEU A 1 362 ? -14.446 8.035 27.643 1.00 94.88 362 LEU A C 1
ATOM 2922 O O . LEU A 1 362 ? -15.156 7.039 27.773 1.00 94.88 362 LEU A O 1
ATOM 2926 N N . ALA A 1 363 ? -13.529 8.138 26.681 1.00 93.81 363 ALA A N 1
ATOM 2927 C CA . ALA A 1 363 ? -13.237 7.063 25.742 1.00 93.81 363 ALA A CA 1
ATOM 2928 C C . ALA A 1 363 ? -12.620 5.857 26.457 1.00 93.81 363 ALA A C 1
ATOM 2930 O O . ALA A 1 363 ? -13.131 4.751 26.309 1.00 93.81 363 ALA A O 1
ATOM 2931 N N . GLU A 1 364 ? -11.612 6.060 27.306 1.00 94.31 364 GLU A N 1
ATOM 2932 C CA . GLU A 1 364 ? -10.997 4.987 28.097 1.00 94.31 364 GLU A CA 1
ATOM 2933 C C . GLU A 1 364 ? -12.026 4.231 28.940 1.00 94.31 364 GLU A C 1
ATOM 2935 O O . GLU A 1 364 ? -11.985 3.004 29.029 1.00 94.31 364 GLU A O 1
ATOM 2940 N N . LYS A 1 365 ? -12.995 4.957 29.506 1.00 95.69 365 LYS A N 1
ATOM 2941 C CA . LYS A 1 365 ? -14.046 4.375 30.339 1.00 95.69 365 LYS A CA 1
ATOM 2942 C C . LYS A 1 365 ? -15.158 3.687 29.544 1.00 95.69 365 LYS A C 1
ATOM 2944 O O . LYS A 1 365 ? -15.719 2.698 30.013 1.00 95.69 365 LYS A O 1
ATOM 2949 N N . HIS A 1 366 ? -15.523 4.216 28.376 1.00 95.25 366 HIS A N 1
ATOM 2950 C CA . HIS A 1 366 ? -16.767 3.843 27.696 1.00 95.25 366 HIS A CA 1
ATOM 2951 C C . HIS A 1 366 ? -16.600 3.296 26.273 1.00 95.25 366 HIS A C 1
ATOM 2953 O O . HIS A 1 366 ? -17.622 3.022 25.650 1.00 95.25 366 HIS A O 1
ATOM 2959 N N . TYR A 1 367 ? -15.382 3.089 25.751 1.00 92.19 367 TYR A N 1
ATOM 2960 C CA . TYR A 1 367 ? -15.155 2.688 24.348 1.00 92.19 367 TYR A CA 1
ATOM 2961 C C . TYR A 1 367 ? -15.967 1.464 23.887 1.00 92.19 367 TYR A C 1
ATOM 2963 O O . TYR A 1 367 ? -16.377 1.406 22.732 1.00 92.19 367 TYR A O 1
ATOM 2971 N N . LYS A 1 368 ? -16.290 0.531 24.794 1.00 91.50 368 LYS A N 1
ATOM 2972 C CA . LYS A 1 368 ? -17.123 -0.652 24.499 1.00 91.50 368 LYS A CA 1
ATOM 2973 C C . LYS A 1 368 ? -18.621 -0.357 24.325 1.00 91.50 368 LYS A C 1
ATOM 2975 O O . LYS A 1 368 ? -19.352 -1.206 23.829 1.00 91.50 368 LYS A O 1
ATOM 2980 N N . ASN A 1 369 ? -19.109 0.807 24.762 1.00 91.88 369 ASN A N 1
ATOM 2981 C CA . ASN A 1 369 ? -20.515 1.212 24.672 1.00 91.88 369 ASN A CA 1
ATOM 2982 C C . ASN A 1 369 ? -20.647 2.733 24.458 1.00 91.88 369 ASN A C 1
ATOM 2984 O O . ASN A 1 369 ? -21.020 3.486 25.368 1.00 91.88 369 ASN A O 1
ATOM 2988 N N . ILE A 1 370 ? -20.356 3.174 23.231 1.00 90.44 370 ILE A N 1
ATOM 2989 C CA . ILE A 1 370 ? -20.520 4.564 22.781 1.00 90.44 370 ILE A CA 1
ATOM 2990 C C . ILE A 1 370 ? -21.891 4.733 22.124 1.00 90.44 370 ILE A C 1
ATOM 2992 O O . ILE A 1 370 ? -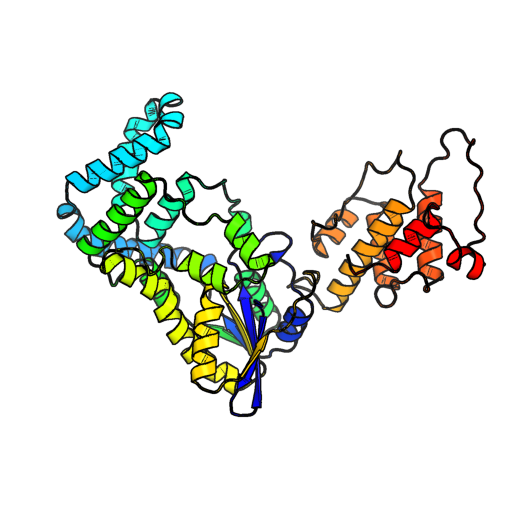22.019 4.786 20.901 1.00 90.44 370 ILE A O 1
ATOM 2996 N N . SER A 1 371 ? -22.928 4.797 22.955 1.00 88.62 371 SER A N 1
ATOM 2997 C CA . SER A 1 371 ? -24.313 4.997 22.522 1.00 88.62 371 SER A CA 1
ATOM 2998 C C . SER A 1 371 ? -25.035 5.986 23.431 1.00 88.62 371 SER A C 1
ATOM 3000 O O . SER A 1 371 ? -24.632 6.199 24.576 1.00 88.62 371 SER A O 1
ATOM 3002 N N . SER A 1 372 ? -26.146 6.566 22.965 1.00 84.94 372 SER A N 1
ATOM 3003 C CA . SER A 1 372 ? -26.979 7.397 23.842 1.00 84.94 372 SER A CA 1
ATOM 3004 C C . SER A 1 372 ? -27.674 6.602 24.952 1.00 84.94 372 SER A C 1
ATOM 3006 O O . SER A 1 372 ? -28.174 7.203 25.896 1.00 84.94 372 SER A O 1
ATOM 3008 N N . ALA A 1 373 ? -27.754 5.273 24.829 1.00 84.88 373 ALA A N 1
ATOM 3009 C CA . ALA A 1 373 ? -28.311 4.403 25.866 1.00 84.88 373 ALA A CA 1
ATOM 3010 C C . ALA A 1 373 ? -27.373 4.281 27.079 1.00 84.88 373 ALA A C 1
ATOM 3012 O O . ALA A 1 373 ? -27.825 4.012 28.192 1.00 84.88 373 ALA A O 1
ATOM 3013 N N . ASN A 1 374 ? -26.074 4.539 26.891 1.00 88.50 374 ASN A N 1
ATOM 3014 C CA . ASN A 1 374 ? -25.129 4.709 27.986 1.00 88.50 374 ASN A CA 1
ATOM 3015 C C . ASN A 1 374 ? -25.404 6.045 28.702 1.00 88.50 374 ASN A C 1
ATOM 3017 O O . ASN A 1 374 ? -24.833 7.091 28.381 1.00 88.50 374 ASN A O 1
ATOM 3021 N N . CYS A 1 375 ? -26.320 5.999 29.672 1.00 83.88 375 CYS A N 1
ATOM 3022 C CA . CYS A 1 375 ? -26.799 7.171 30.406 1.00 83.88 375 CYS A CA 1
ATOM 3023 C C . CYS A 1 375 ? -25.672 7.897 31.149 1.00 83.88 375 CYS A C 1
ATOM 3025 O O . CYS A 1 375 ? -25.696 9.123 31.247 1.00 83.88 375 CYS A O 1
ATOM 3027 N N . GLU A 1 376 ? -24.674 7.158 31.641 1.00 88.12 376 GLU A N 1
ATOM 3028 C CA . GLU A 1 376 ? -23.512 7.739 32.311 1.00 88.12 376 GLU A CA 1
ATOM 3029 C C . GLU A 1 376 ? -22.686 8.591 31.338 1.00 88.12 376 GLU A C 1
ATOM 3031 O O . GLU A 1 376 ? -22.483 9.781 31.591 1.00 88.12 376 GLU A O 1
ATOM 3036 N N . LEU A 1 377 ? -22.309 8.026 30.185 1.00 91.00 377 LEU A N 1
ATOM 3037 C CA . LEU A 1 377 ? -21.568 8.738 29.141 1.00 91.00 377 LEU A CA 1
ATOM 3038 C C . LEU A 1 377 ? -22.325 9.983 28.662 1.00 91.00 377 LEU A C 1
ATOM 3040 O O . LEU A 1 377 ? -21.766 11.080 28.595 1.00 91.00 377 LEU A O 1
ATOM 3044 N N . LEU A 1 378 ? -23.613 9.824 28.349 1.00 87.50 378 LEU A N 1
ATOM 3045 C CA . LEU A 1 378 ? -24.450 10.905 27.837 1.00 87.50 378 LEU A CA 1
ATOM 3046 C C . LEU A 1 378 ? -24.589 12.049 28.849 1.00 87.50 378 LEU A C 1
ATOM 3048 O O . LEU A 1 378 ? -24.475 13.225 28.484 1.00 87.50 378 LEU A O 1
ATOM 3052 N N . LYS A 1 379 ? -24.777 11.711 30.129 1.00 84.62 379 LYS A N 1
ATOM 3053 C CA . LYS A 1 379 ? -24.826 12.683 31.222 1.00 84.62 379 LYS A CA 1
ATOM 3054 C C . LYS A 1 379 ? -23.500 13.423 31.360 1.00 84.62 379 LYS A C 1
ATOM 3056 O O . LYS A 1 379 ? -23.523 14.653 31.430 1.00 84.62 379 LYS A O 1
ATOM 3061 N N . SER A 1 380 ? -22.367 12.720 31.331 1.00 88.94 380 SER A N 1
ATOM 3062 C CA . SER A 1 380 ? -21.042 13.345 31.403 1.00 88.94 380 SER A CA 1
ATOM 3063 C C . SER A 1 380 ? -20.778 14.304 30.239 1.00 88.94 380 SER A C 1
ATOM 3065 O O . SER A 1 380 ? -20.328 15.425 30.472 1.00 88.94 380 SER A O 1
ATOM 3067 N N . ILE A 1 381 ? -21.117 13.921 29.001 1.00 88.25 381 ILE A N 1
ATOM 3068 C CA . ILE A 1 381 ? -20.951 14.788 27.819 1.00 88.25 381 ILE A CA 1
ATOM 3069 C C . ILE A 1 381 ? -21.811 16.049 27.938 1.00 88.25 381 ILE A C 1
ATOM 3071 O O . ILE A 1 381 ? -21.324 17.160 27.716 1.00 88.25 381 ILE A O 1
ATOM 3075 N N . CYS A 1 382 ? -23.086 15.894 28.310 1.00 84.31 382 CYS A N 1
ATOM 3076 C CA . CYS A 1 382 ? -23.993 17.027 28.462 1.00 84.31 382 CYS A CA 1
ATOM 3077 C C . CYS A 1 382 ? -23.492 17.985 29.550 1.00 84.31 382 CYS A C 1
ATOM 3079 O O . CYS A 1 382 ? -23.371 19.183 29.296 1.00 84.31 382 CYS A O 1
ATOM 3081 N N . GLN A 1 383 ? -23.159 17.469 30.739 1.00 83.50 383 GLN A N 1
ATOM 3082 C CA . GLN A 1 383 ? -22.658 18.270 31.860 1.00 83.50 383 GLN A CA 1
ATOM 3083 C C . GLN A 1 383 ? -21.408 19.068 31.483 1.00 83.50 383 GLN A C 1
ATOM 3085 O O . GLN A 1 383 ? -21.367 20.275 31.729 1.00 83.50 383 GLN A O 1
ATOM 3090 N N . GLU A 1 384 ? -20.436 18.432 30.828 1.00 83.31 384 GLU A N 1
ATOM 3091 C CA . GLU A 1 384 ? -19.212 19.098 30.381 1.00 83.31 384 GLU A CA 1
ATOM 3092 C C . GLU A 1 384 ? -19.507 20.198 29.351 1.00 83.31 384 GLU A C 1
ATOM 3094 O O . GLU A 1 384 ? -18.990 21.317 29.442 1.00 83.31 384 GLU A O 1
ATOM 3099 N N . GLY A 1 385 ? -20.376 19.911 28.377 1.00 77.62 385 GLY A N 1
ATOM 3100 C CA . GLY A 1 385 ? -20.803 20.885 27.378 1.00 77.62 385 GLY A CA 1
ATOM 3101 C C . GLY A 1 385 ? -21.445 22.118 28.017 1.00 77.62 385 GLY A C 1
ATOM 3102 O O . GLY A 1 385 ? -21.108 23.252 27.657 1.00 77.62 385 GLY A O 1
ATOM 3103 N N . TYR A 1 386 ? -22.347 21.914 28.985 1.00 74.62 386 TYR A N 1
ATOM 3104 C CA . TYR A 1 386 ? -22.996 22.998 29.729 1.00 74.62 386 TYR A CA 1
ATOM 3105 C C . TYR A 1 386 ? -22.006 23.794 30.582 1.00 74.62 386 TYR A C 1
ATOM 3107 O O . TYR A 1 386 ? -22.067 25.022 30.557 1.00 74.62 386 TYR A O 1
ATOM 3115 N N . ALA A 1 387 ? -21.084 23.129 31.284 1.00 73.12 387 ALA A N 1
ATOM 3116 C CA . ALA A 1 387 ? -20.086 23.779 32.133 1.00 73.12 387 ALA A CA 1
ATOM 3117 C C . ALA A 1 387 ? -19.118 24.668 31.334 1.00 73.12 387 ALA A C 1
ATOM 3119 O O . ALA A 1 387 ? -18.733 25.738 31.798 1.00 73.12 387 ALA A O 1
ATOM 3120 N N . ARG A 1 388 ? -18.765 24.258 30.110 1.00 69.12 388 ARG A N 1
ATOM 3121 C CA . ARG A 1 388 ? -17.856 25.001 29.218 1.00 69.12 388 ARG A CA 1
ATOM 3122 C C . ARG A 1 388 ? -18.537 26.049 28.337 1.00 69.12 388 ARG A C 1
ATOM 3124 O O . ARG A 1 388 ? -17.873 26.686 27.523 1.00 69.12 388 ARG A O 1
ATOM 3131 N N . SER A 1 389 ? -19.849 26.227 28.460 1.00 67.25 389 SER A N 1
ATOM 3132 C CA . SER A 1 389 ? -20.582 27.271 27.740 1.00 67.25 389 SER A CA 1
ATOM 3133 C C . SER A 1 389 ? -20.716 28.509 28.617 1.00 67.25 389 SER A C 1
ATOM 3135 O O . SER A 1 389 ? -21.236 28.415 29.727 1.00 67.25 389 SER A O 1
ATOM 3137 N N . SER A 1 390 ? -20.294 29.679 28.133 1.00 55.19 390 SER A N 1
ATOM 3138 C CA . SER A 1 390 ? -20.617 30.924 28.828 1.00 55.19 390 SER A CA 1
ATOM 3139 C C . SER A 1 390 ? -22.103 31.224 28.688 1.00 55.19 390 SER A C 1
ATOM 3141 O O . SER A 1 390 ? -22.700 31.098 27.618 1.00 55.19 390 SER A O 1
ATOM 3143 N N . SER A 1 391 ? -22.708 31.698 29.769 1.00 50.59 391 SER A N 1
ATOM 3144 C CA . SER A 1 391 ? -23.927 32.482 29.661 1.00 50.59 391 SER A CA 1
ATOM 3145 C C . SER A 1 391 ? -23.541 33.836 29.071 1.00 50.59 391 SER A C 1
ATOM 3147 O O . SER A 1 391 ? -23.092 34.716 29.803 1.00 50.59 391 SER A O 1
ATOM 3149 N N . PHE A 1 392 ? -23.681 34.020 27.759 1.00 41.56 392 PHE A N 1
ATOM 3150 C CA . PHE A 1 392 ? -23.712 35.369 27.201 1.00 41.56 392 PHE A CA 1
ATOM 3151 C C . PHE A 1 392 ? -24.911 36.087 27.849 1.00 41.56 392 PHE A C 1
ATOM 3153 O O . PHE A 1 392 ? -26.063 35.735 27.602 1.00 41.56 392 PHE A O 1
ATOM 3160 N N . LEU A 1 393 ? -24.624 37.001 28.781 1.00 40.84 393 LEU A N 1
ATOM 3161 C CA . LEU A 1 393 ? -25.580 37.905 29.435 1.00 40.84 393 LEU A CA 1
ATOM 3162 C C . LEU A 1 393 ? -26.710 37.273 30.275 1.00 40.84 393 LEU A C 1
ATOM 3164 O O . LEU A 1 393 ? -27.724 37.920 30.498 1.00 40.84 393 LEU A O 1
ATOM 3168 N N . GLY A 1 394 ? -26.586 36.033 30.763 1.00 44.09 394 GLY A N 1
ATOM 3169 C CA . GLY A 1 394 ? -27.579 35.464 31.700 1.00 44.09 394 GLY A CA 1
ATOM 3170 C C . GLY A 1 394 ? -29.021 35.346 31.162 1.00 44.09 394 GLY A C 1
ATOM 3171 O O . GLY A 1 394 ? -29.926 35.019 31.925 1.00 44.09 394 GLY A O 1
ATOM 3172 N N . LEU A 1 395 ? -29.236 35.583 29.862 1.00 41.78 395 LEU A N 1
ATOM 3173 C CA . LEU A 1 395 ? -30.557 35.737 29.238 1.00 41.78 395 LEU A CA 1
ATOM 3174 C C . LEU A 1 395 ? -31.161 34.426 28.716 1.00 41.78 395 LEU A C 1
ATOM 3176 O O . LEU A 1 395 ? -32.370 34.343 28.515 1.00 41.78 395 LEU A O 1
ATOM 3180 N N . PHE A 1 396 ? -30.359 33.372 28.558 1.00 45.03 396 PHE A N 1
ATOM 3181 C CA . PHE A 1 396 ? -30.864 32.045 28.214 1.00 45.03 396 PHE A CA 1
ATOM 3182 C C . PHE A 1 396 ? -30.904 31.178 29.469 1.00 45.03 396 PHE A C 1
ATOM 3184 O O . PHE A 1 396 ? -29.866 30.759 29.989 1.00 45.03 396 PHE A O 1
ATOM 3191 N N . ARG A 1 397 ? -32.124 30.940 29.974 1.00 42.31 397 ARG A N 1
ATOM 3192 C CA . ARG A 1 397 ? -32.401 30.021 31.085 1.00 42.31 397 ARG A CA 1
ATOM 3193 C C . ARG A 1 397 ? -31.599 28.735 30.884 1.00 42.31 397 ARG A C 1
ATOM 3195 O O . ARG A 1 397 ? -31.704 28.095 29.842 1.00 42.31 397 ARG A O 1
ATOM 3202 N N . ARG A 1 398 ? -30.862 28.323 31.922 1.00 47.62 398 ARG A N 1
ATOM 3203 C CA . ARG A 1 398 ? -30.477 26.922 32.119 1.00 47.62 398 ARG A CA 1
ATOM 3204 C C . ARG A 1 398 ? -31.777 26.119 32.149 1.00 47.62 398 ARG A C 1
ATOM 3206 O O . ARG A 1 398 ? -32.358 25.949 33.219 1.00 47.62 398 ARG A O 1
ATOM 3213 N N . THR A 1 399 ? -32.266 25.648 31.006 1.00 45.62 399 THR A N 1
ATOM 3214 C CA . THR A 1 399 ? -33.170 24.503 30.988 1.00 45.62 399 THR A CA 1
ATOM 3215 C C . THR A 1 399 ? -32.354 23.367 31.577 1.00 45.62 399 THR A C 1
ATOM 3217 O O . THR A 1 399 ? -31.522 22.752 30.915 1.00 45.62 399 THR A O 1
ATOM 3220 N N . LYS A 1 400 ? -32.502 23.176 32.892 1.00 48.75 400 LYS A N 1
ATOM 3221 C CA . LYS A 1 400 ? -32.047 21.982 33.588 1.00 48.75 400 LYS A CA 1
ATOM 3222 C C . LYS A 1 400 ? -32.871 20.844 33.001 1.00 48.75 400 LYS A C 1
ATOM 3224 O O . LYS A 1 400 ? -33.918 20.507 33.539 1.00 48.75 400 LYS A O 1
ATOM 3229 N N . ILE A 1 401 ? -32.427 20.290 31.874 1.00 52.84 401 ILE A N 1
ATOM 3230 C CA . ILE A 1 401 ? -32.818 18.932 31.517 1.00 52.84 401 ILE A CA 1
ATOM 3231 C C . ILE A 1 401 ? -32.401 18.102 32.723 1.00 52.84 401 ILE A C 1
ATOM 3233 O O . ILE A 1 401 ? -31.244 18.169 33.160 1.00 52.84 401 ILE A O 1
ATOM 3237 N N . ASN A 1 402 ? -33.363 17.422 33.337 1.00 56.69 402 ASN A N 1
ATOM 3238 C CA . ASN A 1 402 ? -33.069 16.550 34.452 1.00 56.69 402 ASN A CA 1
ATOM 3239 C C . ASN A 1 402 ? -32.336 15.333 33.890 1.00 56.69 402 ASN A C 1
ATOM 3241 O O . ASN A 1 402 ? -32.949 14.341 33.528 1.00 56.69 402 ASN A O 1
ATOM 3245 N N . LEU A 1 403 ? -31.008 15.416 33.810 1.00 55.19 403 LEU A N 1
ATOM 3246 C CA . LEU A 1 403 ? -30.151 14.346 33.288 1.00 55.19 403 LEU A CA 1
ATOM 3247 C C . LEU A 1 403 ? -30.232 13.044 34.115 1.00 55.19 403 LEU A C 1
ATOM 3249 O O . LEU A 1 403 ? -29.543 12.084 33.790 1.00 55.19 403 LEU A O 1
ATOM 3253 N N . ASN A 1 404 ? -31.014 13.019 35.202 1.00 52.69 404 ASN A N 1
ATOM 3254 C CA . ASN A 1 404 ? -31.325 11.814 35.968 1.00 52.69 404 ASN A CA 1
ATOM 3255 C C . ASN A 1 404 ? -32.554 11.056 35.435 1.00 52.69 404 ASN A C 1
ATOM 3257 O O . ASN A 1 404 ? -32.789 9.940 35.881 1.00 52.69 404 ASN A O 1
ATOM 3261 N N . ASP A 1 405 ? -33.330 11.639 34.519 1.00 62.12 405 ASP A N 1
ATOM 3262 C CA . ASP A 1 405 ? -34.486 10.995 33.900 1.00 62.12 405 ASP A CA 1
ATOM 3263 C C . ASP A 1 405 ? -34.125 10.523 32.483 1.00 62.12 405 ASP A C 1
ATOM 3265 O O . ASP A 1 405 ? -34.018 11.321 31.545 1.00 62.12 405 ASP A O 1
ATOM 3269 N N . ALA A 1 406 ? -33.919 9.212 32.341 1.00 56.94 406 ALA A N 1
ATOM 3270 C CA . ALA A 1 406 ? -33.554 8.565 31.083 1.00 56.94 406 ALA A CA 1
ATOM 3271 C C . ALA A 1 406 ? -34.578 8.823 29.963 1.00 56.94 406 ALA A C 1
ATOM 3273 O O . ALA A 1 406 ? -34.190 8.894 28.796 1.00 56.94 406 ALA A O 1
ATOM 3274 N N . GLN A 1 407 ? -35.855 9.027 30.305 1.00 57.47 407 GLN A N 1
ATOM 3275 C CA . GLN A 1 407 ? -36.920 9.270 29.337 1.00 57.47 407 GLN A CA 1
ATOM 3276 C C . GLN A 1 407 ? -36.836 10.686 28.754 1.00 57.47 407 GLN A C 1
ATOM 3278 O O . GLN A 1 407 ? -36.805 10.853 27.535 1.00 57.47 407 GLN A O 1
ATOM 3283 N N . SER A 1 408 ? -36.637 11.699 29.604 1.00 61.97 408 SER A N 1
ATOM 3284 C CA . SER A 1 408 ? -36.426 13.090 29.164 1.00 61.97 408 SER A CA 1
ATOM 3285 C C . SER A 1 408 ? -35.213 13.261 28.235 1.00 61.97 408 SER A C 1
ATOM 3287 O O . SER A 1 408 ? -35.191 14.121 27.353 1.00 61.97 408 SER A O 1
ATOM 3289 N N . VAL A 1 409 ? -34.198 12.410 28.404 1.00 61.38 409 VAL A N 1
ATOM 3290 C CA . VAL A 1 409 ? -33.009 12.375 27.554 1.00 61.38 409 VAL A CA 1
ATOM 3291 C C . VAL A 1 409 ? -33.294 11.622 26.248 1.00 61.38 409 VAL A C 1
ATOM 3293 O O . VAL A 1 409 ? -32.900 12.093 25.181 1.00 61.38 409 VAL A O 1
ATOM 3296 N N . ALA A 1 410 ? -34.023 10.502 26.305 1.00 62.38 410 ALA A N 1
ATOM 3297 C CA . ALA A 1 410 ? -34.439 9.706 25.148 1.00 62.38 410 ALA A CA 1
ATOM 3298 C C . ALA A 1 410 ? -35.443 10.416 24.211 1.00 62.38 410 ALA A C 1
ATOM 3300 O O . ALA A 1 410 ? -35.530 10.074 23.029 1.00 62.38 410 ALA A O 1
ATOM 3301 N N . GLU A 1 411 ? -36.135 11.446 24.688 1.00 69.94 411 GLU A N 1
ATOM 3302 C CA . GLU A 1 411 ? -37.130 12.212 23.922 1.00 69.94 411 GLU A CA 1
ATOM 3303 C C . GLU A 1 411 ? -36.635 13.616 23.513 1.00 69.94 411 GLU A C 1
ATOM 3305 O O . GLU A 1 411 ? -37.344 14.358 22.836 1.00 69.94 411 GLU A O 1
ATOM 3310 N N . ALA A 1 412 ? -35.401 13.994 23.879 1.00 70.25 412 ALA A N 1
ATOM 3311 C CA . ALA A 1 412 ? -34.846 15.309 23.551 1.00 70.25 412 ALA A CA 1
ATOM 3312 C C . ALA A 1 412 ? -34.786 15.541 22.029 1.00 70.25 412 ALA A C 1
ATOM 3314 O O . ALA A 1 412 ? -34.158 14.754 21.313 1.00 70.25 412 ALA A O 1
ATOM 3315 N N . SER A 1 413 ? -35.401 16.632 21.548 1.00 74.06 413 SER A N 1
ATOM 3316 C CA . SER A 1 413 ? -35.503 16.900 20.107 1.00 74.06 413 SER A CA 1
ATOM 3317 C C . SER A 1 413 ? -34.126 17.174 19.476 1.00 74.06 413 SER A C 1
ATOM 3319 O O . SER A 1 413 ? -33.251 17.725 20.163 1.00 74.06 413 SER A O 1
ATOM 3321 N N . PRO A 1 414 ? -33.908 16.817 18.193 1.00 71.06 414 PRO A N 1
ATOM 3322 C CA . PRO A 1 414 ? -32.622 16.983 17.500 1.00 71.06 414 PRO A CA 1
ATOM 3323 C C . PRO A 1 414 ? -32.084 18.419 17.491 1.00 71.06 414 PRO A C 1
ATOM 3325 O O . PRO A 1 414 ? -30.874 18.627 17.453 1.00 71.06 414 PRO A O 1
ATOM 3328 N N . GLU A 1 415 ? -32.973 19.409 17.575 1.00 74.38 415 GLU A N 1
ATOM 3329 C CA . GLU A 1 415 ? -32.657 20.840 17.601 1.00 74.38 415 GLU A CA 1
ATOM 3330 C C . GLU A 1 415 ? -32.088 21.297 18.959 1.00 74.38 415 GLU A C 1
ATOM 3332 O O . GLU A 1 415 ? -31.555 22.401 19.090 1.00 74.38 415 GLU A O 1
ATOM 3337 N N . THR A 1 416 ? -32.177 20.452 19.991 1.00 78.88 416 THR A N 1
ATOM 3338 C CA . THR A 1 416 ? -31.579 20.705 21.306 1.00 78.88 416 THR A CA 1
ATOM 3339 C C . THR A 1 416 ? -30.128 20.223 21.367 1.00 78.88 416 THR A C 1
ATOM 3341 O O . THR A 1 416 ? -29.723 19.291 20.677 1.00 78.88 416 THR A O 1
ATOM 3344 N N . ARG A 1 417 ? -29.328 20.794 22.280 1.00 77.25 417 ARG A N 1
ATOM 3345 C CA . ARG A 1 417 ? -27.940 20.341 22.519 1.00 77.25 417 ARG A CA 1
ATOM 3346 C C . ARG A 1 417 ? -27.867 18.857 22.883 1.00 77.25 417 ARG A C 1
ATOM 3348 O O . ARG A 1 417 ? -26.985 18.156 22.400 1.00 77.25 417 ARG A O 1
ATOM 3355 N N . THR A 1 418 ? -28.792 18.379 23.714 1.00 80.12 418 THR A N 1
ATOM 3356 C CA . THR A 1 418 ? -28.868 16.966 24.105 1.00 80.12 418 THR A CA 1
ATOM 3357 C C . THR A 1 418 ? -29.277 16.082 22.929 1.00 80.12 418 THR A C 1
ATOM 3359 O O . THR A 1 418 ? -28.660 15.039 22.731 1.00 80.12 418 THR A O 1
ATOM 3362 N N . GLY A 1 419 ? -30.240 16.505 22.104 1.00 82.81 419 GLY A N 1
ATOM 3363 C CA . GLY A 1 419 ? -30.614 15.782 20.885 1.00 82.81 419 GLY A CA 1
ATOM 3364 C C . GLY A 1 419 ? -29.466 15.672 19.880 1.00 82.81 419 GLY A C 1
ATOM 3365 O O . GLY A 1 419 ? -29.195 14.578 19.388 1.00 82.81 419 GLY A O 1
ATOM 3366 N N . ALA A 1 420 ? -28.711 16.753 19.660 1.00 84.12 420 ALA A N 1
ATOM 3367 C CA . ALA A 1 420 ? -27.527 16.741 18.799 1.00 84.12 420 ALA A CA 1
ATOM 3368 C C . ALA A 1 420 ? -26.442 15.766 19.298 1.00 84.12 420 ALA A C 1
ATOM 3370 O O . ALA A 1 420 ? -25.888 14.993 18.518 1.00 84.12 420 ALA A O 1
ATOM 3371 N N . VAL A 1 421 ? -26.169 15.742 20.610 1.00 87.25 421 VAL A N 1
ATOM 3372 C CA . VAL A 1 421 ? -25.244 14.767 21.221 1.00 87.25 421 VAL A CA 1
ATOM 3373 C C . VAL A 1 421 ? -25.714 13.333 20.981 1.00 87.25 421 VAL A C 1
ATOM 3375 O O . VAL A 1 421 ? -24.911 12.475 20.618 1.00 87.25 421 VAL A O 1
ATOM 3378 N N . ARG A 1 422 ? -27.011 13.058 21.153 1.00 87.50 422 ARG A N 1
ATOM 3379 C CA . ARG A 1 422 ? -27.577 11.722 20.923 1.00 87.50 422 ARG A CA 1
ATOM 3380 C C . ARG A 1 422 ? -27.461 11.281 19.474 1.00 87.50 422 ARG A C 1
ATOM 3382 O O . ARG A 1 422 ? -27.077 10.141 19.232 1.00 87.50 422 ARG A O 1
ATOM 3389 N N . ALA A 1 423 ? -27.762 12.177 18.537 1.00 86.88 423 ALA A N 1
ATOM 3390 C CA . ALA A 1 423 ? -27.628 11.906 17.112 1.00 86.88 423 ALA A CA 1
ATOM 3391 C C . ALA A 1 423 ? -26.189 11.501 16.763 1.00 86.88 423 ALA A C 1
ATOM 3393 O O . ALA A 1 423 ? -25.988 10.523 16.053 1.00 86.88 423 ALA A O 1
ATOM 3394 N N . ILE A 1 424 ? -25.189 12.174 17.343 1.00 88.12 424 ILE A N 1
ATOM 3395 C CA . ILE A 1 424 ? -23.777 11.817 17.158 1.00 88.12 424 ILE A CA 1
ATOM 3396 C C . ILE A 1 424 ? -23.467 10.451 17.771 1.00 88.12 424 ILE A C 1
ATOM 3398 O O . ILE A 1 424 ? -22.888 9.608 17.096 1.00 88.12 424 ILE A O 1
ATOM 3402 N N . LEU A 1 425 ? -23.862 10.196 19.025 1.00 87.75 425 LEU A N 1
ATOM 3403 C CA . LEU A 1 425 ? -23.570 8.926 19.705 1.00 87.75 425 LEU A CA 1
ATOM 3404 C C . LEU A 1 425 ? -24.245 7.716 19.044 1.00 87.75 425 LEU A C 1
ATOM 3406 O O . LEU A 1 425 ? -23.666 6.634 19.049 1.00 87.75 425 LEU A O 1
ATOM 3410 N N . ASN A 1 426 ? -25.426 7.890 18.453 1.00 88.31 426 ASN A N 1
ATOM 3411 C CA . ASN A 1 426 ? -26.138 6.824 17.739 1.00 88.31 426 ASN A CA 1
ATOM 3412 C C . ASN A 1 426 ? -25.817 6.779 16.241 1.00 88.31 426 ASN A C 1
ATOM 3414 O O . ASN A 1 426 ? -26.184 5.818 15.570 1.00 88.31 426 ASN A O 1
ATOM 3418 N N . GLY A 1 427 ? -25.147 7.806 15.721 1.00 81.88 427 GLY A N 1
ATOM 3419 C CA . GLY A 1 427 ? -24.700 7.871 14.339 1.00 81.88 427 GLY A CA 1
ATOM 3420 C C . GLY A 1 427 ? -23.627 6.825 14.020 1.00 81.88 427 GLY A C 1
ATOM 3421 O O . GLY A 1 427 ? -23.118 6.148 14.926 1.00 81.88 427 GLY A O 1
ATOM 3422 N N . PRO A 1 428 ? -23.263 6.686 12.735 1.00 72.06 428 PRO A N 1
ATOM 3423 C CA . PRO A 1 428 ? -22.214 5.766 12.314 1.00 72.06 428 PRO A CA 1
ATOM 3424 C C . PRO A 1 428 ? -20.872 6.076 13.010 1.00 72.06 428 PRO A C 1
ATOM 3426 O O . PRO A 1 428 ? -20.680 7.183 13.522 1.00 72.06 428 PRO A O 1
ATOM 3429 N N . PRO A 1 429 ? -19.935 5.111 13.059 1.00 65.69 429 PRO A N 1
ATOM 3430 C CA . PRO A 1 429 ? -18.566 5.365 13.509 1.00 65.69 429 PRO A CA 1
ATOM 3431 C C . PRO A 1 429 ? -17.950 6.546 12.745 1.00 65.69 429 PRO A C 1
ATOM 3433 O O . PRO A 1 429 ? -18.161 6.672 11.533 1.00 65.69 429 PRO A O 1
ATOM 3436 N N . ILE A 1 430 ? -17.231 7.420 13.457 1.00 58.72 430 ILE A N 1
ATOM 3437 C CA . ILE A 1 430 ? -16.632 8.646 12.906 1.00 58.72 430 ILE A CA 1
ATOM 3438 C C . ILE A 1 430 ? -15.171 8.423 12.567 1.00 58.72 430 ILE A C 1
ATOM 3440 O O . ILE A 1 430 ? -14.389 8.142 13.503 1.00 58.72 430 ILE A O 1
#